Protein AF-A0A146KHR5-F1 (afdb_monomer)

Structure (mmCIF, N/CA/C/O backbone):
data_AF-A0A146KHR5-F1
#
_entry.id   AF-A0A146KHR5-F1
#
loop_
_atom_site.group_PDB
_atom_site.id
_atom_site.type_symbol
_atom_site.label_atom_id
_atom_site.label_alt_id
_atom_site.label_comp_id
_atom_site.label_asym_id
_atom_site.label_entity_id
_atom_site.label_seq_id
_atom_site.pdbx_PDB_ins_code
_atom_site.Cartn_x
_atom_site.Cartn_y
_atom_site.Cartn_z
_atom_site.occupancy
_atom_site.B_iso_or_equiv
_atom_site.auth_seq_id
_atom_site.auth_comp_id
_atom_site.auth_asym_id
_atom_site.auth_atom_id
_atom_site.pdbx_PDB_model_num
ATOM 1 N N . LEU A 1 1 ? -23.731 21.244 -20.901 1.00 29.34 1 LEU A N 1
ATOM 2 C CA . LEU A 1 1 ? -23.262 20.399 -19.779 1.00 29.34 1 LEU A CA 1
ATOM 3 C C . LEU A 1 1 ? -21.915 20.937 -19.313 1.00 29.34 1 LEU A C 1
ATOM 5 O O . LEU A 1 1 ? -20.882 20.541 -19.837 1.00 29.34 1 LEU A O 1
ATOM 9 N N . PHE A 1 2 ? -21.930 21.921 -18.414 1.00 23.41 2 PHE A N 1
ATOM 10 C CA . PHE A 1 2 ? -20.707 22.399 -17.775 1.00 23.41 2 PHE A CA 1
ATOM 11 C C . PHE A 1 2 ? -20.274 21.340 -16.758 1.00 23.41 2 PHE A C 1
ATOM 13 O O . PHE A 1 2 ? -21.015 21.037 -15.828 1.00 23.41 2 PHE A O 1
ATOM 20 N N . SER A 1 3 ? -19.098 20.747 -16.960 1.00 29.92 3 SER A N 1
ATOM 21 C CA . SER A 1 3 ? -18.419 19.962 -15.929 1.00 29.92 3 SER A CA 1
ATOM 22 C C . SER A 1 3 ? -18.114 20.906 -14.768 1.00 29.92 3 SER A C 1
ATOM 24 O O . SER A 1 3 ? -17.185 21.709 -14.860 1.00 29.92 3 SER A O 1
ATOM 26 N N . ILE A 1 4 ? -18.911 20.850 -13.702 1.00 35.72 4 ILE A N 1
ATOM 27 C CA . ILE A 1 4 ? -18.642 21.592 -12.470 1.00 35.72 4 ILE A CA 1
ATOM 28 C C . ILE A 1 4 ? -17.300 21.085 -11.932 1.00 35.72 4 ILE A C 1
ATOM 30 O O . ILE A 1 4 ? -17.188 19.929 -11.525 1.00 35.72 4 ILE A O 1
ATOM 34 N N . GLN A 1 5 ? -16.276 21.941 -11.983 1.00 41.59 5 GLN A N 1
ATOM 35 C CA . GLN A 1 5 ? -14.969 21.681 -11.382 1.00 41.59 5 GLN A CA 1
ATOM 36 C C . GLN A 1 5 ? -15.168 21.429 -9.884 1.00 41.59 5 GLN A C 1
ATOM 38 O O . GLN A 1 5 ? -15.603 22.327 -9.163 1.00 41.59 5 GLN A O 1
ATOM 43 N N . GLN A 1 6 ? -14.883 20.212 -9.421 1.00 53.44 6 GLN A N 1
ATOM 44 C CA . GLN A 1 6 ? -14.969 19.868 -8.003 1.00 53.44 6 GLN A CA 1
ATOM 45 C C . GLN A 1 6 ? -13.657 20.276 -7.321 1.00 53.44 6 GLN A C 1
ATOM 47 O O . GLN A 1 6 ? -12.594 19.826 -7.755 1.00 53.44 6 GLN A O 1
ATOM 52 N N . PRO A 1 7 ? -13.682 21.134 -6.289 1.00 49.56 7 PRO A N 1
ATOM 53 C CA . PRO A 1 7 ? -12.471 21.468 -5.561 1.00 49.56 7 PRO A CA 1
ATOM 54 C C . PRO A 1 7 ? -11.986 20.239 -4.787 1.00 49.56 7 PRO A C 1
ATOM 56 O O . PRO A 1 7 ? -12.736 19.640 -4.019 1.00 49.56 7 PRO A O 1
ATOM 59 N N . GLN A 1 8 ? -10.717 19.880 -4.967 1.00 56.41 8 GLN A N 1
ATOM 60 C CA . GLN A 1 8 ? -10.026 19.012 -4.026 1.00 56.41 8 GLN A CA 1
ATOM 61 C C . GLN A 1 8 ? -9.340 19.887 -2.976 1.00 56.41 8 GLN A C 1
ATOM 63 O O . GLN A 1 8 ? -8.722 20.908 -3.286 1.00 56.41 8 GLN A O 1
ATOM 68 N N . TYR A 1 9 ? -9.479 19.514 -1.712 1.00 56.53 9 TYR A N 1
ATOM 69 C CA . TYR A 1 9 ? -8.815 20.212 -0.613 1.00 56.53 9 TYR A CA 1
ATOM 70 C C . TYR A 1 9 ? -7.590 19.422 -0.217 1.00 56.53 9 TYR A C 1
ATOM 72 O O . TYR A 1 9 ? -7.662 18.199 -0.125 1.00 56.53 9 TYR A O 1
ATOM 80 N N . ILE A 1 10 ? -6.480 20.125 -0.025 1.00 59.47 10 ILE A N 1
ATOM 81 C CA . ILE A 1 10 ? -5.177 19.525 0.192 1.00 59.47 10 ILE A CA 1
ATOM 82 C C . ILE A 1 10 ? -4.548 20.185 1.431 1.00 59.47 10 ILE A C 1
ATOM 84 O O . ILE A 1 10 ? -4.532 21.407 1.566 1.00 59.47 10 ILE A O 1
ATOM 88 N N . ILE A 1 11 ? -4.033 19.387 2.364 1.00 56.03 11 ILE A N 1
ATOM 89 C CA . ILE A 1 11 ? -3.251 19.869 3.517 1.00 56.03 11 ILE A CA 1
ATOM 90 C C . ILE A 1 11 ? -1.971 19.056 3.635 1.00 56.03 11 ILE A C 1
ATOM 92 O O . ILE A 1 11 ? -2.030 17.848 3.456 1.00 56.03 11 I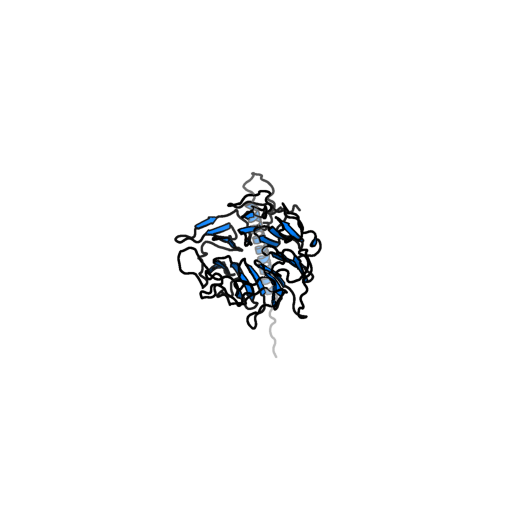LE A O 1
ATOM 96 N N . GLY A 1 12 ? -0.839 19.689 3.934 1.00 58.50 12 GLY A N 1
ATOM 97 C CA . GLY A 1 12 ? 0.419 18.979 4.158 1.00 58.50 12 GLY A CA 1
ATOM 98 C C . GLY A 1 12 ? 1.656 19.810 3.821 1.00 58.50 12 GLY A C 1
ATOM 99 O O . GLY A 1 12 ? 1.585 21.014 3.553 1.00 58.50 12 GLY A O 1
ATOM 100 N N . ASP A 1 13 ? 2.814 19.152 3.820 1.00 54.91 13 ASP A N 1
ATOM 101 C CA . ASP A 1 13 ? 4.084 19.769 3.442 1.00 54.91 13 ASP A CA 1
ATOM 102 C C . ASP A 1 13 ? 4.158 19.993 1.918 1.00 54.91 13 ASP A C 1
ATOM 104 O O . ASP A 1 13 ? 4.227 19.037 1.143 1.00 54.91 13 ASP A O 1
ATOM 108 N N . ASN A 1 14 ? 4.166 21.264 1.489 1.00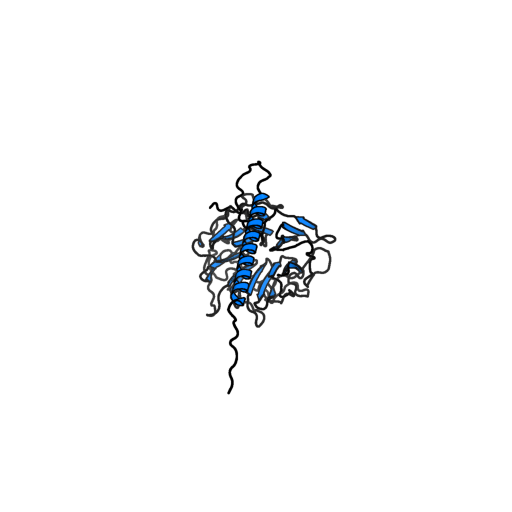 61.44 14 ASN A N 1
ATOM 109 C CA . ASN A 1 14 ? 4.350 21.669 0.091 1.00 61.44 14 ASN A CA 1
ATOM 110 C C . ASN A 1 14 ? 5.722 22.308 -0.189 1.00 61.44 14 ASN A C 1
ATOM 112 O O . ASN A 1 14 ? 5.887 23.016 -1.186 1.00 61.44 14 ASN A O 1
ATOM 116 N N . THR A 1 15 ? 6.729 22.073 0.659 1.00 54.50 15 THR A N 1
ATOM 117 C CA . THR A 1 15 ? 8.079 22.655 0.509 1.00 54.50 15 THR A CA 1
ATOM 118 C C . THR A 1 15 ? 8.683 22.377 -0.875 1.00 54.50 15 THR A C 1
ATOM 120 O O . THR A 1 15 ? 9.377 23.227 -1.429 1.00 54.50 15 THR A O 1
ATOM 123 N N . TYR A 1 16 ? 8.362 21.227 -1.479 1.00 56.22 16 TYR A N 1
ATOM 124 C CA . TYR A 1 16 ? 8.830 20.820 -2.814 1.00 56.22 16 TYR A CA 1
ATOM 125 C C . TYR A 1 16 ? 7.783 20.979 -3.925 1.00 56.22 16 TYR A C 1
ATOM 127 O O . TYR A 1 16 ? 7.922 20.389 -4.998 1.00 56.22 16 TYR A O 1
ATOM 135 N N . ASN A 1 17 ? 6.725 21.752 -3.671 1.00 61.06 17 ASN A N 1
ATOM 136 C CA . ASN A 1 17 ? 5.554 21.873 -4.537 1.00 61.06 17 ASN A CA 1
ATOM 137 C C . ASN A 1 17 ? 4.892 20.513 -4.877 1.00 61.06 17 ASN A C 1
ATOM 139 O O . ASN A 1 17 ? 4.277 20.353 -5.931 1.00 61.06 17 ASN A O 1
ATOM 143 N N . SER A 1 18 ? 5.024 19.525 -3.985 1.00 56.06 18 SER A N 1
ATOM 144 C CA . SER A 1 18 ? 4.424 18.186 -4.084 1.00 56.06 18 SER A CA 1
ATOM 145 C C . SER A 1 18 ? 2.894 18.222 -4.114 1.00 56.06 18 SER A C 1
ATOM 147 O O . SER A 1 18 ? 2.277 17.253 -4.539 1.00 56.06 18 SER A O 1
ATOM 149 N N . LEU A 1 19 ? 2.273 19.327 -3.706 1.00 60.00 19 LEU A N 1
ATOM 150 C CA . LEU A 1 19 ? 0.824 19.523 -3.628 1.00 60.00 19 LEU A CA 1
ATOM 151 C C . LEU A 1 19 ? 0.262 20.334 -4.807 1.00 60.00 19 LEU A C 1
ATOM 153 O O . LEU A 1 19 ? -0.946 20.352 -5.016 1.00 60.00 19 LEU A O 1
ATOM 157 N N . GLY A 1 20 ? 1.126 20.959 -5.621 1.00 57.16 20 GLY A N 1
ATOM 158 C CA . GLY A 1 20 ? 0.737 21.512 -6.928 1.00 57.16 20 GLY A CA 1
ATOM 159 C C . GLY A 1 20 ? -0.006 22.840 -6.853 1.00 57.16 20 GLY A C 1
ATOM 160 O O . GLY A 1 20 ? -0.609 23.273 -7.830 1.00 57.16 20 GLY A O 1
ATOM 161 N N . CYS A 1 21 ? 0.066 23.503 -5.701 1.00 56.97 21 CYS A N 1
ATOM 162 C CA . CYS A 1 21 ? -0.619 24.762 -5.426 1.00 56.97 21 CYS A CA 1
ATOM 163 C C . CYS A 1 21 ? 0.241 25.998 -5.772 1.00 56.97 21 CYS A C 1
ATOM 165 O O . CYS A 1 21 ? -0.087 27.107 -5.358 1.00 56.97 21 CYS A O 1
ATOM 167 N N . ASN A 1 22 ? 1.346 25.820 -6.520 1.00 58.38 22 ASN A N 1
ATOM 168 C CA . ASN A 1 22 ? 2.272 26.875 -6.971 1.00 58.38 22 ASN A CA 1
ATOM 169 C C . ASN A 1 22 ? 2.749 27.821 -5.851 1.00 58.38 22 ASN A C 1
ATOM 171 O O . ASN A 1 22 ? 2.942 29.018 -6.053 1.00 58.38 22 ASN A O 1
ATOM 175 N N . LYS A 1 23 ? 2.952 27.267 -4.655 1.00 57.69 23 LYS A N 1
ATOM 176 C CA . LYS A 1 23 ? 3.400 27.981 -3.455 1.00 57.69 23 LYS A CA 1
ATOM 177 C C . LYS A 1 23 ? 4.371 27.090 -2.684 1.00 57.69 23 LYS A C 1
ATOM 179 O O . LYS A 1 23 ? 3.960 26.077 -2.133 1.00 57.69 23 LYS A O 1
ATOM 184 N N . SER A 1 24 ? 5.649 27.447 -2.623 1.00 52.41 24 SER A N 1
ATOM 185 C CA . SER A 1 24 ? 6.676 26.686 -1.894 1.00 52.41 24 SER A CA 1
ATOM 186 C C . SER A 1 24 ? 6.680 27.032 -0.397 1.00 52.41 24 SER A C 1
ATOM 188 O O . SER A 1 24 ? 7.601 27.688 0.089 1.00 52.41 24 SER A O 1
ATOM 190 N N . GLN A 1 25 ? 5.617 26.669 0.324 1.00 54.75 25 GLN A N 1
ATOM 191 C CA . GLN A 1 25 ? 5.476 26.889 1.771 1.00 54.75 25 GLN A CA 1
ATOM 192 C C . GLN A 1 25 ? 4.819 25.669 2.432 1.00 54.75 25 GLN A C 1
ATOM 194 O O . GLN A 1 25 ? 4.046 24.965 1.790 1.00 54.75 25 GLN A O 1
ATOM 199 N N . GLN A 1 26 ? 5.115 25.406 3.708 1.00 49.81 26 GLN A N 1
ATOM 200 C CA . GLN A 1 26 ? 4.365 24.415 4.487 1.00 49.81 26 GLN A CA 1
ATOM 201 C C . GLN A 1 26 ? 2.963 24.947 4.796 1.00 49.81 26 GLN A C 1
ATOM 203 O O . GLN A 1 26 ? 2.816 26.086 5.246 1.00 49.81 26 GLN A O 1
ATOM 208 N N . PHE A 1 27 ? 1.939 24.119 4.586 1.00 48.41 27 PHE A N 1
ATOM 209 C CA . PHE A 1 27 ? 0.564 24.473 4.917 1.00 48.41 27 PHE A CA 1
ATOM 210 C C . PHE A 1 27 ? 0.145 23.799 6.218 1.00 48.41 27 PHE A C 1
ATOM 212 O O . PHE A 1 27 ? -0.168 22.613 6.252 1.00 48.41 27 PHE A O 1
ATOM 219 N N . TYR A 1 28 ? 0.094 24.584 7.294 1.00 45.00 28 TYR A N 1
ATOM 220 C CA . TYR A 1 28 ? -0.461 24.160 8.588 1.00 45.00 28 TYR A CA 1
ATOM 221 C C . TYR A 1 28 ? -1.992 24.340 8.671 1.00 45.00 28 TYR A C 1
ATOM 223 O O . TYR A 1 28 ? -2.588 24.151 9.728 1.00 45.00 28 TYR A O 1
ATOM 231 N N . LYS A 1 29 ? -2.635 24.760 7.572 1.00 45.44 29 LYS A N 1
ATOM 232 C CA . LYS A 1 29 ? -4.089 24.937 7.411 1.00 45.44 29 LYS A CA 1
ATOM 233 C C . LYS A 1 29 ? -4.501 24.386 6.044 1.00 45.44 29 LYS A C 1
ATOM 235 O O . LYS A 1 29 ? -3.698 24.447 5.118 1.00 45.44 29 LYS A O 1
ATOM 240 N N . PHE A 1 30 ? -5.728 23.876 5.912 1.00 49.78 30 PHE A N 1
ATOM 241 C CA . PHE A 1 30 ? -6.251 23.376 4.633 1.00 49.78 30 PHE A CA 1
ATOM 242 C C . PHE A 1 30 ? -6.161 24.453 3.554 1.00 49.78 30 PHE A C 1
ATOM 244 O O . PHE A 1 30 ? -6.772 25.514 3.694 1.00 49.78 30 PHE A O 1
ATOM 251 N N . GLU A 1 31 ? -5.444 24.166 2.467 1.00 50.88 31 GLU A N 1
ATOM 252 C CA . GLU A 1 31 ? -5.509 24.978 1.259 1.00 50.88 31 GLU A CA 1
ATOM 253 C C . GLU A 1 31 ? -6.343 24.242 0.206 1.00 50.88 31 GLU A C 1
ATOM 255 O O . GLU A 1 31 ? -6.091 23.097 -0.170 1.00 50.88 31 GLU A O 1
ATOM 260 N N . ALA A 1 32 ? -7.394 24.906 -0.269 1.00 49.50 32 ALA A N 1
ATOM 261 C CA . ALA A 1 32 ? -8.160 24.413 -1.400 1.00 49.50 32 ALA A CA 1
ATOM 262 C C . ALA A 1 32 ? -7.288 24.510 -2.656 1.00 49.50 32 ALA A C 1
ATOM 264 O O . ALA A 1 32 ? -6.960 25.618 -3.090 1.00 49.50 32 ALA A O 1
ATOM 265 N N . CYS A 1 33 ? -6.948 23.377 -3.267 1.00 50.69 33 CYS A N 1
ATOM 266 C CA . CYS A 1 33 ? -6.256 23.366 -4.550 1.00 50.69 33 CYS A CA 1
ATOM 267 C C . CYS A 1 33 ? -7.232 22.850 -5.597 1.00 50.69 33 CYS A C 1
ATOM 269 O O . CYS A 1 33 ? -7.518 21.662 -5.699 1.00 50.69 33 CYS A O 1
ATOM 271 N N . LYS A 1 34 ? -7.798 23.787 -6.365 1.00 50.41 34 LYS A N 1
ATOM 272 C CA . LYS A 1 34 ? -8.733 23.467 -7.446 1.00 50.41 34 LYS A CA 1
ATOM 273 C C . LYS A 1 34 ? -8.012 22.620 -8.490 1.00 50.41 34 LYS A C 1
ATOM 275 O O . LYS A 1 34 ? -7.229 23.140 -9.282 1.00 50.41 34 LYS A O 1
ATOM 280 N N . THR A 1 35 ? -8.278 21.324 -8.488 1.00 51.81 35 THR A N 1
ATOM 281 C CA . THR A 1 35 ? -7.867 20.421 -9.557 1.00 51.81 35 THR A CA 1
ATOM 282 C C . THR A 1 35 ? -8.972 20.379 -10.610 1.00 51.81 35 THR A C 1
ATOM 284 O O . THR A 1 35 ? -10.143 20.642 -10.335 1.00 51.81 35 THR A O 1
ATOM 287 N N . SER A 1 36 ? -8.604 20.129 -11.865 1.00 51.34 36 SER A N 1
ATOM 288 C CA . SER A 1 36 ? -9.551 20.181 -12.983 1.00 51.34 36 SER A CA 1
ATOM 289 C C . SER A 1 36 ? -10.507 18.982 -13.032 1.00 51.34 36 SER A C 1
ATOM 291 O O . SER A 1 36 ? -11.462 19.013 -13.809 1.00 51.34 36 SER A O 1
ATOM 293 N N . SER A 1 37 ? -10.255 17.913 -12.263 1.00 55.50 37 SER A N 1
ATOM 294 C CA . SER A 1 37 ? -11.028 16.659 -12.279 1.00 55.50 37 SER A CA 1
ATOM 295 C C . SER A 1 37 ? -10.787 15.833 -11.000 1.00 55.50 37 SER A C 1
ATOM 297 O O . SER A 1 37 ? -9.690 15.911 -10.445 1.00 55.50 37 SER A O 1
ATOM 299 N N . PRO A 1 38 ? -11.762 15.029 -10.530 1.00 65.25 38 PRO A N 1
ATOM 300 C CA . PRO A 1 38 ? -11.562 14.145 -9.381 1.00 65.25 38 PRO A CA 1
ATOM 301 C C . PRO A 1 38 ? -10.620 12.987 -9.745 1.00 65.25 38 PRO A C 1
ATOM 303 O O . PRO A 1 38 ? -10.897 12.247 -10.683 1.00 65.25 38 PRO A O 1
ATOM 306 N N . PHE A 1 39 ? -9.517 12.811 -9.018 1.00 71.62 39 PHE A N 1
ATOM 307 C CA . PHE A 1 39 ? -8.607 11.671 -9.219 1.00 71.62 39 PHE A CA 1
ATOM 308 C C . PHE A 1 39 ? -9.110 10.407 -8.502 1.00 71.62 39 PHE A C 1
ATOM 310 O O . PHE A 1 39 ? -9.588 10.483 -7.372 1.00 71.62 39 PHE A O 1
ATOM 317 N N . ASP A 1 40 ? -8.941 9.252 -9.147 1.00 80.25 40 ASP A N 1
ATOM 318 C CA . ASP A 1 40 ? -9.346 7.920 -8.678 1.00 80.25 40 ASP A CA 1
ATOM 319 C C . ASP A 1 40 ? -8.428 7.391 -7.564 1.00 80.25 40 ASP A C 1
ATOM 321 O O . ASP A 1 40 ? -8.861 6.684 -6.653 1.00 80.25 40 ASP A O 1
ATOM 325 N N . LYS A 1 41 ? -7.133 7.720 -7.641 1.00 82.31 41 LYS A N 1
ATOM 326 C CA . LYS A 1 41 ? -6.125 7.351 -6.641 1.00 82.31 41 LYS A CA 1
ATOM 327 C C . LYS A 1 41 ? -5.030 8.400 -6.579 1.00 82.31 41 LYS A C 1
ATOM 329 O O . LYS A 1 41 ? -4.569 8.889 -7.609 1.00 82.31 41 LYS A O 1
ATOM 334 N N . ILE A 1 42 ? -4.587 8.705 -5.364 1.00 79.75 42 ILE A N 1
ATOM 335 C CA . ILE A 1 42 ? -3.556 9.704 -5.101 1.00 79.75 42 ILE A CA 1
ATOM 336 C C . ILE A 1 42 ? -2.571 9.139 -4.080 1.00 79.75 42 ILE A C 1
ATOM 338 O O . ILE A 1 42 ? -2.983 8.633 -3.039 1.00 79.75 42 ILE A O 1
ATOM 342 N N . ILE A 1 43 ? -1.274 9.211 -4.380 1.00 80.56 43 ILE A N 1
ATOM 343 C CA . ILE A 1 43 ? -0.211 8.903 -3.418 1.00 80.56 43 ILE A CA 1
ATOM 344 C C . ILE A 1 43 ? 0.790 10.048 -3.430 1.00 80.56 43 ILE A C 1
ATOM 346 O O . ILE A 1 43 ? 1.328 10.400 -4.482 1.00 80.56 43 ILE A O 1
ATOM 350 N N . THR A 1 44 ? 1.081 10.570 -2.244 1.00 76.31 44 THR A N 1
ATOM 351 C CA . THR A 1 44 ? 2.053 11.644 -2.045 1.00 76.31 44 THR A CA 1
ATOM 352 C C . THR A 1 44 ? 3.154 11.191 -1.110 1.00 76.31 44 THR A C 1
ATOM 354 O O . THR A 1 44 ? 2.893 10.621 -0.051 1.00 76.31 44 THR A O 1
ATOM 357 N N . THR A 1 45 ? 4.386 11.463 -1.514 1.00 75.00 45 THR A N 1
ATOM 358 C CA . THR A 1 45 ? 5.583 11.333 -0.692 1.00 75.00 45 THR A CA 1
ATOM 359 C C . THR A 1 45 ? 6.181 12.715 -0.454 1.00 75.00 45 THR A C 1
ATOM 361 O O . THR A 1 45 ? 5.733 13.716 -1.014 1.00 75.00 45 THR A O 1
ATOM 364 N N . LYS A 1 46 ? 7.258 12.775 0.335 1.00 70.94 46 LYS A N 1
ATOM 365 C CA . LYS A 1 46 ? 7.963 14.025 0.642 1.00 70.94 46 LYS A CA 1
ATOM 366 C C . LYS A 1 46 ? 8.343 14.844 -0.600 1.00 70.94 46 LYS A C 1
ATOM 368 O O . LYS A 1 46 ? 8.373 16.067 -0.531 1.00 70.94 46 LYS A O 1
ATOM 373 N N . TYR A 1 47 ? 8.652 14.188 -1.720 1.00 72.75 47 TYR A N 1
ATOM 374 C CA . TYR A 1 47 ? 9.220 14.849 -2.901 1.00 72.75 47 TYR A CA 1
ATOM 375 C C . TYR A 1 47 ? 8.279 14.899 -4.107 1.00 72.75 47 TYR A C 1
ATOM 377 O O . TYR A 1 47 ? 8.522 15.679 -5.031 1.00 72.75 47 TYR A O 1
ATOM 385 N N . GLN A 1 48 ? 7.236 14.066 -4.131 1.00 77.44 48 GLN A N 1
ATOM 386 C CA . GLN A 1 48 ? 6.409 13.872 -5.318 1.00 77.44 48 GLN A CA 1
ATOM 387 C C . GLN A 1 48 ? 4.989 13.418 -4.983 1.00 77.44 48 GLN A C 1
ATOM 389 O O . GLN A 1 48 ? 4.760 12.737 -3.986 1.00 77.44 48 GLN A O 1
ATOM 394 N N . THR A 1 49 ? 4.065 13.717 -5.887 1.00 79.81 49 THR A N 1
ATOM 395 C CA . THR A 1 49 ? 2.700 13.192 -5.892 1.00 79.81 49 THR A CA 1
ATOM 396 C C . THR A 1 49 ? 2.420 12.516 -7.219 1.00 79.81 49 THR A C 1
ATOM 398 O O . THR A 1 49 ? 2.785 13.024 -8.281 1.00 79.81 49 THR A O 1
ATOM 401 N N . MET A 1 50 ? 1.753 11.370 -7.155 1.00 84.44 50 MET A N 1
ATOM 402 C CA . MET A 1 50 ? 1.225 10.672 -8.316 1.00 84.44 50 MET A CA 1
ATOM 403 C C . MET A 1 50 ? -0.282 10.530 -8.198 1.00 84.44 50 MET A C 1
ATOM 405 O O . MET A 1 50 ? -0.813 10.281 -7.114 1.00 84.44 50 MET A O 1
ATOM 409 N N . LEU A 1 51 ? -0.952 10.719 -9.329 1.00 86.12 51 LEU A N 1
ATOM 410 C CA . LEU A 1 51 ? -2.402 10.800 -9.418 1.00 86.12 51 LEU A CA 1
ATOM 411 C C . LEU A 1 51 ? -2.869 9.929 -10.580 1.00 86.12 51 LEU A C 1
ATOM 413 O O . LEU A 1 51 ? -2.290 9.987 -11.665 1.00 86.12 51 LEU A O 1
ATOM 417 N N . LEU A 1 52 ? -3.926 9.157 -10.372 1.00 86.88 52 LEU A N 1
ATOM 418 C CA . LEU A 1 52 ? -4.605 8.398 -11.417 1.00 86.88 52 LEU A CA 1
ATOM 419 C C . LEU A 1 52 ? -5.971 9.026 -11.669 1.00 86.88 52 LEU A C 1
ATOM 421 O O . LEU A 1 52 ? -6.713 9.252 -10.719 1.00 86.88 52 LEU A O 1
ATOM 425 N N . HIS A 1 53 ? -6.294 9.322 -12.924 1.00 85.62 53 HIS A N 1
ATOM 426 C CA . HIS A 1 53 ? -7.630 9.760 -13.326 1.00 85.62 53 HIS A CA 1
ATOM 427 C C . HIS A 1 53 ? -7.971 9.192 -14.697 1.00 85.62 53 HIS A C 1
ATOM 429 O O . HIS A 1 53 ? -7.241 9.442 -15.657 1.00 85.62 53 HIS A O 1
ATOM 435 N N . GLY A 1 54 ? -9.071 8.445 -14.800 1.00 85.69 54 GLY A N 1
ATOM 436 C CA . GLY A 1 54 ? -9.574 7.958 -16.087 1.00 85.69 54 GLY A CA 1
ATOM 437 C C . GLY A 1 54 ? -8.544 7.111 -16.841 1.00 85.69 54 GLY A C 1
ATOM 438 O O . GLY A 1 54 ? -8.353 7.286 -18.041 1.00 85.69 54 GLY A O 1
ATOM 439 N N . ASN A 1 55 ? -7.849 6.233 -16.113 1.00 92.25 55 ASN A N 1
ATOM 440 C CA . ASN A 1 55 ? -6.741 5.390 -16.577 1.00 92.25 55 ASN A CA 1
ATOM 441 C C . ASN A 1 55 ? -5.476 6.123 -17.067 1.00 92.25 55 ASN A C 1
ATOM 443 O O . ASN A 1 55 ? -4.576 5.506 -17.644 1.00 92.25 55 ASN A O 1
ATOM 447 N N . GLU A 1 56 ? -5.373 7.426 -16.819 1.00 91.88 56 GLU A N 1
ATOM 448 C CA . GLU A 1 56 ? -4.201 8.231 -17.146 1.00 91.88 56 GLU A CA 1
ATOM 449 C C . GLU A 1 56 ? -3.429 8.584 -15.871 1.00 91.88 56 GLU A C 1
ATOM 451 O O . GLU A 1 56 ? -4.005 8.965 -14.849 1.00 91.88 56 GLU A O 1
ATOM 456 N N . LEU A 1 57 ? -2.103 8.456 -15.939 1.00 91.31 57 LEU A N 1
ATOM 457 C CA . LEU A 1 57 ? -1.215 8.667 -14.801 1.00 91.31 57 LEU A CA 1
ATOM 458 C C . LEU A 1 57 ? -0.551 10.039 -14.881 1.00 91.31 57 LEU A C 1
ATOM 460 O O . LEU A 1 57 ? 0.097 10.377 -15.875 1.00 91.31 57 LEU A O 1
ATOM 464 N N . TYR A 1 58 ? -0.681 10.807 -13.807 1.00 87.69 58 TYR A N 1
ATOM 465 C CA . TYR A 1 58 ? -0.137 12.147 -13.662 1.00 87.69 58 TYR A CA 1
ATOM 466 C C . TYR A 1 58 ? 0.927 12.174 -12.563 1.00 87.69 58 TYR A C 1
ATOM 468 O O . TYR A 1 58 ? 0.860 11.423 -11.587 1.00 87.69 58 TYR A O 1
ATOM 476 N N . GLY A 1 59 ? 1.908 13.055 -12.731 1.00 85.12 59 GLY A N 1
ATOM 477 C CA . GLY A 1 59 ? 2.972 13.324 -11.773 1.00 85.12 59 GLY A CA 1
ATOM 478 C C . GLY A 1 59 ? 3.039 14.806 -11.416 1.00 85.12 59 GLY A C 1
ATOM 479 O O . GLY A 1 59 ? 2.651 15.675 -12.200 1.00 85.12 59 GLY A O 1
ATOM 480 N N . LEU A 1 60 ? 3.533 15.069 -10.212 1.00 80.38 60 LEU A N 1
ATOM 481 C CA . LEU A 1 60 ? 3.709 16.393 -9.634 1.00 80.38 60 LEU A CA 1
ATOM 482 C C . LEU A 1 60 ? 4.898 16.368 -8.657 1.00 80.38 60 LEU A C 1
ATOM 484 O O . LEU A 1 60 ? 5.104 15.377 -7.957 1.00 80.38 60 LEU A O 1
ATOM 488 N N . GLY A 1 61 ? 5.669 17.452 -8.585 1.00 77.56 61 GLY A N 1
ATOM 489 C CA . GLY A 1 61 ? 6.844 17.569 -7.720 1.00 77.56 61 GLY A CA 1
ATOM 490 C C . GLY A 1 61 ? 8.155 17.197 -8.417 1.00 77.56 61 GLY A C 1
ATOM 491 O O . GLY A 1 61 ? 8.259 17.210 -9.648 1.00 77.56 61 GLY A O 1
ATOM 492 N N . THR A 1 62 ? 9.187 16.914 -7.621 1.00 75.81 62 THR A N 1
ATOM 493 C CA . THR A 1 62 ? 10.561 16.712 -8.108 1.00 75.81 62 THR A CA 1
ATOM 494 C C . THR A 1 62 ? 10.871 15.219 -8.251 1.00 75.81 62 THR A C 1
ATOM 496 O O . THR A 1 62 ? 10.944 14.514 -7.239 1.00 75.81 62 THR A O 1
ATOM 499 N N . PRO A 1 63 ? 11.099 14.708 -9.476 1.00 72.12 63 PRO A N 1
ATOM 500 C CA . PRO A 1 63 ? 11.355 13.290 -9.694 1.00 72.12 63 PRO A CA 1
ATOM 501 C C . PRO A 1 63 ? 12.805 12.928 -9.373 1.00 72.12 63 PRO A C 1
ATOM 503 O O . PRO A 1 63 ? 13.683 12.873 -10.237 1.00 72.12 63 PRO A O 1
ATOM 506 N N . THR A 1 64 ? 13.073 12.639 -8.108 1.00 73.19 64 THR A N 1
ATOM 507 C CA . THR A 1 64 ? 14.370 12.089 -7.705 1.00 73.19 64 THR A CA 1
ATOM 508 C C . THR A 1 64 ? 14.576 10.715 -8.357 1.00 73.19 64 THR A C 1
ATOM 510 O O . THR A 1 64 ? 13.727 9.829 -8.288 1.00 73.19 64 THR A O 1
ATOM 513 N N . ASN A 1 65 ? 15.710 10.528 -9.038 1.00 75.19 65 ASN A N 1
ATOM 514 C CA . ASN A 1 65 ? 16.065 9.282 -9.731 1.00 75.19 65 ASN A CA 1
ATOM 515 C C . ASN A 1 65 ? 15.044 8.781 -10.777 1.00 75.19 65 ASN A C 1
ATOM 517 O O . ASN A 1 65 ? 14.975 7.577 -10.991 1.00 75.19 65 ASN A O 1
ATOM 521 N N . TYR A 1 66 ? 14.281 9.653 -11.451 1.00 77.75 66 TYR A N 1
ATOM 522 C CA . TYR A 1 66 ? 13.225 9.271 -12.416 1.00 77.75 66 TYR A CA 1
ATOM 523 C C . TYR A 1 66 ? 12.008 8.556 -11.803 1.00 77.75 66 TYR A C 1
ATOM 525 O O . TYR A 1 66 ? 11.297 7.824 -12.492 1.00 77.75 66 TYR A O 1
ATOM 533 N N . SER A 1 67 ? 11.709 8.775 -10.523 1.00 77.81 67 SER A N 1
ATOM 534 C CA . SER A 1 67 ? 10.542 8.180 -9.855 1.00 77.81 67 SER A CA 1
ATOM 535 C C . SER A 1 67 ? 9.189 8.534 -10.510 1.00 77.81 67 SER A C 1
ATOM 537 O O . SER A 1 67 ? 8.277 7.708 -10.501 1.00 77.81 67 SER A O 1
ATOM 539 N N . LEU A 1 68 ? 9.067 9.692 -11.175 1.00 76.56 68 LEU A N 1
ATOM 540 C CA . LEU A 1 68 ? 7.898 10.054 -12.005 1.00 76.56 68 LEU A CA 1
ATOM 541 C C . LEU A 1 68 ? 8.061 9.701 -13.494 1.00 76.56 68 LEU A C 1
ATOM 543 O O . LEU A 1 68 ? 7.302 10.186 -14.327 1.00 76.56 68 LEU A O 1
ATOM 547 N N . GLY A 1 69 ? 9.066 8.908 -13.871 1.00 71.62 69 GLY A N 1
ATOM 548 C CA . GLY A 1 69 ? 9.327 8.546 -15.271 1.00 71.62 69 GLY A CA 1
ATOM 549 C C . GLY A 1 69 ? 9.898 9.679 -16.122 1.00 71.62 69 GLY A C 1
ATOM 550 O O . GLY A 1 69 ? 9.882 9.602 -17.347 1.00 71.62 69 GLY A O 1
ATOM 551 N N . SER A 1 70 ? 10.393 10.734 -15.475 1.00 68.56 70 SER A N 1
ATOM 552 C CA . SER A 1 70 ? 10.955 11.943 -16.078 1.00 68.56 70 SER A CA 1
ATOM 553 C C . SER A 1 70 ? 12.079 12.484 -15.192 1.00 68.56 70 SER A C 1
ATOM 555 O O . SER A 1 70 ? 12.076 12.228 -13.990 1.00 68.56 70 SER A O 1
ATOM 557 N N . SER A 1 71 ? 13.026 13.229 -15.763 1.00 73.56 71 SER A N 1
ATOM 558 C CA . SER A 1 71 ? 14.017 14.019 -15.015 1.00 73.56 71 SER A CA 1
ATOM 559 C C . SER A 1 71 ? 13.533 15.438 -14.691 1.00 73.56 71 SER A C 1
ATOM 561 O O . SER A 1 71 ? 14.200 16.154 -13.948 1.00 73.56 71 SER A O 1
ATOM 563 N N . PHE A 1 72 ? 12.390 15.858 -15.242 1.00 72.25 72 PHE A N 1
ATOM 564 C CA . PHE A 1 72 ? 11.856 17.210 -15.087 1.00 72.25 72 PHE A CA 1
ATOM 565 C C . PHE A 1 72 ? 10.918 17.330 -13.887 1.00 72.25 72 PHE A C 1
ATOM 567 O O . PHE A 1 72 ? 10.008 16.519 -13.723 1.00 72.25 72 PHE A O 1
ATOM 574 N N . THR A 1 73 ? 11.094 18.387 -13.094 1.00 77.75 73 THR A N 1
ATOM 575 C CA . THR A 1 73 ? 10.140 18.780 -12.051 1.00 77.75 73 THR A CA 1
ATOM 576 C C . THR A 1 73 ? 8.820 19.220 -12.675 1.00 77.75 73 THR A C 1
ATOM 578 O O . THR A 1 73 ? 8.798 20.068 -13.567 1.00 77.75 73 THR A O 1
ATOM 581 N N . PHE A 1 74 ? 7.717 18.680 -12.166 1.00 74.81 74 PHE A N 1
ATOM 582 C CA . PHE A 1 74 ? 6.368 19.079 -12.549 1.00 74.81 74 PHE A CA 1
ATOM 583 C C . PHE A 1 74 ? 5.832 20.058 -11.504 1.00 74.81 74 PHE A C 1
ATOM 585 O O . PHE A 1 74 ? 5.707 19.707 -10.333 1.00 74.81 74 PHE A O 1
ATOM 592 N N . THR A 1 75 ? 5.540 21.297 -11.897 1.00 73.44 75 THR A N 1
ATOM 593 C CA . THR A 1 75 ? 5.014 22.329 -10.982 1.00 73.44 75 THR A CA 1
ATOM 594 C C . THR A 1 75 ? 3.488 22.314 -10.867 1.00 73.44 75 THR A C 1
ATOM 596 O O . THR A 1 75 ? 2.932 22.898 -9.941 1.00 73.44 75 THR A O 1
ATOM 599 N N . SER A 1 76 ? 2.818 21.600 -11.767 1.00 72.44 76 SER A N 1
ATOM 600 C CA . SER A 1 76 ? 1.387 21.311 -11.750 1.00 72.44 76 SER A CA 1
ATOM 601 C C . SER A 1 76 ? 1.152 19.858 -12.189 1.00 72.44 76 SER A C 1
ATOM 603 O O . SER A 1 76 ? 2.044 19.268 -12.810 1.00 72.44 76 SER A O 1
ATOM 605 N N . PRO A 1 77 ? -0.011 19.254 -11.870 1.00 79.06 77 PRO A N 1
ATOM 606 C CA . PRO A 1 77 ? -0.341 17.906 -12.324 1.00 79.06 77 PRO A CA 1
ATOM 607 C C . PRO A 1 77 ? -0.207 17.769 -13.844 1.00 79.06 77 PRO A C 1
ATOM 609 O O . PRO A 1 77 ? -0.913 18.434 -14.603 1.00 79.06 77 PRO A O 1
ATOM 612 N N . ALA A 1 78 ? 0.683 16.886 -14.291 1.00 83.44 78 ALA A N 1
ATOM 613 C CA . ALA A 1 78 ? 0.938 16.652 -15.708 1.00 83.44 78 ALA A CA 1
ATOM 614 C C . ALA A 1 78 ? 1.010 15.156 -16.011 1.00 83.44 78 ALA A C 1
ATOM 616 O O . ALA A 1 78 ? 1.510 14.374 -15.205 1.00 83.44 78 ALA A O 1
ATOM 617 N N . LYS A 1 79 ? 0.523 14.754 -17.189 1.00 88.56 79 LYS A N 1
ATOM 618 C CA . LYS A 1 79 ? 0.561 13.355 -17.630 1.00 88.56 79 LYS A CA 1
ATOM 619 C C . LYS A 1 79 ? 2.000 12.856 -17.723 1.00 88.56 79 LYS A C 1
ATOM 621 O O . LYS A 1 79 ? 2.831 13.505 -18.358 1.00 88.56 79 LYS A O 1
ATOM 626 N N . ILE A 1 80 ? 2.270 11.670 -17.186 1.00 89.56 80 ILE A N 1
ATOM 627 C CA . ILE A 1 80 ? 3.580 11.025 -17.297 1.00 89.56 80 ILE A CA 1
ATOM 628 C C . ILE A 1 80 ? 3.756 10.516 -18.736 1.00 89.56 80 ILE A C 1
ATOM 630 O O . ILE A 1 80 ? 3.050 9.583 -19.128 1.00 89.56 80 ILE A O 1
ATOM 634 N N . PRO A 1 81 ? 4.694 11.072 -19.535 1.00 89.88 81 PRO A N 1
ATOM 635 C CA . PRO A 1 81 ? 4.755 10.824 -20.978 1.00 89.88 81 PRO A CA 1
ATOM 636 C C . PRO A 1 81 ? 4.830 9.346 -21.369 1.00 89.88 81 PRO A C 1
ATOM 638 O O . PRO A 1 81 ? 4.169 8.923 -22.311 1.00 89.88 81 PRO A O 1
ATOM 641 N N . PHE A 1 82 ? 5.583 8.538 -20.618 1.00 91.56 82 PHE A N 1
ATOM 642 C CA . PHE A 1 82 ? 5.754 7.116 -20.921 1.00 91.56 82 PHE A CA 1
ATOM 643 C C . PHE A 1 82 ? 4.453 6.298 -20.843 1.00 91.56 82 PHE A C 1
ATOM 645 O O . PHE A 1 82 ? 4.332 5.285 -21.540 1.00 91.56 82 PHE A O 1
ATOM 652 N N . PHE A 1 83 ? 3.515 6.697 -19.979 1.00 94.25 83 PHE A N 1
ATOM 653 C CA . PHE A 1 83 ? 2.274 5.966 -19.703 1.00 94.25 83 PHE A CA 1
ATOM 654 C C . PHE A 1 83 ? 1.054 6.527 -20.437 1.00 94.25 83 PHE A C 1
ATOM 656 O O . PHE A 1 83 ? -0.035 5.972 -20.302 1.00 94.25 83 PHE A O 1
ATOM 663 N N . GLN A 1 84 ? 1.224 7.581 -21.236 1.00 92.62 84 GLN A N 1
ATOM 664 C CA . GLN A 1 84 ? 0.142 8.095 -22.071 1.00 92.62 84 GLN A CA 1
ATOM 665 C C . GLN A 1 84 ? -0.355 6.996 -23.017 1.00 92.62 84 GLN A C 1
ATOM 667 O O . GLN A 1 84 ? 0.449 6.339 -23.685 1.00 92.62 84 GLN A O 1
ATOM 672 N N . ASN A 1 85 ? -1.677 6.805 -23.074 1.00 91.31 85 ASN A N 1
ATOM 673 C CA . ASN A 1 85 ? -2.339 5.772 -23.880 1.00 91.31 85 ASN A CA 1
ATOM 674 C C . ASN A 1 85 ? -2.013 4.318 -23.471 1.00 91.31 85 ASN A C 1
ATOM 676 O O . ASN A 1 85 ? -2.171 3.408 -24.285 1.00 91.31 85 ASN A O 1
ATOM 680 N N . LYS A 1 86 ? -1.541 4.075 -22.238 1.00 95.38 86 LYS A N 1
ATOM 681 C CA . LYS A 1 86 ? -1.220 2.720 -21.738 1.00 95.38 86 LYS A CA 1
ATOM 682 C C . LYS A 1 86 ? -2.231 2.143 -20.744 1.00 95.38 86 LYS A C 1
ATOM 684 O O . LYS A 1 86 ? -1.971 1.075 -20.204 1.00 95.38 86 LYS A O 1
ATOM 689 N N . ASN A 1 87 ? -3.367 2.810 -20.527 1.00 96.31 87 ASN A N 1
ATOM 690 C CA . ASN A 1 87 ? -4.434 2.410 -19.602 1.00 96.31 87 ASN A CA 1
ATOM 691 C C . ASN A 1 87 ? -3.902 1.926 -18.243 1.00 96.31 87 ASN A C 1
ATOM 693 O O . ASN A 1 87 ? -3.853 0.728 -17.959 1.00 96.31 87 ASN A O 1
ATOM 697 N N . VAL A 1 88 ? -3.484 2.866 -17.403 1.00 97.38 88 VAL A N 1
ATOM 698 C CA . VAL A 1 88 ? -3.023 2.579 -16.041 1.00 97.38 88 VAL A CA 1
ATOM 699 C C . VAL A 1 88 ? -4.226 2.266 -15.154 1.00 97.38 88 VAL A C 1
ATOM 701 O O . VAL A 1 88 ? -5.199 3.005 -15.183 1.00 97.38 88 VAL A O 1
ATOM 704 N N . ILE A 1 89 ? -4.167 1.202 -14.353 1.00 96.69 89 ILE A N 1
ATOM 705 C CA . ILE A 1 89 ? -5.264 0.826 -13.439 1.00 96.69 89 ILE A CA 1
ATOM 706 C C . ILE A 1 89 ? -4.862 0.858 -11.965 1.00 96.69 89 ILE A C 1
ATOM 708 O O . ILE A 1 89 ? -5.727 0.957 -11.101 1.00 96.69 89 ILE A O 1
ATOM 712 N N . ASP A 1 90 ? -3.564 0.780 -11.661 1.00 97.31 90 ASP A N 1
ATOM 713 C CA . ASP A 1 90 ? -3.063 0.905 -10.295 1.00 97.31 90 ASP A CA 1
ATOM 714 C C . ASP A 1 90 ? -1.594 1.356 -10.280 1.00 97.31 90 ASP A C 1
ATOM 716 O O . ASP A 1 90 ? -0.863 1.197 -11.260 1.00 97.31 90 ASP A O 1
ATOM 720 N N . PHE A 1 91 ? -1.146 1.928 -9.165 1.00 96.75 91 PHE A N 1
ATOM 721 C CA . PHE A 1 91 ? 0.249 2.321 -8.970 1.00 96.75 91 PHE A CA 1
ATOM 722 C C . PHE A 1 91 ? 0.642 2.348 -7.486 1.00 96.75 91 PHE A C 1
ATOM 724 O O . PHE A 1 91 ? -0.191 2.524 -6.597 1.00 96.75 91 PHE A O 1
ATOM 731 N N . GLY A 1 92 ? 1.935 2.208 -7.214 1.00 94.94 92 GLY A N 1
ATOM 732 C CA . GLY A 1 92 ? 2.540 2.346 -5.893 1.00 94.94 92 GLY A CA 1
ATOM 733 C C . GLY A 1 92 ? 3.749 3.271 -5.952 1.00 94.94 92 GLY A C 1
ATOM 734 O O . GLY A 1 92 ? 4.488 3.257 -6.936 1.00 94.94 92 GLY A O 1
ATOM 735 N N . VAL A 1 93 ? 3.957 4.061 -4.899 1.00 91.69 93 VAL A N 1
ATOM 736 C CA . VAL A 1 93 ? 5.073 5.011 -4.804 1.00 91.69 93 VAL A CA 1
ATOM 737 C C . VAL A 1 93 ? 5.842 4.758 -3.512 1.00 91.69 93 VAL A C 1
ATOM 739 O O . VAL A 1 93 ? 5.287 4.887 -2.425 1.00 91.69 93 VAL A O 1
ATOM 742 N N . GLY A 1 94 ? 7.110 4.369 -3.636 1.00 91.38 94 GLY A N 1
ATOM 743 C CA . GLY A 1 94 ? 8.035 4.247 -2.510 1.00 91.38 94 GLY A CA 1
ATOM 744 C C . GLY A 1 94 ? 8.839 5.531 -2.305 1.00 91.38 94 GLY A C 1
ATOM 745 O O . GLY A 1 94 ? 8.503 6.582 -2.846 1.00 91.38 94 GLY A O 1
ATOM 746 N N . THR A 1 95 ? 9.953 5.452 -1.573 1.00 88.12 95 THR A N 1
ATOM 747 C CA . THR A 1 95 ? 10.782 6.633 -1.258 1.00 88.12 95 THR A CA 1
ATOM 748 C C . THR A 1 95 ? 11.244 7.360 -2.524 1.00 88.12 95 THR A C 1
ATOM 750 O O . THR A 1 95 ? 11.076 8.570 -2.648 1.00 88.12 95 THR A O 1
ATOM 753 N N . TYR A 1 96 ? 11.802 6.603 -3.474 1.00 89.62 96 TYR A N 1
ATOM 754 C CA . TYR A 1 96 ? 12.430 7.117 -4.699 1.00 89.62 96 TYR A CA 1
ATOM 755 C C . TYR A 1 96 ? 12.134 6.248 -5.926 1.00 89.62 96 TYR A C 1
ATOM 757 O O . TYR A 1 96 ? 12.916 6.218 -6.875 1.00 89.62 96 TYR A O 1
ATOM 765 N N . HIS A 1 97 ? 11.055 5.470 -5.889 1.00 93.62 97 HIS A N 1
ATOM 766 C CA . HIS A 1 97 ? 10.685 4.565 -6.971 1.00 93.62 97 HIS A CA 1
ATOM 767 C C . HIS A 1 97 ? 9.173 4.425 -7.079 1.00 93.62 97 HIS A C 1
ATOM 769 O O . HIS A 1 97 ? 8.444 4.732 -6.136 1.00 93.62 97 HIS A O 1
ATOM 775 N N . THR A 1 98 ? 8.736 3.940 -8.232 1.00 95.00 98 THR A N 1
ATOM 776 C CA . THR A 1 98 ? 7.328 3.778 -8.568 1.00 95.00 98 THR A CA 1
ATOM 777 C C . THR A 1 98 ? 7.123 2.447 -9.270 1.00 95.00 98 THR A C 1
ATOM 779 O O . THR A 1 98 ? 7.937 2.043 -10.107 1.00 95.00 98 THR A O 1
ATOM 782 N N . ILE A 1 99 ? 6.008 1.801 -8.952 1.00 98.00 99 ILE A N 1
ATOM 783 C CA . ILE A 1 99 ? 5.481 0.627 -9.638 1.00 98.00 99 ILE A CA 1
ATOM 784 C C . ILE A 1 99 ? 4.116 0.972 -10.239 1.00 98.00 99 ILE A C 1
ATOM 786 O O . ILE A 1 99 ? 3.311 1.646 -9.604 1.00 98.00 99 ILE A O 1
ATOM 790 N N . VAL A 1 100 ? 3.862 0.547 -11.472 1.00 98.31 100 VAL A N 1
ATOM 791 C CA . VAL A 1 100 ? 2.643 0.858 -12.228 1.00 98.31 100 VAL A CA 1
ATOM 792 C C . VAL A 1 100 ? 2.078 -0.429 -12.811 1.00 98.31 100 VAL A C 1
ATOM 794 O O . VAL A 1 100 ? 2.821 -1.208 -13.407 1.00 98.31 100 VAL A O 1
ATOM 797 N N . LEU A 1 101 ? 0.773 -0.630 -12.654 1.00 98.38 101 LEU A N 1
ATOM 798 C CA . LEU A 1 101 ? 0.002 -1.725 -13.230 1.00 98.38 101 LEU A CA 1
ATOM 799 C C . LEU A 1 101 ? -0.898 -1.188 -14.342 1.00 98.38 101 LEU A C 1
ATOM 801 O O . LEU A 1 101 ? -1.673 -0.250 -14.138 1.00 98.38 101 LEU A O 1
ATOM 805 N N . LEU A 1 102 ? -0.802 -1.805 -15.513 1.00 98.00 102 LEU A N 1
ATOM 806 C CA . LEU A 1 102 ? -1.645 -1.508 -16.665 1.00 98.00 102 LEU A CA 1
ATOM 807 C C . LEU A 1 102 ? -2.835 -2.473 -16.748 1.00 98.00 102 LEU A C 1
ATOM 809 O O . LEU A 1 102 ? -2.809 -3.565 -16.179 1.00 98.00 102 LEU A O 1
ATOM 813 N N . GLN A 1 103 ? -3.867 -2.080 -17.495 1.00 96.75 103 GLN A N 1
ATOM 814 C CA . GLN A 1 103 ? -5.088 -2.869 -17.689 1.00 96.75 103 GLN A CA 1
ATOM 815 C C . GLN A 1 103 ? -4.837 -4.235 -18.349 1.00 96.75 103 GLN A C 1
ATOM 817 O O . GLN A 1 103 ? -5.592 -5.175 -18.120 1.00 96.75 103 GLN A O 1
ATOM 822 N N . ASP A 1 104 ? -3.774 -4.363 -19.145 1.00 95.12 104 ASP A N 1
ATOM 823 C CA . ASP A 1 104 ? -3.358 -5.621 -19.781 1.00 95.12 104 ASP A CA 1
ATOM 824 C C . ASP A 1 104 ? -2.616 -6.577 -18.818 1.00 95.12 104 ASP A C 1
ATOM 826 O O . ASP A 1 104 ? -2.166 -7.645 -19.233 1.00 95.12 104 ASP A O 1
ATOM 830 N N . GLY A 1 105 ? -2.454 -6.194 -17.546 1.00 95.00 105 GLY A N 1
ATOM 831 C CA . GLY A 1 105 ? -1.706 -6.941 -16.534 1.00 95.00 105 GLY A CA 1
ATOM 832 C C . GLY A 1 105 ? -0.191 -6.709 -16.567 1.00 95.00 105 GLY A C 1
ATOM 833 O O . GLY A 1 105 ? 0.530 -7.270 -15.742 1.00 95.00 105 GLY A O 1
ATOM 834 N N . SER A 1 106 ? 0.322 -5.883 -17.485 1.00 97.25 106 SER A N 1
ATOM 835 C CA . SER A 1 106 ? 1.738 -5.521 -17.522 1.00 97.25 106 SER A CA 1
ATOM 836 C C . SER A 1 106 ? 2.108 -4.633 -16.334 1.00 97.25 106 SER A C 1
ATOM 838 O O . SER A 1 106 ? 1.410 -3.675 -16.003 1.00 97.25 106 SER A O 1
ATOM 840 N N . ILE A 1 107 ? 3.269 -4.911 -15.740 1.00 98.31 107 ILE A N 1
ATOM 841 C CA . ILE A 1 107 ? 3.832 -4.127 -14.640 1.00 98.31 107 ILE A CA 1
ATOM 842 C C . ILE A 1 107 ? 5.075 -3.396 -15.121 1.00 98.31 107 ILE A C 1
ATOM 844 O O . ILE A 1 107 ? 5.942 -3.988 -15.765 1.00 98.31 107 ILE A O 1
ATOM 848 N N . TYR A 1 108 ? 5.185 -2.122 -14.765 1.00 98.06 108 TYR A N 1
ATOM 849 C CA . TYR A 1 108 ? 6.364 -1.301 -15.003 1.00 98.06 108 TYR A CA 1
ATOM 850 C C . TYR A 1 108 ? 6.913 -0.775 -13.685 1.00 98.06 108 TYR A C 1
ATOM 852 O O . TYR A 1 108 ? 6.159 -0.332 -12.824 1.00 98.06 108 TYR A O 1
ATOM 860 N N . THR A 1 109 ? 8.234 -0.775 -13.551 1.00 97.75 109 THR A N 1
ATOM 861 C CA . THR A 1 109 ? 8.930 -0.135 -12.430 1.00 97.75 109 THR A CA 1
ATOM 862 C C . THR A 1 109 ? 9.883 0.932 -12.950 1.00 97.75 109 THR A C 1
ATOM 864 O O . THR A 1 109 ? 10.456 0.783 -14.034 1.00 97.75 109 THR A O 1
ATOM 867 N N . GLN A 1 110 ? 10.044 2.020 -12.201 1.00 95.50 110 GLN A N 1
ATOM 868 C CA . GLN A 1 110 ? 10.941 3.140 -12.511 1.00 95.50 110 GLN A CA 1
ATOM 869 C C . GLN A 1 110 ? 11.463 3.791 -11.230 1.00 95.50 110 GLN A C 1
ATOM 871 O O . GLN A 1 110 ? 10.839 3.668 -10.175 1.00 95.50 110 GLN A O 1
ATOM 876 N N . GLY A 1 111 ? 12.573 4.517 -11.321 1.00 94.25 111 GLY A N 1
ATOM 877 C CA . GLY A 1 111 ? 13.154 5.224 -10.185 1.00 94.25 111 GLY A CA 1
ATOM 878 C C . GLY A 1 111 ? 14.518 4.693 -9.744 1.00 94.25 111 GLY A C 1
ATOM 879 O O . GLY A 1 111 ? 15.241 4.037 -10.495 1.00 94.25 111 GLY A O 1
ATOM 880 N N . SER A 1 112 ? 14.854 4.956 -8.482 1.00 94.25 112 SER A N 1
ATOM 881 C CA . SER A 1 112 ? 16.025 4.387 -7.816 1.00 94.25 112 SER A CA 1
ATOM 882 C C . SER A 1 112 ? 15.943 2.862 -7.790 1.00 94.25 112 SER A C 1
ATOM 884 O O . SER A 1 112 ? 14.862 2.308 -7.590 1.00 94.25 112 SER A O 1
ATOM 886 N N . ASN A 1 113 ? 17.096 2.198 -7.881 1.00 95.94 113 ASN A N 1
ATOM 887 C CA . ASN A 1 113 ? 17.219 0.747 -7.731 1.00 95.94 113 ASN A CA 1
ATOM 888 C C . ASN A 1 113 ? 18.353 0.328 -6.778 1.00 95.94 113 ASN A C 1
ATOM 890 O O . ASN A 1 113 ? 18.834 -0.798 -6.852 1.00 95.94 113 ASN A O 1
ATOM 894 N N . ASN A 1 114 ? 18.803 1.227 -5.895 1.00 95.44 114 ASN A N 1
ATOM 895 C CA . ASN A 1 114 ? 19.979 0.998 -5.041 1.00 95.44 114 ASN A CA 1
ATOM 896 C C . ASN A 1 114 ? 19.831 -0.206 -4.098 1.00 95.44 114 ASN A C 1
ATOM 898 O O . ASN A 1 114 ? 20.833 -0.775 -3.678 1.00 95.44 114 ASN A O 1
ATOM 902 N N . TYR A 1 115 ? 18.595 -0.600 -3.789 1.00 96.81 115 TYR A N 1
ATOM 903 C CA . TYR A 1 115 ? 18.289 -1.782 -2.992 1.00 96.81 115 TYR A CA 1
ATOM 904 C C . TYR A 1 115 ? 17.503 -2.839 -3.766 1.00 96.81 115 TYR A C 1
ATOM 906 O O . TYR A 1 115 ? 16.862 -3.686 -3.157 1.00 96.81 115 TYR A O 1
ATOM 914 N N . ASN A 1 116 ? 17.537 -2.805 -5.100 1.00 97.62 116 ASN A N 1
ATOM 915 C CA . ASN A 1 116 ? 16.761 -3.690 -5.972 1.00 97.62 116 ASN A CA 1
ATOM 916 C C . ASN A 1 116 ? 15.234 -3.519 -5.872 1.00 97.62 116 ASN A C 1
ATOM 918 O O . ASN A 1 116 ? 14.476 -4.417 -6.242 1.00 97.62 116 ASN A O 1
ATOM 922 N N . GLN A 1 117 ? 14.751 -2.366 -5.399 1.00 97.00 117 GLN A N 1
ATOM 923 C CA . GLN A 1 117 ? 13.315 -2.102 -5.279 1.00 97.00 117 GLN A CA 1
ATOM 924 C C . GLN A 1 117 ? 12.547 -2.182 -6.606 1.00 97.00 117 GLN A C 1
ATOM 926 O O . GLN A 1 117 ? 11.345 -2.404 -6.577 1.00 97.00 117 GLN A O 1
ATOM 931 N N . LEU A 1 118 ? 13.208 -2.065 -7.765 1.00 98.00 118 LEU A N 1
ATOM 932 C CA . LEU A 1 118 ? 12.546 -2.227 -9.065 1.00 98.00 118 LEU A CA 1
ATOM 933 C C . LEU A 1 118 ? 12.292 -3.698 -9.434 1.00 98.00 118 LEU A C 1
ATOM 935 O O . LEU A 1 118 ? 11.574 -3.945 -10.406 1.00 98.00 118 LEU A O 1
ATOM 939 N N . GLY A 1 119 ? 12.905 -4.650 -8.717 1.00 97.56 119 GLY A N 1
ATOM 940 C CA . GLY A 1 119 ? 12.771 -6.093 -8.949 1.00 97.56 119 GLY A CA 1
ATOM 941 C C . GLY A 1 119 ? 13.297 -6.561 -10.307 1.00 97.56 119 GLY A C 1
ATOM 942 O O . GLY A 1 119 ? 12.852 -7.582 -10.826 1.00 97.56 119 GLY A O 1
ATOM 943 N N . ARG A 1 120 ? 14.198 -5.774 -10.902 1.00 96.19 120 ARG A N 1
ATOM 944 C CA . ARG A 1 120 ? 14.863 -6.018 -12.184 1.00 96.19 120 ARG A CA 1
ATOM 945 C C . ARG A 1 120 ? 16.199 -5.284 -12.219 1.00 96.19 120 ARG A C 1
ATOM 947 O O . ARG A 1 120 ? 16.392 -4.294 -11.510 1.00 96.19 120 ARG A O 1
ATOM 954 N N . SER A 1 121 ? 17.091 -5.717 -13.097 1.00 93.12 121 SER A N 1
ATOM 955 C CA . SER A 1 121 ? 18.304 -4.974 -13.435 1.00 93.12 121 SER A CA 1
ATOM 956 C C . SER A 1 121 ? 18.026 -3.889 -14.490 1.00 93.12 121 SER A C 1
ATOM 958 O O . SER A 1 121 ? 16.914 -3.745 -15.013 1.00 93.12 121 SER A O 1
ATOM 960 N N . GLY A 1 122 ? 19.052 -3.096 -14.799 1.00 90.06 122 GLY A N 1
ATOM 961 C CA . GLY A 1 122 ? 19.005 -2.080 -15.847 1.00 90.06 122 GLY A CA 1
ATOM 962 C C . GLY A 1 122 ? 18.718 -0.673 -15.330 1.00 90.06 122 GLY A C 1
ATOM 963 O O . GLY A 1 122 ? 18.962 -0.347 -14.170 1.00 90.06 122 GLY A O 1
ATOM 964 N N . SER A 1 123 ? 18.252 0.182 -16.239 1.00 91.12 123 SER A N 1
ATOM 965 C CA . SER A 1 123 ? 18.124 1.621 -15.998 1.00 91.12 123 SER A CA 1
ATOM 966 C C . SER A 1 123 ? 16.950 2.000 -15.084 1.00 91.12 123 SER A C 1
ATOM 968 O O . SER A 1 123 ? 16.004 1.224 -14.899 1.00 91.12 123 SER A O 1
ATOM 970 N N . SER A 1 124 ? 16.992 3.236 -14.578 1.00 91.50 124 SER A N 1
ATOM 971 C CA . SER A 1 124 ? 15.931 3.877 -13.789 1.00 91.50 124 SER A CA 1
ATOM 972 C C . SER A 1 124 ? 14.692 4.268 -14.605 1.00 91.50 124 SER A C 1
ATOM 974 O O . SER A 1 124 ? 13.676 4.637 -14.019 1.00 91.50 124 SER A O 1
ATOM 976 N N . TYR A 1 125 ? 14.747 4.193 -15.940 1.00 91.56 125 TYR A N 1
ATOM 977 C CA . TYR A 1 125 ? 13.599 4.471 -16.805 1.00 91.56 125 TYR A CA 1
ATOM 978 C C . TYR A 1 125 ? 12.506 3.407 -16.644 1.00 91.56 125 TYR A C 1
ATOM 980 O O . TYR A 1 125 ? 12.832 2.242 -16.383 1.00 91.56 125 TYR A O 1
ATOM 988 N N . PRO A 1 126 ? 11.223 3.764 -16.845 1.00 93.75 126 PRO A N 1
ATOM 989 C CA . PRO A 1 126 ? 10.134 2.798 -16.818 1.00 93.75 126 PRO A CA 1
ATOM 990 C C . PRO A 1 126 ? 10.386 1.638 -17.772 1.00 93.75 126 PRO A C 1
ATOM 992 O O . PRO A 1 126 ? 10.477 1.798 -18.986 1.00 93.75 126 PRO A O 1
ATOM 995 N N . SER A 1 127 ? 10.504 0.448 -17.191 1.00 96.00 127 SER A N 1
ATOM 996 C CA . SER A 1 127 ? 10.711 -0.795 -17.928 1.00 96.00 127 SER A CA 1
ATOM 997 C C . SER A 1 127 ? 9.836 -1.889 -17.338 1.00 96.00 127 SER A C 1
ATOM 999 O O . SER A 1 127 ? 9.520 -1.870 -16.144 1.00 96.00 127 SER A O 1
ATOM 1001 N N . LYS A 1 128 ? 9.430 -2.822 -18.200 1.00 96.75 128 LYS A N 1
ATOM 1002 C CA . LYS A 1 128 ? 8.524 -3.908 -17.838 1.00 96.75 128 LYS A CA 1
ATOM 1003 C C . LYS A 1 128 ? 9.209 -4.875 -16.871 1.00 96.75 128 LYS A C 1
ATOM 1005 O O . LYS A 1 128 ? 10.380 -5.209 -17.046 1.00 96.75 128 LYS A O 1
ATOM 1010 N N . VAL A 1 129 ? 8.459 -5.331 -15.878 1.00 96.94 129 VAL A N 1
ATOM 1011 C CA . VAL A 1 129 ? 8.829 -6.430 -14.983 1.00 96.94 129 VAL A CA 1
ATOM 1012 C C . VAL A 1 129 ? 8.140 -7.698 -15.480 1.00 96.94 129 VAL A C 1
ATOM 1014 O O . VAL A 1 129 ? 6.982 -7.659 -15.898 1.00 96.94 129 VAL A O 1
ATOM 1017 N N . VAL A 1 130 ? 8.855 -8.821 -15.448 1.00 92.88 130 VAL A N 1
ATOM 1018 C CA . VAL A 1 130 ? 8.322 -10.131 -15.836 1.00 92.88 130 VAL A CA 1
ATOM 1019 C C . VAL A 1 130 ? 8.162 -10.989 -14.587 1.00 92.88 130 VAL A C 1
ATOM 1021 O O . VAL A 1 130 ? 9.127 -11.192 -13.853 1.00 92.88 130 VAL A O 1
ATOM 1024 N N . LEU A 1 131 ? 6.946 -11.488 -14.357 1.00 94.06 131 LEU A N 1
ATOM 1025 C CA . LEU A 1 131 ? 6.654 -12.507 -13.351 1.00 94.06 131 LEU A CA 1
ATOM 1026 C C . LEU A 1 131 ? 6.188 -13.778 -14.052 1.00 94.06 131 LEU A C 1
ATOM 1028 O O . LEU A 1 131 ? 5.388 -13.725 -14.984 1.00 94.06 131 LEU A O 1
ATOM 1032 N N . ASN A 1 132 ? 6.652 -14.915 -13.547 1.00 92.44 132 ASN A N 1
ATOM 1033 C CA . ASN A 1 132 ? 6.132 -16.219 -13.929 1.00 92.44 132 ASN A CA 1
ATOM 1034 C C . ASN A 1 132 ? 4.944 -16.530 -13.016 1.00 92.44 132 ASN A C 1
ATOM 1036 O O . ASN A 1 132 ? 5.131 -16.951 -11.874 1.00 92.44 132 ASN A O 1
ATOM 1040 N N . LEU A 1 133 ? 3.743 -16.239 -13.508 1.00 94.06 133 LEU A N 1
ATOM 1041 C CA . LEU A 1 133 ? 2.489 -16.521 -12.816 1.00 94.06 133 LEU A CA 1
ATOM 1042 C C . LEU A 1 133 ? 1.946 -17.882 -13.247 1.00 94.06 133 LEU A C 1
ATOM 1044 O O . LEU A 1 133 ? 2.159 -18.314 -14.384 1.00 94.06 133 LEU A O 1
ATOM 1048 N N . ASP A 1 134 ? 1.223 -18.539 -12.345 1.00 92.81 134 ASP A N 1
ATOM 1049 C CA . ASP A 1 134 ? 0.447 -19.722 -12.710 1.00 92.81 134 ASP A CA 1
ATOM 1050 C C . ASP A 1 134 ? -0.681 -19.320 -13.679 1.00 92.81 134 ASP A C 1
ATOM 1052 O O . ASP A 1 134 ? -1.121 -18.170 -13.705 1.00 92.81 134 ASP A O 1
ATOM 1056 N N . SER A 1 135 ? -1.209 -20.271 -14.456 1.00 91.06 135 SER A N 1
ATOM 1057 C CA . SER A 1 135 ? -2.253 -19.994 -15.457 1.00 91.06 135 SER A CA 1
ATOM 1058 C C . SER A 1 135 ? -3.551 -19.413 -14.881 1.00 91.06 135 SER A C 1
ATOM 1060 O O . SER A 1 135 ? -4.320 -18.793 -15.609 1.00 91.06 135 SER A O 1
ATOM 1062 N N . ASP A 1 136 ? -3.821 -19.645 -13.597 1.00 91.62 136 ASP A N 1
ATOM 1063 C CA . ASP A 1 136 ? -4.999 -19.160 -12.871 1.00 91.62 136 ASP A CA 1
ATOM 1064 C C . ASP A 1 136 ? -4.664 -18.035 -11.870 1.00 91.62 136 ASP A C 1
ATOM 1066 O O . ASP A 1 136 ? -5.465 -17.698 -10.988 1.00 91.62 136 ASP A O 1
ATOM 1070 N N . GLU A 1 137 ? -3.469 -17.453 -11.988 1.00 92.62 137 GLU A N 1
ATOM 1071 C CA . GLU A 1 137 ? -3.017 -16.339 -11.171 1.00 92.62 137 GLU A CA 1
ATOM 1072 C C . GLU A 1 137 ? -3.074 -15.022 -11.955 1.00 92.62 137 GLU A C 1
ATOM 1074 O O . GLU A 1 137 ? -2.538 -14.888 -13.052 1.00 92.62 137 GLU A O 1
ATOM 1079 N N . SER A 1 138 ? -3.729 -14.022 -11.367 1.00 91.94 138 SER A N 1
ATOM 1080 C CA . SER A 1 138 ? -3.920 -12.701 -11.966 1.00 91.94 138 SER A CA 1
ATOM 1081 C C . SER A 1 138 ? -3.480 -11.611 -10.999 1.00 91.94 138 SER A C 1
ATOM 1083 O O . SER A 1 138 ? -3.875 -11.625 -9.827 1.00 91.94 138 SER A O 1
ATOM 1085 N N . ILE A 1 139 ? -2.723 -10.634 -11.495 1.00 96.94 139 ILE A N 1
ATOM 1086 C CA . ILE A 1 139 ? -2.344 -9.448 -10.723 1.00 96.94 139 ILE A CA 1
ATOM 1087 C C . ILE A 1 139 ? -3.591 -8.603 -10.453 1.00 96.94 139 ILE A C 1
ATOM 1089 O O . ILE A 1 139 ? -4.379 -8.334 -11.356 1.00 96.94 139 ILE A O 1
ATOM 1093 N N . LYS A 1 140 ? -3.762 -8.191 -9.197 1.00 95.44 140 LYS A N 1
ATOM 1094 C CA . LYS A 1 140 ? -4.878 -7.360 -8.734 1.00 95.44 140 LYS A CA 1
ATOM 1095 C C . LYS A 1 140 ? -4.446 -5.951 -8.361 1.00 95.44 140 LYS A C 1
ATOM 1097 O O . LYS A 1 140 ? -5.204 -5.017 -8.590 1.00 95.44 140 LYS A O 1
ATOM 1102 N N . GLN A 1 141 ? -3.296 -5.820 -7.699 1.00 97.81 141 GLN A N 1
ATOM 1103 C CA . GLN A 1 141 ? -2.848 -4.562 -7.101 1.00 97.81 141 GLN A CA 1
ATOM 1104 C C . GLN A 1 141 ? -1.327 -4.470 -7.114 1.00 97.81 141 GLN A C 1
ATOM 1106 O O . GLN A 1 141 ? -0.625 -5.486 -7.070 1.00 97.81 141 GLN A O 1
ATOM 1111 N N . VAL A 1 142 ? -0.824 -3.242 -7.112 1.00 98.56 142 VAL A N 1
ATOM 1112 C CA . VAL A 1 142 ? 0.588 -2.942 -6.874 1.00 98.56 142 VAL A CA 1
ATOM 1113 C C . VAL A 1 142 ? 0.720 -1.891 -5.781 1.00 98.56 142 VAL A C 1
ATOM 1115 O O . VAL A 1 142 ? -0.148 -1.041 -5.582 1.00 98.56 142 VAL A O 1
ATOM 1118 N N . GLY A 1 143 ? 1.829 -1.944 -5.059 1.00 97.31 143 GLY A N 1
ATOM 1119 C CA . GLY A 1 143 ? 2.102 -1.018 -3.972 1.00 97.31 143 GLY A CA 1
ATOM 1120 C C . GLY A 1 143 ? 3.586 -0.870 -3.733 1.00 97.31 143 GLY A C 1
ATOM 1121 O O . GLY A 1 143 ? 4.391 -1.653 -4.227 1.00 97.31 143 GLY A O 1
ATOM 1122 N N . ALA A 1 144 ? 3.958 0.138 -2.962 1.00 96.38 144 ALA A N 1
ATOM 1123 C CA . ALA A 1 144 ? 5.329 0.315 -2.526 1.00 96.38 144 ALA A CA 1
ATOM 1124 C C . ALA A 1 144 ? 5.336 0.915 -1.123 1.00 96.38 144 ALA A C 1
ATOM 1126 O O . ALA A 1 144 ? 4.478 1.729 -0.787 1.00 96.38 144 ALA A O 1
ATOM 1127 N N . ILE A 1 145 ? 6.292 0.479 -0.309 1.00 94.69 145 ILE A N 1
ATOM 1128 C CA . ILE A 1 145 ? 6.506 0.962 1.055 1.00 94.69 145 ILE A CA 1
ATOM 1129 C C . ILE A 1 145 ? 8.003 1.186 1.204 1.00 94.69 145 ILE A C 1
ATOM 1131 O O . ILE A 1 145 ? 8.785 0.250 1.039 1.00 94.69 145 ILE A O 1
ATOM 1135 N N . GLN A 1 146 ? 8.411 2.420 1.503 1.00 93.19 146 GLN A N 1
ATOM 1136 C CA . GLN A 1 146 ? 9.823 2.805 1.607 1.00 93.19 146 GLN A CA 1
ATOM 1137 C C . GLN A 1 146 ? 10.640 2.309 0.391 1.00 93.19 146 GLN A C 1
ATOM 1139 O O . GLN A 1 146 ? 10.401 2.733 -0.743 1.00 93.19 146 GLN A O 1
ATOM 1144 N N . ASN A 1 147 ? 11.586 1.391 0.610 1.00 96.06 147 ASN A N 1
ATOM 1145 C CA . ASN A 1 147 ? 12.470 0.814 -0.403 1.00 96.06 147 ASN A CA 1
ATOM 1146 C C . ASN A 1 147 ? 12.014 -0.587 -0.857 1.00 96.06 147 ASN A C 1
ATOM 1148 O O . ASN A 1 147 ? 12.849 -1.379 -1.289 1.00 96.06 147 ASN A O 1
ATOM 1152 N N . VAL A 1 148 ? 10.723 -0.910 -0.737 1.00 98.12 148 VAL A N 1
ATOM 1153 C CA . VAL A 1 148 ? 10.137 -2.193 -1.155 1.00 98.12 148 VAL A CA 1
ATOM 1154 C C . VAL A 1 148 ? 8.995 -1.953 -2.139 1.00 98.12 148 VAL A C 1
ATOM 1156 O O . VAL A 1 148 ? 8.110 -1.141 -1.871 1.00 98.12 148 VAL A O 1
ATOM 1159 N N . SER A 1 149 ? 8.998 -2.681 -3.255 1.00 98.50 149 SER A N 1
ATOM 1160 C CA . SER A 1 149 ? 7.863 -2.792 -4.179 1.00 98.50 149 SER A CA 1
ATOM 1161 C C . SER A 1 149 ? 7.100 -4.082 -3.931 1.00 98.50 149 SER A C 1
ATOM 1163 O O . SER A 1 149 ? 7.709 -5.111 -3.643 1.00 98.50 149 SER A O 1
ATOM 1165 N N . TYR A 1 150 ? 5.784 -4.038 -4.125 1.00 98.75 150 TYR A N 1
ATOM 1166 C CA . TYR A 1 150 ? 4.881 -5.166 -3.953 1.00 98.75 150 TYR A CA 1
ATOM 1167 C C . TYR A 1 150 ? 4.002 -5.384 -5.178 1.00 98.75 150 TYR A C 1
ATOM 1169 O O . TYR A 1 150 ? 3.459 -4.437 -5.752 1.00 98.75 150 TYR A O 1
ATOM 1177 N N . ILE A 1 151 ? 3.805 -6.655 -5.520 1.00 98.69 151 ILE A N 1
ATOM 1178 C CA . ILE A 1 151 ? 2.850 -7.103 -6.537 1.00 98.69 151 ILE A CA 1
ATOM 1179 C C . ILE A 1 151 ? 1.902 -8.086 -5.870 1.00 98.69 151 ILE A C 1
ATOM 1181 O O . ILE A 1 151 ? 2.338 -9.076 -5.288 1.00 98.69 151 ILE A O 1
ATOM 1185 N N . VAL A 1 152 ? 0.606 -7.816 -5.949 1.00 98.31 152 VAL A N 1
ATOM 1186 C CA . VAL A 1 152 ? -0.429 -8.606 -5.282 1.00 98.31 152 VAL A CA 1
ATOM 1187 C C . VAL A 1 152 ? -1.287 -9.281 -6.333 1.00 98.31 152 VAL A C 1
ATOM 1189 O O . VAL A 1 152 ? -1.845 -8.622 -7.212 1.00 98.31 152 VAL A O 1
ATOM 1192 N N . THR A 1 153 ? -1.424 -10.595 -6.222 1.00 96.00 153 THR A N 1
ATOM 1193 C CA . THR A 1 153 ? -2.292 -11.405 -7.076 1.00 96.00 153 THR A CA 1
ATOM 1194 C C . THR A 1 153 ? -3.510 -11.897 -6.290 1.00 96.00 153 THR A C 1
ATOM 1196 O O . THR A 1 153 ? -3.720 -11.550 -5.126 1.00 96.00 153 THR A O 1
ATOM 1199 N N . ASN A 1 154 ? -4.350 -12.727 -6.905 1.00 90.94 154 ASN A N 1
ATOM 1200 C CA . ASN A 1 154 ? -5.388 -13.477 -6.193 1.00 90.94 154 ASN A CA 1
ATOM 1201 C C . ASN A 1 154 ? -4.838 -14.476 -5.154 1.00 90.94 154 ASN A C 1
ATOM 1203 O O . ASN A 1 154 ? -5.604 -14.889 -4.280 1.00 90.94 154 ASN A O 1
ATOM 1207 N N . LYS A 1 155 ? -3.558 -14.864 -5.232 1.00 91.38 155 L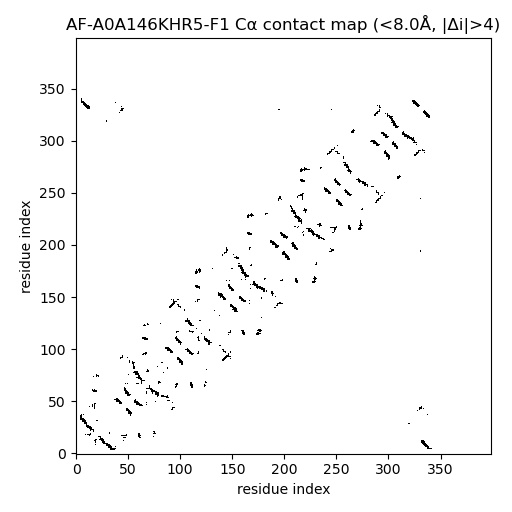YS A N 1
ATOM 1208 C CA . LYS A 1 155 ? -2.983 -15.962 -4.436 1.00 91.38 155 LYS A CA 1
ATOM 1209 C C . LYS A 1 155 ? -1.740 -15.591 -3.635 1.00 91.38 155 LYS A C 1
ATOM 1211 O O . LYS A 1 155 ? -1.490 -16.209 -2.607 1.00 91.38 155 LYS A O 1
ATOM 1216 N N . ARG A 1 156 ? -0.938 -14.644 -4.117 1.00 95.81 156 ARG A N 1
ATOM 1217 C CA . ARG A 1 156 ? 0.407 -14.365 -3.611 1.00 95.81 156 ARG A CA 1
ATOM 1218 C C . ARG A 1 156 ? 0.625 -12.864 -3.473 1.00 95.81 156 ARG A C 1
ATOM 1220 O O . ARG A 1 156 ? 0.017 -12.053 -4.172 1.00 95.81 156 ARG A O 1
ATOM 1227 N N . ILE A 1 157 ? 1.533 -12.511 -2.573 1.00 98.25 157 ILE A N 1
ATOM 1228 C CA . ILE A 1 157 ? 2.144 -11.185 -2.515 1.00 98.25 157 ILE A CA 1
ATOM 1229 C C . ILE A 1 157 ? 3.611 -11.389 -2.851 1.00 98.25 157 ILE A C 1
ATOM 1231 O O . ILE A 1 157 ? 4.276 -12.182 -2.194 1.00 98.25 157 ILE A O 1
ATOM 1235 N N . TYR A 1 158 ? 4.113 -10.688 -3.854 1.00 98.56 158 TYR A N 1
ATOM 1236 C CA . TYR A 1 158 ? 5.529 -10.650 -4.182 1.00 98.56 158 TYR A CA 1
ATOM 1237 C C . TYR A 1 158 ? 6.141 -9.359 -3.664 1.00 98.56 158 TYR A C 1
ATOM 1239 O O . TYR A 1 158 ? 5.483 -8.321 -3.715 1.00 98.56 158 TYR A O 1
ATOM 1247 N N . ALA A 1 159 ? 7.401 -9.412 -3.240 1.00 98.62 159 ALA A N 1
ATOM 1248 C CA . ALA A 1 159 ? 8.172 -8.231 -2.874 1.00 98.62 159 ALA A CA 1
ATOM 1249 C C . ALA A 1 159 ? 9.555 -8.215 -3.534 1.00 98.62 159 ALA A C 1
ATOM 1251 O O . ALA A 1 159 ? 10.159 -9.264 -3.757 1.00 98.62 159 ALA A O 1
ATOM 1252 N N . SER A 1 160 ? 10.068 -7.019 -3.805 1.00 98.62 160 SER A N 1
ATOM 1253 C CA . SER A 1 160 ? 11.466 -6.761 -4.169 1.00 98.62 160 SER A CA 1
ATOM 1254 C C . SER A 1 160 ? 11.964 -5.521 -3.443 1.00 98.62 160 SER A C 1
ATOM 1256 O O . SER A 1 160 ? 11.174 -4.616 -3.171 1.00 98.62 160 SER A O 1
ATOM 1258 N N . GLY A 1 161 ? 13.263 -5.432 -3.170 1.00 98.25 161 GLY A N 1
ATOM 1259 C CA . GLY A 1 161 ? 13.829 -4.290 -2.459 1.00 98.25 161 GLY A CA 1
ATOM 1260 C C . GLY A 1 161 ? 14.415 -4.625 -1.092 1.00 98.25 161 GLY A C 1
ATOM 1261 O O . GLY A 1 161 ? 14.683 -5.784 -0.771 1.00 98.25 161 GLY A O 1
ATOM 1262 N N . GLN A 1 162 ? 14.607 -3.593 -0.272 1.00 98.06 162 GLN A N 1
ATOM 1263 C CA . GLN A 1 162 ? 15.150 -3.716 1.081 1.00 98.06 162 GLN A CA 1
ATOM 1264 C C . GLN A 1 162 ? 14.047 -4.032 2.093 1.00 98.06 162 GLN A C 1
ATOM 1266 O O . GLN A 1 162 ? 13.365 -3.139 2.591 1.00 98.06 162 GLN A O 1
ATOM 1271 N N . CYS A 1 163 ? 13.905 -5.305 2.434 1.00 96.19 163 CYS A N 1
ATOM 1272 C CA . CYS A 1 163 ? 12.996 -5.776 3.465 1.00 96.19 163 CYS A CA 1
ATOM 1273 C C . CYS A 1 163 ? 13.626 -5.588 4.846 1.00 96.19 163 CYS A C 1
ATOM 1275 O O . CYS A 1 163 ? 14.353 -6.458 5.313 1.00 96.19 163 CYS A O 1
ATOM 1277 N N . THR A 1 164 ? 13.354 -4.472 5.514 1.00 96.81 164 THR A N 1
ATOM 1278 C CA . THR A 1 164 ? 13.724 -4.254 6.923 1.00 96.81 164 THR A CA 1
ATOM 1279 C C . THR A 1 164 ? 12.482 -4.218 7.797 1.00 96.81 164 THR A C 1
ATOM 1281 O O . THR A 1 164 ? 11.364 -4.062 7.297 1.00 96.81 164 THR A O 1
ATOM 1284 N N . ASN A 1 165 ? 12.660 -4.363 9.113 1.00 95.75 165 ASN A N 1
ATOM 1285 C CA . ASN A 1 165 ? 11.597 -4.097 10.092 1.00 95.75 165 ASN A CA 1
ATOM 1286 C C . ASN A 1 165 ? 10.316 -4.929 9.872 1.00 95.75 165 ASN A C 1
ATOM 1288 O O . ASN A 1 165 ? 9.224 -4.494 10.225 1.00 95.75 165 ASN A O 1
ATOM 1292 N N . GLY A 1 166 ? 10.438 -6.114 9.263 1.00 96.31 166 GLY A N 1
ATOM 1293 C CA . GLY A 1 166 ? 9.312 -7.007 8.982 1.00 96.31 166 GLY A CA 1
ATOM 1294 C C . GLY A 1 166 ? 8.451 -6.637 7.769 1.00 96.31 166 GLY A C 1
ATOM 1295 O O . GLY A 1 166 ? 7.434 -7.289 7.549 1.00 96.31 166 GLY A O 1
ATOM 1296 N N . LEU A 1 167 ? 8.830 -5.654 6.943 1.00 97.06 167 LEU A N 1
ATOM 1297 C CA . LEU A 1 167 ? 8.024 -5.213 5.787 1.00 97.06 167 LEU A CA 1
ATOM 1298 C C . LEU A 1 167 ? 7.705 -6.323 4.769 1.00 97.06 167 LEU A C 1
ATOM 1300 O O . LEU A 1 167 ? 6.669 -6.282 4.115 1.00 97.06 167 LEU A O 1
ATOM 1304 N N . CYS A 1 168 ? 8.548 -7.351 4.680 1.00 97.69 168 CYS A N 1
ATOM 1305 C CA . CYS A 1 168 ? 8.334 -8.499 3.797 1.00 97.69 168 CYS A CA 1
ATOM 1306 C C . CYS A 1 168 ? 7.891 -9.767 4.538 1.00 97.69 168 CYS A C 1
ATOM 1308 O O . CYS A 1 168 ? 8.079 -10.859 4.012 1.00 97.69 168 CYS A O 1
ATOM 1310 N N . ALA A 1 169 ? 7.348 -9.648 5.757 1.00 97.19 169 ALA A N 1
ATOM 1311 C CA . ALA A 1 169 ? 6.913 -10.793 6.564 1.00 97.19 169 ALA A CA 1
ATOM 1312 C C . ALA A 1 169 ? 8.000 -11.876 6.728 1.00 97.19 169 ALA A C 1
ATOM 1314 O O . ALA A 1 169 ? 7.710 -13.070 6.708 1.00 97.19 169 ALA A O 1
ATOM 1315 N N . GLN A 1 170 ? 9.255 -11.438 6.867 1.00 95.75 170 GLN A N 1
ATOM 1316 C CA . GLN A 1 170 ? 10.414 -12.289 7.123 1.00 95.75 170 GLN A CA 1
ATOM 1317 C C . GLN A 1 170 ? 11.541 -11.499 7.802 1.00 95.75 170 GLN A C 1
ATOM 1319 O O . GLN A 1 170 ? 11.437 -10.283 8.003 1.00 95.75 170 GLN A O 1
ATOM 1324 N N . SER A 1 171 ? 12.626 -12.200 8.139 1.00 95.62 171 SER A N 1
ATOM 1325 C CA . SER A 1 171 ? 13.888 -11.600 8.582 1.00 95.62 171 SER A CA 1
ATOM 1326 C C . SER A 1 171 ? 14.450 -10.616 7.559 1.00 95.62 171 SER A C 1
ATOM 1328 O O . SER A 1 171 ? 14.207 -10.731 6.360 1.00 95.62 171 SER A O 1
ATOM 1330 N N . ASP A 1 172 ? 15.227 -9.657 8.052 1.00 97.38 172 ASP A N 1
ATOM 1331 C CA . ASP A 1 172 ? 15.755 -8.566 7.247 1.00 97.38 172 ASP A CA 1
ATOM 1332 C C . ASP A 1 172 ? 16.619 -9.087 6.085 1.00 97.38 172 ASP A C 1
ATOM 1334 O O . ASP A 1 172 ? 17.547 -9.874 6.284 1.00 97.38 172 ASP A O 1
ATOM 1338 N N . ILE A 1 173 ? 16.290 -8.669 4.861 1.00 97.38 173 ILE A N 1
ATOM 1339 C CA . ILE A 1 173 ? 16.901 -9.167 3.621 1.00 97.38 173 ILE A CA 1
ATOM 1340 C C . ILE A 1 173 ? 16.762 -8.140 2.492 1.00 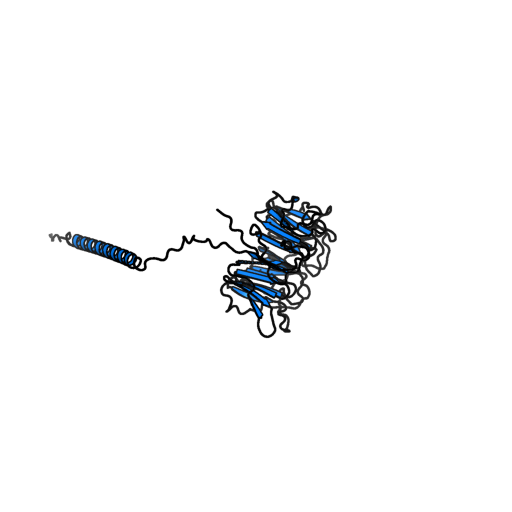97.38 173 ILE A C 1
ATOM 1342 O O . ILE A 1 173 ? 15.852 -7.316 2.488 1.00 97.38 173 ILE A O 1
ATOM 1346 N N . VAL A 1 174 ? 17.648 -8.192 1.497 1.00 98.12 174 VAL A N 1
ATOM 1347 C CA . VAL A 1 174 ? 17.490 -7.446 0.242 1.00 98.12 174 VAL A CA 1
ATOM 1348 C C . VAL A 1 174 ? 17.105 -8.421 -0.869 1.00 98.12 174 VAL A C 1
ATOM 1350 O O . VAL A 1 174 ? 17.882 -9.307 -1.222 1.00 98.12 174 VAL A O 1
ATOM 1353 N N . LEU A 1 175 ? 15.906 -8.262 -1.426 1.00 97.62 175 LEU A N 1
ATOM 1354 C CA . LEU A 1 175 ? 15.365 -9.111 -2.486 1.00 97.62 175 LEU A CA 1
ATOM 1355 C C . LEU A 1 175 ? 15.691 -8.516 -3.857 1.00 97.62 175 LEU A C 1
ATOM 1357 O O . LEU A 1 175 ? 15.139 -7.485 -4.238 1.00 97.62 175 LEU A O 1
ATOM 1361 N N . ALA A 1 176 ? 16.575 -9.181 -4.605 1.00 95.81 176 ALA A N 1
ATOM 1362 C CA . ALA A 1 176 ? 17.017 -8.723 -5.924 1.00 95.81 176 ALA A CA 1
ATOM 1363 C C . ALA A 1 176 ? 15.905 -8.747 -6.992 1.00 95.81 176 ALA A C 1
ATOM 1365 O O . ALA A 1 176 ? 15.886 -7.914 -7.895 1.00 95.81 176 ALA A O 1
ATOM 1366 N N . ASN A 1 177 ? 14.979 -9.701 -6.877 1.00 96.31 177 ASN A N 1
ATOM 1367 C CA . ASN A 1 177 ? 13.850 -9.902 -7.781 1.00 96.31 177 ASN A CA 1
ATOM 1368 C C . ASN A 1 177 ? 12.563 -10.076 -6.968 1.00 96.31 177 ASN A C 1
ATOM 1370 O O . ASN A 1 177 ? 12.616 -10.399 -5.777 1.00 96.31 177 ASN A O 1
ATOM 1374 N N . PHE A 1 178 ? 11.412 -9.916 -7.626 1.00 98.19 178 PHE A N 1
ATOM 1375 C CA . PHE A 1 178 ? 10.109 -10.164 -7.011 1.00 98.19 178 PHE A CA 1
ATOM 1376 C C . PHE A 1 178 ? 10.004 -11.604 -6.500 1.00 98.19 178 PHE A C 1
ATOM 1378 O O . PHE A 1 178 ? 9.952 -12.556 -7.275 1.00 98.19 178 PHE A O 1
ATOM 1385 N N . THR A 1 179 ? 9.971 -11.746 -5.177 1.00 97.81 179 THR A N 1
ATOM 1386 C CA . THR A 1 179 ? 9.935 -13.029 -4.468 1.00 97.81 179 THR A CA 1
ATOM 1387 C C . THR A 1 179 ? 8.607 -13.157 -3.738 1.00 97.81 179 THR A C 1
ATOM 1389 O O . THR A 1 179 ? 8.176 -12.207 -3.085 1.00 97.81 179 THR A O 1
ATOM 1392 N N . SER A 1 180 ? 7.949 -14.314 -3.857 1.00 97.19 180 SER A N 1
ATOM 1393 C CA . SER A 1 180 ? 6.686 -14.571 -3.158 1.00 97.19 180 SER A CA 1
ATOM 1394 C C . SER A 1 180 ? 6.912 -14.594 -1.649 1.00 97.19 180 SER A C 1
ATOM 1396 O O . SER A 1 180 ? 7.784 -15.306 -1.157 1.00 97.19 180 SER A O 1
ATOM 1398 N N . LEU A 1 181 ? 6.094 -13.843 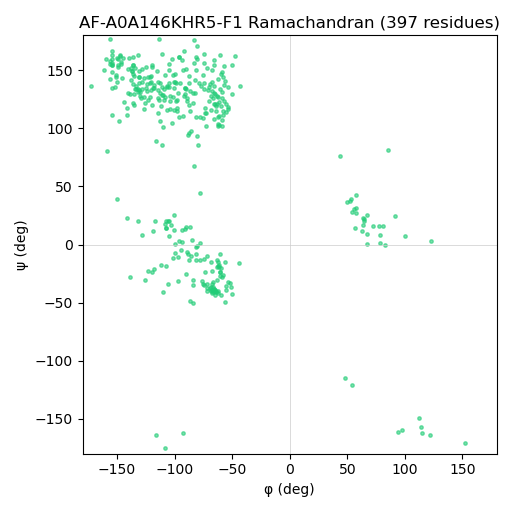-0.922 1.00 97.25 181 LEU A N 1
ATOM 1399 C CA . LEU A 1 181 ? 6.058 -13.834 0.532 1.00 97.25 181 LEU A CA 1
ATOM 1400 C C . LEU A 1 181 ? 5.240 -15.019 1.049 1.00 97.25 181 LEU A C 1
ATOM 1402 O O . LEU A 1 181 ? 4.286 -15.466 0.404 1.00 97.25 181 LEU A O 1
ATOM 1406 N N . GLN A 1 182 ? 5.599 -15.509 2.233 1.00 96.00 182 GLN A N 1
ATOM 1407 C CA . GLN A 1 182 ? 4.900 -16.620 2.866 1.00 96.00 182 GLN A CA 1
ATOM 1408 C C . GLN A 1 182 ? 3.598 -16.133 3.507 1.00 96.00 182 GLN A C 1
ATOM 1410 O O . GLN A 1 182 ? 3.621 -15.450 4.529 1.00 96.00 182 GLN A O 1
ATOM 1415 N N . LEU A 1 183 ? 2.456 -16.515 2.933 1.00 95.62 183 LEU A N 1
ATOM 1416 C CA . LEU A 1 183 ? 1.144 -16.243 3.521 1.00 95.62 183 LEU A CA 1
ATOM 1417 C C . LEU A 1 183 ? 0.772 -17.294 4.585 1.00 95.62 183 LEU A C 1
ATOM 1419 O O . LEU A 1 183 ? 1.262 -18.431 4.528 1.00 95.62 183 LEU A O 1
ATOM 1423 N N . PRO A 1 184 ? -0.123 -16.958 5.532 1.00 93.44 184 PRO A N 1
ATOM 1424 C CA . PRO A 1 184 ? -0.731 -17.940 6.426 1.00 93.44 184 PRO A CA 1
ATOM 1425 C C . PRO A 1 184 ? -1.490 -19.018 5.638 1.00 93.44 184 PRO A C 1
ATOM 1427 O O . PRO A 1 184 ? -2.055 -18.747 4.574 1.00 93.44 184 PRO A O 1
ATOM 1430 N N . GLN A 1 185 ? -1.532 -20.245 6.165 1.00 88.50 185 GLN A N 1
ATOM 1431 C CA . GLN A 1 185 ? -2.185 -21.369 5.486 1.00 88.50 185 GLN A CA 1
ATOM 1432 C C . GLN A 1 185 ? -3.656 -21.075 5.166 1.00 88.50 185 GLN A C 1
ATOM 1434 O O . GLN A 1 185 ? -4.378 -20.494 5.976 1.00 88.50 185 GLN A O 1
ATOM 1439 N N . SER A 1 186 ? -4.096 -21.511 3.982 1.00 84.94 186 SER A N 1
ATOM 1440 C CA . SER A 1 186 ? -5.489 -21.402 3.526 1.00 84.94 186 SER A CA 1
ATOM 1441 C C . SER A 1 186 ? -6.038 -19.967 3.504 1.00 84.94 186 SER A C 1
ATOM 1443 O O . SER A 1 186 ? -7.233 -19.753 3.713 1.00 84.94 186 SER A O 1
ATOM 1445 N N . THR A 1 187 ? -5.180 -18.972 3.248 1.00 87.69 187 THR A N 1
ATOM 1446 C CA . THR A 1 187 ? -5.595 -17.573 3.075 1.00 87.69 187 THR A CA 1
ATOM 1447 C C . THR A 1 187 ? -5.520 -17.143 1.614 1.00 87.69 187 THR A C 1
ATOM 1449 O O . THR A 1 187 ? -4.562 -17.441 0.907 1.00 87.69 187 THR A O 1
ATOM 1452 N N . TYR A 1 188 ? -6.550 -16.425 1.164 1.00 90.88 188 TYR A N 1
ATOM 1453 C CA . TYR A 1 188 ? -6.608 -15.808 -0.160 1.00 90.88 188 TYR A CA 1
ATOM 1454 C C . TYR A 1 188 ? -6.787 -14.309 -0.010 1.00 90.88 188 TYR A C 1
ATOM 1456 O O . TYR A 1 188 ? -7.495 -13.851 0.889 1.00 90.88 188 TYR A O 1
ATOM 1464 N N . ILE A 1 189 ? -6.175 -13.543 -0.905 1.00 94.31 189 ILE A N 1
ATOM 1465 C CA . ILE A 1 189 ? -6.104 -12.091 -0.773 1.00 94.31 189 ILE A CA 1
ATOM 1466 C C . ILE A 1 189 ? -7.348 -11.457 -1.400 1.00 94.31 189 ILE A C 1
ATOM 1468 O O . ILE A 1 189 ? -7.614 -11.596 -2.603 1.00 94.31 189 ILE A O 1
ATOM 1472 N N . GLN A 1 190 ? -8.102 -10.730 -0.575 1.00 93.44 190 GLN A N 1
ATOM 1473 C CA . GLN A 1 190 ? -9.180 -9.860 -1.034 1.00 93.44 190 GLN A CA 1
ATOM 1474 C C . GLN A 1 190 ? -8.620 -8.495 -1.447 1.00 93.44 190 GLN A C 1
ATOM 1476 O O . GLN A 1 190 ? -8.911 -8.030 -2.547 1.00 93.44 190 GLN A O 1
ATOM 1481 N N . LYS A 1 191 ? -7.813 -7.871 -0.580 1.00 94.31 191 LYS A N 1
ATOM 1482 C CA . LYS A 1 191 ? -7.230 -6.538 -0.790 1.00 94.31 191 LYS A CA 1
ATOM 1483 C C . LYS A 1 191 ? -5.963 -6.366 0.044 1.00 94.31 191 LYS A C 1
ATOM 1485 O O . LYS A 1 191 ? -5.933 -6.820 1.183 1.00 94.31 191 LYS A O 1
ATOM 1490 N N . ALA A 1 192 ? -4.959 -5.684 -0.496 1.00 97.00 192 ALA A N 1
ATOM 1491 C CA . ALA A 1 192 ? -3.783 -5.236 0.238 1.00 97.00 192 ALA A CA 1
ATOM 1492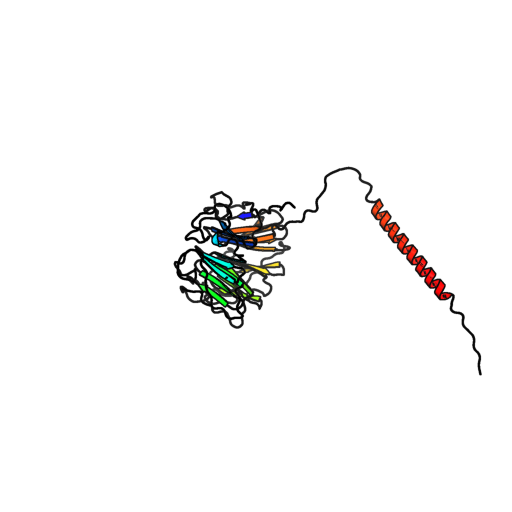 C C . ALA A 1 192 ? -3.844 -3.728 0.526 1.00 97.00 192 ALA A C 1
ATOM 1494 O O . ALA A 1 192 ? -4.499 -2.959 -0.182 1.00 97.00 192 ALA A O 1
ATOM 1495 N N . PHE A 1 193 ? -3.143 -3.324 1.578 1.00 95.25 193 PHE A N 1
ATOM 1496 C CA . PHE A 1 193 ? -2.986 -1.958 2.049 1.00 95.25 193 PHE A CA 1
ATOM 1497 C C . PHE A 1 193 ? -1.500 -1.706 2.298 1.00 95.25 193 PHE A C 1
ATOM 1499 O O . PHE A 1 193 ? -0.818 -2.511 2.940 1.00 95.25 193 PHE A O 1
ATOM 1506 N N . PHE A 1 194 ? -1.009 -0.590 1.772 1.00 94.44 194 PHE A N 1
ATOM 1507 C CA . PHE A 1 194 ? 0.401 -0.223 1.798 1.00 94.44 194 PHE A CA 1
ATOM 1508 C C . PHE A 1 194 ? 0.555 1.056 2.617 1.00 94.44 194 PHE A C 1
ATOM 1510 O O . PHE A 1 194 ? 0.440 2.157 2.081 1.00 94.44 194 PHE A O 1
ATOM 1517 N N . PHE A 1 195 ? 0.753 0.902 3.923 1.00 91.75 195 PHE A N 1
ATOM 1518 C CA . PHE A 1 195 ? 0.999 2.015 4.838 1.00 91.75 195 PHE A CA 1
ATOM 1519 C C . PHE A 1 195 ? 2.504 2.267 4.971 1.00 91.75 195 PHE A C 1
ATOM 1521 O O . PHE A 1 195 ? 3.320 1.437 4.575 1.00 91.75 195 PHE A O 1
ATOM 1528 N N . GLU A 1 196 ? 2.897 3.402 5.548 1.00 86.31 196 GLU A N 1
ATOM 1529 C CA . GLU A 1 196 ? 4.297 3.863 5.575 1.00 86.31 196 GLU A CA 1
ATOM 1530 C C . GLU A 1 196 ? 5.291 2.850 6.174 1.00 86.31 196 GLU A C 1
ATOM 1532 O O . GLU A 1 196 ? 6.426 2.711 5.703 1.00 86.31 196 GLU A O 1
ATOM 1537 N N . HIS A 1 197 ? 4.858 2.108 7.193 1.00 92.38 197 HIS A N 1
ATOM 1538 C CA . HIS A 1 197 ? 5.682 1.117 7.884 1.00 92.38 197 HIS A CA 1
ATOM 1539 C C . HIS A 1 197 ? 5.022 -0.260 7.999 1.00 92.38 197 HIS A C 1
ATOM 1541 O O . HIS A 1 197 ? 5.566 -1.138 8.674 1.00 92.38 197 HIS A O 1
ATOM 1547 N N . ASN A 1 198 ? 3.878 -0.462 7.340 1.00 95.62 198 ASN A N 1
ATOM 1548 C CA . ASN A 1 198 ? 3.080 -1.672 7.483 1.00 95.62 198 ASN A CA 1
ATOM 1549 C C . ASN A 1 198 ? 2.504 -2.128 6.149 1.00 95.62 198 ASN A C 1
ATOM 1551 O O . ASN A 1 198 ? 1.846 -1.368 5.438 1.00 95.62 198 ASN A O 1
ATOM 1555 N N . LEU A 1 199 ? 2.698 -3.410 5.858 1.00 97.88 199 LEU A N 1
ATOM 1556 C CA . LEU A 1 199 ? 1.946 -4.109 4.831 1.00 97.88 199 LEU A CA 1
ATOM 1557 C C . LEU A 1 199 ? 0.820 -4.873 5.524 1.00 97.88 199 LEU A C 1
ATOM 1559 O O . LEU A 1 199 ? 1.074 -5.693 6.410 1.00 97.88 199 LEU A O 1
ATOM 1563 N N . VAL A 1 200 ? -0.414 -4.619 5.103 1.00 97.81 200 VAL A N 1
ATOM 1564 C CA . VAL A 1 200 ? -1.597 -5.318 5.611 1.00 97.81 200 VAL A CA 1
ATOM 1565 C C . VAL A 1 200 ? -2.377 -5.888 4.441 1.00 97.81 200 VAL A C 1
ATOM 1567 O O . VAL A 1 200 ? -2.483 -5.253 3.396 1.00 97.81 200 VAL A O 1
ATOM 1570 N N . PHE A 1 201 ? -2.970 -7.066 4.598 1.00 96.88 201 PHE A N 1
ATOM 1571 C CA . PHE A 1 201 ? -3.976 -7.542 3.658 1.00 96.88 201 PHE A CA 1
ATOM 1572 C C . PHE A 1 201 ? -5.227 -8.042 4.375 1.00 96.88 201 PHE A C 1
ATOM 1574 O O . PHE A 1 201 ? -5.162 -8.643 5.447 1.00 96.88 201 PHE A O 1
ATOM 1581 N N . LYS A 1 202 ? -6.378 -7.798 3.748 1.00 95.38 202 LYS A N 1
ATOM 1582 C CA . LYS A 1 202 ? -7.659 -8.409 4.092 1.00 95.38 202 LYS A CA 1
ATOM 1583 C C . LYS A 1 202 ? -7.798 -9.699 3.296 1.00 95.38 202 LYS A C 1
ATOM 1585 O O . LYS A 1 202 ? -7.692 -9.697 2.064 1.00 95.38 202 LYS A O 1
ATOM 1590 N N . ALA A 1 203 ? -8.004 -10.801 3.998 1.00 93.94 203 ALA A N 1
ATOM 1591 C CA . ALA A 1 203 ? -8.257 -12.099 3.403 1.00 93.94 203 ALA A CA 1
ATOM 1592 C C . ALA A 1 203 ? -9.734 -12.247 2.999 1.00 93.94 203 ALA A C 1
ATOM 1594 O O . ALA A 1 203 ? -10.611 -11.548 3.505 1.00 93.94 203 ALA A O 1
ATOM 1595 N N . THR A 1 204 ? -10.039 -13.197 2.114 1.00 92.50 204 THR A N 1
ATOM 1596 C CA . THR A 1 204 ? -11.422 -13.506 1.695 1.00 92.50 204 THR A CA 1
ATOM 1597 C C . THR A 1 204 ? -12.310 -14.016 2.831 1.00 92.50 204 THR A C 1
ATOM 1599 O O . THR A 1 204 ? -13.528 -13.935 2.733 1.00 92.50 204 THR A O 1
ATOM 1602 N N . ASN A 1 205 ? -11.713 -14.494 3.925 1.00 91.31 205 ASN A N 1
ATOM 1603 C CA . ASN A 1 205 ? -12.406 -14.857 5.162 1.00 91.31 205 ASN A CA 1
ATOM 1604 C C . ASN A 1 205 ? -12.603 -13.662 6.121 1.00 91.31 205 ASN A C 1
ATOM 1606 O O . ASN A 1 205 ? -12.875 -13.869 7.301 1.00 91.31 205 ASN A O 1
ATOM 1610 N N . TYR A 1 206 ? -12.435 -12.431 5.625 1.00 91.44 206 TYR A N 1
ATOM 1611 C CA . TYR A 1 206 ? -12.588 -11.158 6.337 1.00 91.44 206 TYR A CA 1
ATOM 1612 C C . TYR A 1 206 ? -11.565 -10.871 7.443 1.00 91.44 206 TYR A C 1
ATOM 1614 O O . TYR A 1 206 ? -11.618 -9.797 8.038 1.00 91.44 206 TYR A O 1
ATOM 1622 N N . ASN A 1 207 ? -10.605 -11.765 7.694 1.00 93.62 207 ASN A N 1
ATOM 1623 C CA . ASN A 1 207 ? -9.517 -11.488 8.629 1.00 93.62 207 ASN A CA 1
ATOM 1624 C C . ASN A 1 207 ? -8.487 -10.542 8.006 1.00 93.62 207 ASN A C 1
ATOM 1626 O O . ASN A 1 207 ? -8.185 -10.629 6.814 1.00 93.62 207 ASN A O 1
ATOM 1630 N N . PHE A 1 208 ? -7.897 -9.692 8.839 1.00 96.62 208 PHE A N 1
ATOM 1631 C CA . PHE A 1 208 ? -6.760 -8.861 8.468 1.00 96.62 208 PHE A CA 1
ATOM 1632 C C . PHE A 1 208 ? -5.466 -9.494 8.969 1.00 96.62 208 PHE A C 1
ATOM 1634 O O . PHE A 1 208 ? -5.410 -10.012 10.085 1.00 96.62 208 PHE A O 1
ATOM 1641 N N . TYR A 1 209 ? -4.427 -9.440 8.143 1.00 97.12 209 TYR A N 1
ATOM 1642 C CA . TYR A 1 209 ? -3.085 -9.884 8.491 1.00 97.12 209 TYR A CA 1
ATOM 1643 C C . TYR A 1 209 ? -2.096 -8.762 8.215 1.00 97.12 209 TYR A C 1
ATOM 1645 O O . TYR A 1 209 ? -2.065 -8.229 7.105 1.00 97.12 209 TYR A O 1
ATOM 1653 N N . GLY A 1 210 ? -1.295 -8.419 9.219 1.00 97.19 210 GLY A N 1
ATOM 1654 C CA . GLY A 1 210 ? -0.333 -7.326 9.165 1.00 97.19 210 GLY A CA 1
ATOM 1655 C C . GLY A 1 210 ? 1.100 -7.795 9.379 1.00 97.19 210 GLY A C 1
ATOM 1656 O O . GLY A 1 210 ? 1.354 -8.824 10.009 1.00 97.19 210 GLY A O 1
ATOM 1657 N N . THR A 1 211 ? 2.037 -7.020 8.845 1.00 98.19 211 THR A N 1
ATOM 1658 C CA . THR A 1 211 ? 3.478 -7.148 9.073 1.00 98.19 211 THR A CA 1
ATOM 1659 C C . THR A 1 211 ? 4.121 -5.758 9.098 1.00 98.19 211 THR A C 1
ATOM 1661 O O . THR A 1 211 ? 3.525 -4.792 8.609 1.00 98.19 211 THR A O 1
ATOM 1664 N N . GLY A 1 212 ? 5.320 -5.630 9.666 1.00 97.06 212 GLY A N 1
ATOM 1665 C CA . GLY A 1 212 ? 6.033 -4.352 9.760 1.00 97.06 212 GLY A CA 1
ATOM 1666 C C . GLY A 1 212 ? 6.177 -3.821 11.189 1.00 97.06 212 GLY A C 1
ATOM 1667 O O . GLY A 1 212 ? 6.262 -4.591 12.147 1.00 97.06 212 GLY A O 1
ATOM 1668 N N . ARG A 1 213 ? 6.216 -2.490 11.329 1.00 94.88 213 ARG A N 1
ATOM 1669 C CA . ARG A 1 213 ? 6.379 -1.789 12.616 1.00 94.88 213 ARG A CA 1
ATOM 1670 C C . ARG A 1 213 ? 5.171 -2.012 13.533 1.00 94.88 213 ARG A C 1
ATOM 1672 O O . ARG A 1 213 ? 4.037 -1.934 13.078 1.00 94.88 213 ARG A O 1
ATOM 1679 N N . ASN A 1 214 ? 5.417 -2.274 14.813 1.00 94.06 214 ASN A N 1
ATOM 1680 C CA . ASN A 1 214 ? 4.369 -2.456 15.819 1.00 94.06 214 ASN A CA 1
ATOM 1681 C C . ASN A 1 214 ? 4.851 -2.024 17.223 1.00 94.06 214 ASN A C 1
ATOM 1683 O O . ASN A 1 214 ? 4.584 -2.695 18.214 1.00 94.06 214 ASN A O 1
ATOM 1687 N N . TYR A 1 215 ? 5.618 -0.927 17.298 1.00 90.44 215 TYR A N 1
ATOM 1688 C CA . TYR A 1 215 ? 6.130 -0.399 18.575 1.00 90.44 215 TYR A CA 1
ATOM 1689 C C . TYR A 1 215 ? 4.999 -0.027 19.523 1.00 90.44 215 TYR A C 1
ATOM 1691 O O . TYR A 1 215 ? 5.057 -0.396 20.685 1.00 90.44 215 TYR A O 1
ATOM 1699 N N . GLU A 1 216 ? 3.966 0.620 18.992 1.00 89.81 216 GLU A N 1
ATOM 1700 C CA . GLU A 1 216 ? 2.852 1.131 19.788 1.00 89.81 216 GLU A CA 1
ATOM 1701 C C . GLU A 1 216 ? 1.661 0.161 19.796 1.00 89.81 216 GLU A C 1
ATOM 1703 O O . GLU A 1 216 ? 0.599 0.461 20.319 1.00 89.81 216 GLU A O 1
ATOM 1708 N N . GLY A 1 217 ? 1.782 -1.010 19.159 1.00 91.25 217 GLY A N 1
ATOM 1709 C CA . GLY A 1 217 ? 0.657 -1.938 19.014 1.00 91.25 217 GLY A CA 1
ATOM 1710 C C . GLY A 1 217 ? -0.313 -1.602 17.873 1.00 91.25 217 GLY A C 1
ATOM 1711 O O . GLY A 1 217 ? -1.401 -2.178 17.817 1.00 91.25 217 GLY A O 1
ATOM 1712 N N . GLN A 1 218 ? 0.069 -0.738 16.922 1.00 91.88 218 GLN A N 1
ATOM 1713 C CA . GLN A 1 218 ? -0.781 -0.308 15.798 1.00 91.88 218 GLN A CA 1
ATOM 1714 C C . GLN A 1 218 ? -1.247 -1.435 14.851 1.00 91.88 218 GLN A C 1
ATOM 1716 O O . GLN A 1 218 ? -2.044 -1.192 13.952 1.00 91.88 218 GLN A O 1
ATOM 1721 N N . LEU A 1 219 ? -0.745 -2.668 14.985 1.00 94.94 219 LEU A N 1
ATOM 1722 C CA . LEU A 1 219 ? -1.258 -3.823 14.240 1.00 94.94 219 LEU A CA 1
ATOM 1723 C C . LEU A 1 219 ? -2.325 -4.624 15.007 1.00 94.94 219 LEU A C 1
ATOM 1725 O O . LEU A 1 219 ? -2.798 -5.639 14.495 1.00 94.94 219 LEU A O 1
ATOM 1729 N N . CYS A 1 220 ? -2.722 -4.199 16.211 1.00 94.94 220 CYS A N 1
ATOM 1730 C CA . CYS A 1 220 ? -3.742 -4.863 17.031 1.00 94.94 220 CYS A CA 1
ATOM 1731 C C . CYS A 1 220 ? -3.473 -6.362 17.259 1.00 94.94 220 CYS A C 1
ATOM 1733 O O . CYS A 1 220 ? -4.388 -7.186 17.175 1.00 94.94 220 CYS A O 1
ATOM 1735 N N . THR A 1 221 ? -2.221 -6.768 17.475 1.00 93.75 221 THR A N 1
ATOM 1736 C CA . THR A 1 221 ? -1.857 -8.196 17.571 1.00 93.75 221 THR A CA 1
ATOM 1737 C C . THR A 1 221 ? -2.138 -8.813 18.943 1.00 93.75 221 THR A C 1
ATOM 1739 O O . THR A 1 221 ? -1.952 -10.013 19.123 1.00 93.75 221 THR A O 1
ATOM 1742 N N . GLY A 1 222 ? -2.618 -8.026 19.910 1.00 89.69 222 GLY A N 1
ATOM 1743 C CA . GLY A 1 222 ? -2.941 -8.471 21.269 1.00 89.69 222 GLY A CA 1
ATOM 1744 C C . GLY A 1 222 ? -1.735 -8.632 22.197 1.00 89.69 222 GLY A C 1
ATOM 1745 O O . GLY A 1 222 ? -1.897 -9.030 23.348 1.00 89.69 222 GLY A O 1
ATOM 1746 N N . SER A 1 223 ? -0.531 -8.334 21.710 1.00 86.06 223 SER A N 1
ATOM 1747 C CA . SER A 1 223 ? 0.712 -8.376 22.476 1.00 86.06 223 SER A CA 1
ATOM 1748 C C . SER A 1 223 ? 1.759 -7.427 21.895 1.00 86.06 223 SER A C 1
ATOM 1750 O O . SER A 1 223 ? 1.751 -7.133 20.693 1.00 86.06 223 SER A O 1
ATOM 1752 N N . TYR A 1 224 ? 2.687 -6.987 22.752 1.00 86.50 224 TYR A N 1
ATOM 1753 C CA . TYR A 1 224 ? 3.835 -6.195 22.330 1.00 86.50 224 TYR A CA 1
ATOM 1754 C C . TYR A 1 224 ? 4.773 -7.021 21.460 1.00 86.50 224 TYR A C 1
ATOM 1756 O O . TYR A 1 224 ? 5.246 -8.097 21.835 1.00 86.50 224 TYR A O 1
ATOM 1764 N N . THR A 1 225 ? 5.074 -6.494 20.282 1.00 89.81 225 THR A N 1
ATOM 1765 C CA . THR A 1 225 ? 6.152 -6.980 19.428 1.00 89.81 225 THR A CA 1
ATOM 1766 C C . THR A 1 225 ? 6.591 -5.816 18.565 1.00 89.81 225 THR A C 1
ATOM 1768 O O . THR A 1 225 ? 5.849 -5.409 17.683 1.00 89.81 225 THR A O 1
ATOM 1771 N N . GLN A 1 226 ? 7.803 -5.314 18.786 1.00 91.69 226 GLN A N 1
ATOM 1772 C CA . GLN A 1 226 ? 8.359 -4.145 18.095 1.00 91.69 226 GLN A CA 1
ATOM 1773 C C . GLN A 1 226 ? 8.235 -4.212 16.560 1.00 91.69 226 GLN A C 1
ATOM 1775 O O . GLN A 1 226 ? 7.891 -3.224 15.906 1.00 91.69 226 GLN A O 1
ATOM 1780 N N . PHE A 1 227 ? 8.503 -5.390 15.988 1.00 95.88 227 PHE A N 1
ATOM 1781 C CA . PHE A 1 227 ? 8.367 -5.667 14.561 1.00 95.88 227 PHE A CA 1
ATOM 1782 C C . PHE A 1 227 ? 7.705 -7.017 14.335 1.00 95.88 227 PHE A C 1
ATOM 1784 O O . PHE A 1 227 ? 8.235 -8.060 14.726 1.00 95.88 227 PHE A O 1
ATOM 1791 N N . ILE A 1 228 ? 6.588 -7.008 13.624 1.00 96.50 228 ILE A N 1
ATOM 1792 C CA . ILE A 1 228 ? 5.938 -8.220 13.154 1.00 96.50 228 ILE A CA 1
ATOM 1793 C C . ILE A 1 228 ? 6.671 -8.671 11.887 1.00 96.50 228 ILE A C 1
ATOM 1795 O O . ILE A 1 228 ? 6.608 -7.997 10.862 1.00 96.50 228 ILE A O 1
ATOM 1799 N N . LYS A 1 229 ? 7.411 -9.786 11.971 1.00 96.56 229 LYS A N 1
ATOM 1800 C CA . LYS A 1 229 ? 8.238 -10.341 10.875 1.00 96.56 229 LYS A CA 1
ATOM 1801 C C . LYS A 1 229 ? 7.628 -11.574 10.205 1.00 96.56 229 LYS A C 1
ATOM 1803 O O . LYS A 1 229 ? 8.337 -12.352 9.585 1.00 96.56 229 LYS A O 1
ATOM 1808 N N . GLN A 1 230 ? 6.326 -11.760 10.355 1.00 96.12 230 GLN A N 1
ATOM 1809 C CA . GLN A 1 230 ? 5.517 -12.772 9.682 1.00 96.12 230 GLN A CA 1
ATOM 1810 C C . GLN A 1 230 ? 4.088 -12.245 9.637 1.00 96.12 230 GLN A C 1
ATOM 1812 O O . GLN A 1 230 ? 3.683 -11.548 10.567 1.00 96.12 230 GLN A O 1
ATOM 1817 N N . PHE A 1 231 ? 3.303 -12.583 8.616 1.00 97.69 231 PHE A N 1
ATOM 1818 C CA . PHE A 1 231 ? 1.911 -12.139 8.568 1.00 97.69 231 PHE A CA 1
ATOM 1819 C C . PHE A 1 231 ? 1.142 -12.636 9.796 1.00 97.69 231 PHE A C 1
ATOM 1821 O O . PHE A 1 231 ? 0.826 -13.819 9.916 1.00 97.69 231 PHE A O 1
ATOM 1828 N N . THR A 1 232 ? 0.844 -11.712 10.706 1.00 96.69 232 THR A N 1
ATOM 1829 C CA . THR A 1 232 ? 0.148 -11.993 11.963 1.00 96.69 232 THR A CA 1
ATOM 1830 C C . THR A 1 232 ? -1.280 -11.503 11.845 1.00 96.69 232 THR A C 1
ATOM 1832 O O . THR A 1 232 ? -1.528 -10.411 11.334 1.00 96.69 232 THR A O 1
ATOM 1835 N N . LYS A 1 233 ? -2.228 -12.328 12.292 1.00 95.94 233 LYS A N 1
ATOM 1836 C CA . LYS A 1 233 ? -3.639 -11.950 12.316 1.00 95.94 233 LYS A CA 1
ATOM 1837 C C . LYS A 1 233 ? -3.824 -10.751 13.250 1.00 95.94 233 LYS A C 1
ATOM 1839 O O . LYS A 1 233 ? -3.424 -10.812 14.408 1.00 95.94 233 LYS A O 1
ATOM 1844 N N . MET A 1 234 ? -4.445 -9.694 12.745 1.00 96.38 234 MET A N 1
ATOM 1845 C CA . MET A 1 234 ? -4.868 -8.548 13.546 1.00 96.38 234 MET A CA 1
ATOM 1846 C C . MET A 1 234 ? -6.168 -8.916 14.274 1.00 96.38 234 MET A C 1
ATOM 1848 O O . MET A 1 234 ? -7.052 -9.537 13.672 1.00 96.38 234 MET A O 1
ATOM 1852 N N . ASN A 1 235 ? -6.321 -8.525 15.540 1.00 95.56 235 ASN A N 1
ATOM 1853 C CA . ASN A 1 235 ? -7.515 -8.803 16.353 1.00 95.56 235 ASN A CA 1
ATOM 1854 C C . ASN A 1 235 ? -8.688 -7.870 16.013 1.00 95.56 235 ASN A C 1
ATOM 1856 O O . ASN A 1 235 ? -9.363 -7.353 16.896 1.00 95.56 235 ASN A O 1
ATOM 1860 N N . LEU A 1 236 ? -8.924 -7.655 14.720 1.00 92.81 236 LEU A N 1
ATOM 1861 C CA . LEU A 1 236 ? -10.030 -6.861 14.201 1.00 92.81 236 LEU A CA 1
ATOM 1862 C C . LEU A 1 236 ? -11.275 -7.734 14.014 1.00 92.81 236 LEU A C 1
ATOM 1864 O O . LEU A 1 236 ? -11.182 -8.900 13.621 1.00 92.81 236 LEU A O 1
ATOM 1868 N N . GLY A 1 237 ? -12.452 -7.158 14.261 1.00 84.94 237 GLY A N 1
ATOM 1869 C CA . GLY A 1 237 ? -13.726 -7.808 13.959 1.00 84.94 237 GLY A CA 1
ATOM 1870 C C . GLY A 1 237 ? -13.930 -8.004 12.452 1.00 84.94 237 GLY A C 1
ATOM 1871 O O . GLY A 1 237 ? -13.426 -7.235 11.633 1.00 84.94 237 GLY A O 1
ATOM 1872 N N . SER A 1 238 ? -14.735 -9.000 12.067 1.00 86.31 238 SER A N 1
ATOM 1873 C CA . SER A 1 238 ? -15.086 -9.267 10.657 1.00 86.31 238 SER A CA 1
ATOM 1874 C C . SER A 1 238 ? -15.871 -8.129 9.993 1.00 86.31 238 SER A C 1
ATOM 1876 O O . SER A 1 238 ? -16.019 -8.103 8.770 1.00 86.31 238 SER A O 1
ATOM 1878 N N . THR A 1 239 ? -16.367 -7.189 10.796 1.00 91.31 239 THR A N 1
ATOM 1879 C CA . THR A 1 239 ? -17.186 -6.060 10.370 1.00 91.31 239 THR A CA 1
ATOM 1880 C C . THR A 1 239 ? -16.386 -4.853 9.901 1.00 91.31 239 THR A C 1
ATOM 1882 O O . THR A 1 239 ? -16.972 -3.936 9.326 1.00 91.31 239 THR A O 1
ATOM 1885 N N . VAL A 1 240 ? -15.062 -4.850 10.096 1.00 93.56 240 VAL A N 1
ATOM 1886 C CA . VAL A 1 240 ? -14.188 -3.756 9.661 1.00 93.56 240 VAL A CA 1
ATOM 1887 C C . VAL A 1 240 ? -14.167 -3.661 8.132 1.00 93.56 240 VAL A C 1
ATOM 1889 O O . VAL A 1 240 ? -13.789 -4.598 7.410 1.00 93.56 240 VAL A O 1
ATOM 1892 N N . GLU A 1 241 ? -14.564 -2.496 7.630 1.00 89.12 241 GLU A N 1
ATOM 1893 C CA . GLU A 1 241 ? -14.591 -2.157 6.208 1.00 89.12 241 GLU A CA 1
ATOM 1894 C C . GLU A 1 241 ? -13.471 -1.198 5.803 1.00 89.12 241 GLU A C 1
ATOM 1896 O O . GLU A 1 241 ? -12.924 -1.350 4.706 1.00 89.12 241 GLU A O 1
ATOM 1901 N N . LYS A 1 242 ? -13.076 -0.277 6.692 1.00 90.38 242 LYS A N 1
ATOM 1902 C CA . LYS A 1 242 ? -11.989 0.678 6.452 1.00 90.38 242 LYS A CA 1
ATOM 1903 C C . LYS A 1 242 ? -10.912 0.567 7.516 1.00 90.38 242 LYS A C 1
ATOM 1905 O O . LYS A 1 242 ? -11.195 0.324 8.686 1.00 90.38 242 LYS A O 1
ATOM 1910 N N . LEU A 1 243 ? -9.679 0.753 7.065 1.00 92.81 243 LEU A N 1
ATOM 1911 C CA . LEU A 1 243 ? -8.467 0.646 7.857 1.00 92.81 243 LEU A CA 1
ATOM 1912 C C . LEU A 1 243 ? -7.529 1.779 7.451 1.00 92.81 243 LEU A C 1
ATOM 1914 O O . LEU A 1 243 ? -7.238 1.934 6.262 1.00 92.81 243 LEU A O 1
ATOM 1918 N N . ALA A 1 244 ? -7.028 2.513 8.435 1.00 90.81 244 ALA A N 1
ATOM 1919 C CA . ALA A 1 244 ? -5.979 3.506 8.260 1.00 90.81 244 ALA A CA 1
ATOM 1920 C C . ALA A 1 244 ? -4.903 3.278 9.330 1.00 90.81 244 ALA A C 1
ATOM 1922 O O . ALA A 1 244 ? -5.245 3.060 10.486 1.00 90.81 244 ALA A O 1
ATOM 1923 N N . ILE A 1 245 ? -3.620 3.289 8.958 1.00 90.12 245 ILE A N 1
ATOM 1924 C CA . ILE A 1 245 ? -2.497 3.051 9.883 1.00 90.12 245 ILE A CA 1
ATOM 1925 C C . ILE A 1 245 ? -1.404 4.095 9.637 1.00 90.12 245 ILE A C 1
ATOM 1927 O O . ILE A 1 245 ? -1.030 4.335 8.486 1.00 90.12 245 ILE A O 1
ATOM 1931 N N . ASN A 1 246 ? -0.886 4.690 10.713 1.00 86.00 246 ASN A N 1
ATOM 1932 C CA . ASN A 1 246 ? 0.307 5.541 10.708 1.00 86.00 246 ASN A CA 1
ATOM 1933 C C . ASN A 1 246 ? 1.424 4.885 11.554 1.00 86.00 246 ASN A C 1
ATOM 1935 O O . ASN A 1 246 ? 1.394 3.690 11.849 1.00 86.00 246 ASN A O 1
ATOM 1939 N N . ILE A 1 247 ? 2.447 5.654 11.927 1.00 84.12 247 ILE A N 1
ATOM 1940 C CA . ILE A 1 247 ? 3.598 5.152 12.686 1.00 84.12 247 ILE A CA 1
ATOM 1941 C C . ILE A 1 247 ? 3.277 4.717 14.132 1.00 84.12 247 ILE A C 1
ATOM 1943 O O . ILE A 1 247 ? 4.005 3.866 14.657 1.00 84.12 247 ILE A O 1
ATOM 1947 N N . ASN A 1 248 ? 2.191 5.224 14.726 1.00 84.94 248 ASN A N 1
ATOM 1948 C CA . ASN A 1 248 ? 1.858 5.052 16.147 1.00 84.94 248 ASN A CA 1
ATOM 1949 C C . ASN A 1 248 ? 0.481 4.416 16.395 1.00 84.94 248 ASN A C 1
ATOM 1951 O O . ASN A 1 248 ? 0.244 3.843 17.448 1.00 84.94 248 ASN A O 1
ATOM 1955 N N . THR A 1 249 ? -0.444 4.503 15.445 1.00 87.56 249 THR A N 1
ATOM 1956 C CA . THR A 1 249 ? -1.849 4.164 15.650 1.00 87.56 249 THR A CA 1
ATOM 1957 C C . THR A 1 249 ? -2.497 3.589 14.398 1.00 87.56 249 THR A C 1
ATOM 1959 O O . THR A 1 249 ? -2.006 3.716 13.270 1.00 87.56 249 THR A O 1
ATOM 1962 N N . SER A 1 250 ? -3.633 2.951 14.615 1.00 91.12 250 SER A N 1
ATOM 1963 C CA . SER A 1 250 ? -4.498 2.390 13.592 1.00 91.12 250 SER A CA 1
ATOM 1964 C C . SER A 1 250 ? -5.938 2.732 13.912 1.00 91.12 250 SER A C 1
ATOM 1966 O O . SER A 1 250 ? -6.352 2.646 15.062 1.00 91.12 250 SER A O 1
ATOM 1968 N N . LEU A 1 251 ? -6.696 3.108 12.889 1.00 91.19 251 LEU A N 1
ATOM 1969 C CA . LEU A 1 251 ? -8.101 3.462 12.986 1.00 91.19 251 LEU A CA 1
ATOM 1970 C C . LEU A 1 251 ? -8.922 2.503 12.125 1.00 91.19 251 LEU A C 1
ATOM 1972 O O . LEU A 1 251 ? -8.573 2.213 10.974 1.00 91.19 251 LEU A O 1
ATOM 1976 N N . HIS A 1 252 ? -10.023 2.021 12.689 1.00 92.94 252 HIS A N 1
ATOM 1977 C CA . HIS A 1 252 ? -10.868 0.989 12.103 1.00 92.94 252 HIS A CA 1
ATOM 1978 C C . HIS A 1 252 ? -12.317 1.451 12.099 1.00 92.94 252 HIS A C 1
ATOM 1980 O O . HIS A 1 252 ? -12.860 1.782 13.154 1.00 92.94 252 HIS A O 1
ATOM 1986 N N . LEU A 1 253 ? -12.953 1.410 10.930 1.00 91.75 253 LEU A N 1
ATOM 1987 C CA . LEU A 1 253 ? -14.382 1.670 10.781 1.00 91.75 253 LEU A CA 1
ATOM 1988 C C . LEU A 1 253 ? -15.092 0.386 10.372 1.00 91.75 253 LEU A C 1
ATOM 1990 O O . LEU A 1 253 ? -14.681 -0.295 9.425 1.00 91.75 253 LEU A O 1
ATOM 1994 N N . THR A 1 254 ? -16.162 0.062 11.087 1.00 91.69 254 THR A N 1
ATOM 1995 C CA . THR A 1 254 ? -17.036 -1.068 10.765 1.00 91.69 254 THR A CA 1
ATOM 1996 C C . THR A 1 254 ? -18.218 -0.637 9.900 1.00 91.69 254 THR A C 1
ATOM 1998 O O . THR A 1 254 ? -18.625 0.520 9.942 1.00 91.69 254 THR A O 1
ATOM 2001 N N . TYR A 1 255 ? -18.839 -1.577 9.178 1.00 88.69 255 TYR A N 1
ATOM 2002 C CA . TYR A 1 255 ? -20.053 -1.297 8.391 1.00 88.69 255 TYR A CA 1
ATOM 2003 C C . TYR A 1 255 ? -21.253 -0.855 9.251 1.00 88.69 255 TYR A C 1
ATOM 2005 O O . TYR A 1 255 ? -22.235 -0.332 8.734 1.00 88.69 255 TYR A O 1
ATOM 2013 N N . ASN A 1 256 ? -21.178 -1.068 10.570 1.00 87.69 256 ASN A N 1
ATOM 2014 C CA . ASN A 1 256 ? -22.155 -0.597 11.551 1.00 87.69 256 ASN A CA 1
ATOM 2015 C C . ASN A 1 256 ? -21.814 0.800 12.094 1.00 87.69 256 ASN A C 1
ATOM 2017 O O . ASN A 1 256 ? -22.346 1.191 13.128 1.00 87.69 256 ASN A O 1
ATOM 2021 N N . ASN A 1 257 ? -20.910 1.531 11.436 1.00 87.19 257 ASN A N 1
ATOM 2022 C CA . ASN A 1 257 ? -20.483 2.877 11.813 1.00 87.19 257 ASN A CA 1
ATOM 2023 C C . ASN A 1 257 ? -19.767 2.972 13.181 1.00 87.19 257 ASN A C 1
ATOM 2025 O O . ASN A 1 257 ? -19.614 4.059 13.725 1.00 87.19 257 ASN A O 1
ATOM 2029 N N . GLN A 1 258 ? -19.295 1.847 13.734 1.00 88.25 258 GLN A N 1
ATOM 2030 C CA . GLN A 1 258 ? -18.474 1.843 14.948 1.00 88.25 258 GLN A CA 1
ATOM 2031 C C . GLN A 1 258 ? -17.011 2.126 14.601 1.00 88.25 258 GLN A C 1
ATOM 2033 O O . GLN A 1 258 ? -16.442 1.454 13.730 1.00 88.25 258 GLN A O 1
ATOM 2038 N N . LEU A 1 259 ? -16.418 3.077 15.324 1.00 88.69 259 LEU A N 1
ATOM 2039 C CA . LEU A 1 259 ? -15.017 3.460 15.223 1.00 88.69 259 LEU A CA 1
ATOM 2040 C C . LEU A 1 259 ? -14.212 2.822 16.363 1.00 88.69 259 LEU A C 1
ATOM 2042 O O . LEU A 1 259 ? -14.670 2.739 17.502 1.00 88.69 259 LEU A O 1
ATOM 2046 N N . SER A 1 260 ? -13.004 2.357 16.069 1.00 89.94 260 SER A N 1
ATOM 2047 C CA . SER A 1 260 ? -12.085 1.834 17.085 1.00 89.94 260 SER A CA 1
ATOM 2048 C C . SER A 1 260 ? -10.638 2.059 16.681 1.00 89.94 260 SER A C 1
ATOM 2050 O O . SER A 1 260 ? -10.353 2.238 15.495 1.00 89.94 260 SER A O 1
ATOM 2052 N N . PHE A 1 261 ? -9.722 2.009 17.643 1.00 90.94 261 PHE A N 1
ATOM 2053 C CA . PHE A 1 261 ? -8.295 2.183 17.393 1.00 90.94 261 PHE A CA 1
ATOM 2054 C C . PHE A 1 261 ? -7.433 1.166 18.149 1.00 90.94 261 PHE A C 1
ATOM 2056 O O . PHE A 1 261 ? -7.884 0.562 19.119 1.00 90.94 261 PHE A O 1
ATOM 2063 N N . CYS A 1 262 ? -6.195 0.994 17.693 1.00 91.75 262 CYS A N 1
ATOM 2064 C CA . CYS A 1 262 ? -5.098 0.368 18.440 1.00 91.75 262 CYS A CA 1
ATOM 2065 C C . CYS A 1 262 ? -3.851 1.212 18.240 1.00 91.75 262 CYS A C 1
ATOM 2067 O O . CYS A 1 262 ? -3.710 1.826 17.179 1.00 91.75 262 CYS A O 1
ATOM 2069 N N . GLY A 1 263 ? -2.915 1.163 19.176 1.00 89.06 263 GLY A N 1
ATOM 2070 C CA . GLY A 1 263 ? -1.754 2.036 19.131 1.00 89.06 263 GLY A CA 1
ATOM 2071 C C . GLY A 1 263 ? -1.611 2.905 20.366 1.00 89.06 263 GLY A C 1
ATOM 2072 O O . GLY A 1 263 ? -2.289 2.706 21.377 1.00 89.06 263 GLY A O 1
ATOM 2073 N N . ASP A 1 264 ? -0.774 3.917 20.201 1.00 82.38 264 ASP A N 1
ATOM 2074 C CA . ASP A 1 264 ? -0.697 5.068 21.084 1.00 82.38 264 ASP A CA 1
ATOM 2075 C C . ASP A 1 264 ? -1.909 5.992 20.851 1.00 82.38 264 ASP A C 1
ATOM 2077 O O . ASP A 1 264 ? -2.347 6.210 19.710 1.00 82.38 264 ASP A O 1
ATOM 2081 N N . ASP A 1 265 ? -2.460 6.501 21.949 1.00 70.00 265 ASP A N 1
ATOM 2082 C CA . ASP A 1 265 ? -3.518 7.514 22.009 1.00 70.00 265 ASP A CA 1
ATOM 2083 C C . ASP A 1 265 ? -3.067 8.791 22.730 1.00 70.00 265 ASP A C 1
ATOM 2085 O O . ASP A 1 265 ? -3.900 9.627 23.084 1.00 70.00 265 ASP A O 1
ATOM 2089 N N . GLU A 1 266 ? -1.764 8.933 22.986 1.00 66.56 266 GLU A N 1
ATOM 2090 C CA . GLU A 1 266 ? -1.131 10.088 23.628 1.00 66.56 266 GLU A CA 1
ATOM 2091 C C . GLU A 1 266 ? -1.709 10.426 25.014 1.00 66.56 266 GLU A C 1
ATOM 2093 O O . GLU A 1 266 ? -1.444 11.489 25.582 1.00 66.56 266 GLU A O 1
ATOM 2098 N N . SER A 1 267 ? -2.481 9.510 25.611 1.00 58.06 267 SER A N 1
ATOM 2099 C CA . SER A 1 267 ? -3.086 9.690 26.933 1.00 58.06 267 SER A CA 1
ATOM 2100 C C . SER A 1 267 ? -2.105 9.416 28.081 1.00 58.06 267 SER A C 1
ATOM 2102 O O . SER A 1 267 ? -2.463 9.544 29.254 1.00 58.06 267 SER A O 1
ATOM 2104 N N . GLY A 1 268 ? -0.865 9.024 27.766 1.00 53.84 268 GLY A N 1
ATOM 2105 C CA . GLY A 1 268 ? 0.109 8.535 28.745 1.00 53.84 268 GLY A CA 1
ATOM 2106 C C . GLY A 1 268 ? -0.280 7.189 29.374 1.00 53.84 268 GLY A C 1
ATOM 2107 O O . GLY A 1 268 ? 0.345 6.775 30.353 1.00 53.84 268 GLY A O 1
ATOM 2108 N N . GLY A 1 269 ? -1.321 6.529 28.850 1.00 54.06 269 GLY A N 1
ATOM 2109 C CA . GLY A 1 269 ? -1.732 5.172 29.199 1.00 54.06 269 GLY A CA 1
ATOM 2110 C C . GLY A 1 269 ? -0.899 4.092 28.499 1.00 54.06 269 GLY A C 1
ATOM 2111 O O . GLY A 1 269 ? -0.088 4.373 27.624 1.00 54.06 269 GLY A O 1
ATOM 2112 N N . SER A 1 270 ? -1.085 2.836 28.916 1.00 59.97 270 SER A N 1
ATOM 2113 C CA . SER A 1 270 ? -0.449 1.664 28.295 1.00 59.97 270 SER A CA 1
ATOM 2114 C C . SER A 1 270 ? -0.881 1.499 26.838 1.00 59.97 270 SER A C 1
ATOM 2116 O O . SER A 1 270 ? -2.067 1.669 26.546 1.00 59.97 270 SER A O 1
ATOM 2118 N N . GLU A 1 271 ? 0.037 1.083 25.964 1.00 68.31 271 GLU A N 1
ATOM 2119 C CA . GLU A 1 271 ? -0.252 0.919 24.539 1.00 68.31 271 GLU A CA 1
ATOM 2120 C C . GLU A 1 271 ? -1.433 -0.049 24.298 1.00 68.31 271 GLU A C 1
ATOM 2122 O O . GLU A 1 271 ? -1.555 -1.103 24.939 1.00 68.31 271 GLU A O 1
ATOM 2127 N N . GLN A 1 272 ? -2.331 0.303 23.372 1.00 78.06 272 GLN A N 1
ATOM 2128 C CA . GLN A 1 272 ? -3.551 -0.466 23.114 1.00 78.06 272 GLN A CA 1
ATOM 2129 C C . GLN A 1 272 ? -3.290 -1.557 22.072 1.00 78.06 272 GLN A C 1
ATOM 2131 O O . GLN A 1 272 ? -3.386 -1.334 20.867 1.00 78.06 272 GLN A O 1
ATOM 2136 N N . TYR A 1 273 ? -2.981 -2.770 22.533 1.00 84.62 273 TYR A N 1
ATOM 2137 C CA . TYR A 1 273 ? -2.732 -3.928 21.658 1.00 84.62 273 TYR A CA 1
ATOM 2138 C C . TYR A 1 273 ? -4.009 -4.635 21.171 1.00 84.62 273 TYR A C 1
ATOM 2140 O O . TYR A 1 273 ? -3.933 -5.529 20.321 1.00 84.62 273 TYR A O 1
ATOM 2148 N N . TYR A 1 274 ? -5.168 -4.252 21.709 1.00 88.56 274 TYR A N 1
ATOM 2149 C CA . TYR A 1 274 ? -6.498 -4.696 21.293 1.00 88.56 274 TYR A CA 1
ATOM 2150 C C . TYR A 1 274 ? -7.326 -3.490 20.842 1.00 88.56 274 TYR A C 1
ATOM 2152 O O . TYR A 1 274 ? -7.083 -2.391 21.336 1.00 88.56 274 TYR A O 1
ATOM 2160 N N . PRO A 1 275 ? -8.314 -3.677 19.945 1.00 90.25 275 PRO A N 1
ATOM 2161 C CA . PRO A 1 275 ? -9.158 -2.571 19.518 1.00 90.25 275 PRO A CA 1
ATOM 2162 C C . PRO A 1 275 ? -9.939 -1.963 20.680 1.00 90.25 275 PRO A C 1
ATOM 2164 O O . PRO A 1 275 ? -10.750 -2.639 21.316 1.00 90.25 275 PRO A O 1
ATOM 2167 N N . THR A 1 276 ? -9.744 -0.668 20.891 1.00 88.56 276 THR A N 1
ATOM 2168 C CA . THR A 1 276 ? -10.516 0.144 21.828 1.00 88.56 276 THR A CA 1
ATOM 2169 C C . THR A 1 276 ? -11.576 0.908 21.052 1.00 88.56 276 THR A C 1
ATOM 2171 O O . THR A 1 276 ? -11.275 1.608 20.085 1.00 88.56 276 THR A O 1
ATOM 2174 N N . THR A 1 277 ? -12.840 0.729 21.437 1.00 86.38 277 THR A N 1
ATOM 2175 C CA . THR A 1 277 ? -13.968 1.414 20.791 1.00 86.38 277 THR A CA 1
ATOM 2176 C C . THR A 1 277 ? -13.937 2.896 21.140 1.00 86.38 277 THR A C 1
ATOM 2178 O O . THR A 1 277 ? -13.738 3.257 22.298 1.00 86.38 277 THR A O 1
ATOM 2181 N N . ILE A 1 278 ? -14.150 3.738 20.136 1.00 82.00 278 ILE A N 1
ATOM 2182 C CA . ILE A 1 278 ? -14.323 5.179 20.300 1.00 82.00 278 ILE A CA 1
ATOM 2183 C C . ILE A 1 278 ? -15.821 5.437 20.306 1.00 82.00 278 ILE A C 1
ATOM 2185 O O . ILE A 1 278 ? -16.530 4.943 19.430 1.00 82.00 278 ILE A O 1
ATOM 2189 N N . ASP A 1 279 ? -16.293 6.190 21.293 1.00 74.75 279 ASP A N 1
ATOM 2190 C CA . ASP A 1 279 ? -17.693 6.584 21.362 1.00 74.75 279 ASP A CA 1
ATOM 2191 C C . ASP A 1 279 ? -18.050 7.468 20.155 1.00 74.75 279 ASP A C 1
ATOM 2193 O O . ASP A 1 279 ? -17.421 8.503 19.901 1.00 74.75 279 ASP A O 1
ATOM 2197 N N . THR A 1 280 ? -19.026 7.005 19.372 1.00 66.75 280 THR A N 1
ATOM 2198 C CA . THR A 1 280 ? -19.480 7.632 18.131 1.00 66.75 280 THR A CA 1
ATOM 2199 C C . THR A 1 280 ? -20.840 8.300 18.271 1.00 66.75 280 THR A C 1
ATOM 2201 O O . THR A 1 280 ? -21.423 8.630 17.245 1.00 66.75 280 THR A O 1
ATOM 2204 N N . ASP A 1 281 ? -21.356 8.531 19.481 1.00 64.75 281 ASP A N 1
ATOM 2205 C CA . ASP A 1 281 ? -22.668 9.175 19.683 1.00 64.75 281 ASP A CA 1
ATOM 2206 C C . ASP A 1 281 ? -22.784 10.565 19.010 1.00 64.75 281 ASP A C 1
ATOM 2208 O O . ASP A 1 281 ? -23.878 11.081 18.788 1.00 64.75 281 ASP A O 1
ATOM 2212 N N . GLU A 1 282 ? -21.656 11.155 18.605 1.00 62.56 282 GLU A N 1
ATOM 2213 C CA . GLU A 1 282 ? -21.591 12.399 17.833 1.00 62.56 282 GLU A CA 1
ATOM 2214 C C . GLU A 1 282 ? -21.370 12.227 16.312 1.00 62.56 282 GLU A C 1
ATOM 2216 O O . GLU A 1 282 ? -21.430 13.219 15.581 1.00 62.56 282 GLU A O 1
ATOM 2221 N N . PHE A 1 283 ? -21.109 11.012 15.812 1.00 70.12 283 PHE A N 1
ATOM 2222 C CA . PHE A 1 283 ? -20.894 10.716 14.389 1.00 70.12 283 PHE A CA 1
ATOM 2223 C C . PHE A 1 283 ? -22.039 9.864 13.836 1.00 70.12 283 PHE A C 1
ATOM 2225 O O . PHE A 1 283 ? -22.121 8.660 14.075 1.00 70.12 283 PHE A O 1
ATOM 2232 N N . TYR A 1 284 ? -22.912 10.467 13.033 1.00 66.25 284 TYR A N 1
ATOM 2233 C CA . TYR A 1 284 ? -24.134 9.795 12.589 1.00 66.25 284 TYR A CA 1
ATOM 2234 C C . TYR A 1 284 ? -23.911 8.892 11.369 1.00 66.25 284 TYR A C 1
ATOM 2236 O O . TYR A 1 284 ? -24.605 7.882 11.230 1.00 66.25 284 TYR A O 1
ATOM 2244 N N . ASN A 1 285 ? -22.957 9.217 10.482 1.00 79.88 285 ASN A N 1
ATOM 2245 C CA . ASN A 1 285 ? -22.681 8.420 9.285 1.00 79.88 285 ASN A CA 1
ATOM 2246 C C . ASN A 1 285 ? -21.268 8.659 8.724 1.00 79.88 285 ASN A C 1
ATOM 2248 O O . ASN A 1 285 ? -21.082 9.377 7.732 1.00 79.88 285 ASN A O 1
ATOM 2252 N N . ILE A 1 286 ? -20.272 8.014 9.334 1.00 82.12 286 ILE A N 1
ATOM 2253 C CA . ILE A 1 286 ? -18.877 8.103 8.909 1.00 82.12 286 ILE A CA 1
ATOM 2254 C C . ILE A 1 286 ? -18.752 7.499 7.510 1.00 82.12 286 ILE A C 1
ATOM 2256 O O . ILE A 1 286 ? -18.955 6.308 7.283 1.00 82.12 286 ILE A O 1
ATOM 2260 N N . LYS A 1 287 ? -18.405 8.349 6.547 1.00 80.19 287 LYS A N 1
ATOM 2261 C CA . LYS A 1 287 ? -18.112 7.964 5.174 1.00 80.19 287 LYS A CA 1
ATOM 2262 C C . LYS A 1 287 ? -16.701 7.499 4.996 1.00 80.19 287 LYS A C 1
ATOM 2264 O O . LYS A 1 287 ? -16.511 6.623 4.165 1.00 80.19 287 LYS A O 1
ATOM 2269 N N . ASP A 1 288 ? -15.725 8.063 5.696 1.00 82.19 288 ASP A N 1
ATOM 2270 C CA . ASP A 1 288 ? -14.324 7.715 5.486 1.00 82.19 288 ASP A CA 1
ATOM 2271 C C . ASP A 1 288 ? -13.432 8.082 6.672 1.00 82.19 288 ASP A C 1
ATOM 2273 O O . ASP A 1 288 ? -13.795 8.920 7.499 1.00 82.19 288 ASP A O 1
ATOM 2277 N N . ILE A 1 289 ? -12.265 7.439 6.750 1.00 86.38 289 ILE A N 1
ATOM 2278 C CA . ILE A 1 289 ? -11.307 7.624 7.842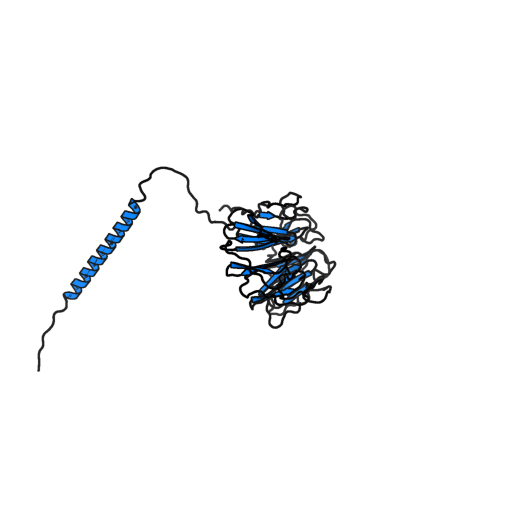 1.00 86.38 289 ILE A CA 1
ATOM 2279 C C . ILE A 1 289 ? -9.872 7.737 7.329 1.00 86.38 289 ILE A C 1
ATOM 2281 O O . ILE A 1 289 ? -9.482 7.093 6.356 1.00 86.38 289 ILE A O 1
ATOM 2285 N N . ALA A 1 290 ? -9.069 8.531 8.024 1.00 82.00 290 ALA A N 1
ATOM 2286 C CA . ALA A 1 290 ? -7.655 8.728 7.744 1.00 82.00 290 ALA A CA 1
ATOM 2287 C C . ALA A 1 290 ? -6.876 8.966 9.039 1.00 82.00 290 ALA A C 1
ATOM 2289 O O . ALA A 1 290 ? -7.421 9.436 10.035 1.00 82.00 290 ALA A O 1
ATOM 2290 N N . VAL A 1 291 ? -5.576 8.686 9.003 1.00 78.56 291 VAL A N 1
ATOM 2291 C CA . VAL A 1 291 ? -4.636 9.034 10.073 1.00 78.56 291 VAL A CA 1
ATOM 2292 C C . VAL A 1 291 ? -3.498 9.859 9.484 1.00 78.56 291 VAL A C 1
ATOM 2294 O O . VAL A 1 291 ? -2.981 9.534 8.416 1.00 78.56 291 VAL A O 1
ATOM 2297 N N . TYR A 1 292 ? -3.136 10.949 10.154 1.00 73.06 292 TYR A N 1
ATOM 2298 C CA . TYR A 1 292 ? -2.136 11.916 9.714 1.00 73.06 292 TYR A CA 1
ATOM 2299 C C . TYR A 1 292 ? -1.307 12.408 10.898 1.00 73.06 292 TYR A C 1
ATOM 2301 O O . TYR A 1 292 ? -1.841 13.066 11.787 1.00 73.06 292 TYR A O 1
ATOM 2309 N N . GLY A 1 293 ? 0.005 12.146 10.877 1.00 69.25 293 GLY A N 1
ATOM 2310 C CA . GLY A 1 293 ? 0.874 12.482 12.005 1.00 69.25 293 GLY A CA 1
ATOM 2311 C C . GLY A 1 293 ? 0.301 11.862 13.276 1.00 69.25 293 GLY A C 1
ATOM 2312 O O . GLY A 1 293 ? 0.059 10.662 13.304 1.00 69.25 293 GLY A O 1
ATOM 2313 N N . GLU A 1 294 ? -0.002 12.698 14.256 1.00 69.81 294 GLU A N 1
ATOM 2314 C CA . GLU A 1 294 ? -0.622 12.341 15.542 1.00 69.81 294 GLU A CA 1
ATOM 2315 C C . GLU A 1 294 ? -2.158 12.489 15.537 1.00 69.81 294 GLU A C 1
ATOM 2317 O O . GLU A 1 294 ? -2.856 12.162 16.489 1.00 69.81 294 GLU A O 1
ATOM 2322 N N . SER A 1 295 ? -2.729 12.991 14.443 1.00 72.25 295 SER A N 1
ATOM 2323 C CA . SER A 1 295 ? -4.151 13.305 14.331 1.00 72.25 295 SER A CA 1
ATOM 2324 C C . SER A 1 295 ? -4.923 12.294 13.496 1.00 72.25 295 SER A C 1
ATOM 2326 O O . SER A 1 295 ? -4.422 11.705 12.536 1.00 72.25 295 SER A O 1
ATOM 2328 N N . TRP A 1 296 ? -6.194 12.131 13.828 1.00 80.44 296 TRP A N 1
ATOM 2329 C CA . TRP A 1 296 ? -7.133 11.297 13.093 1.00 80.44 296 TRP A CA 1
ATOM 2330 C C . TRP A 1 296 ? -8.117 12.181 12.349 1.00 80.44 296 TRP A C 1
ATOM 2332 O O . TRP A 1 296 ? -8.497 13.249 12.827 1.00 80.44 296 TRP A O 1
ATOM 2342 N N . VAL A 1 297 ? -8.536 11.741 11.172 1.00 77.44 297 VAL A N 1
ATOM 2343 C CA . VAL A 1 297 ? -9.539 12.434 10.374 1.00 77.44 297 VAL A CA 1
ATOM 2344 C C . VAL A 1 297 ? -10.716 11.518 10.126 1.00 77.44 297 VAL A C 1
ATOM 2346 O O . VAL A 1 297 ? -10.562 10.402 9.632 1.00 77.44 297 VAL A O 1
ATOM 2349 N N . VAL A 1 298 ? -11.896 12.025 10.468 1.00 79.75 298 VAL A N 1
ATOM 2350 C CA . VAL A 1 298 ? -13.176 11.341 10.307 1.00 79.75 298 VAL A CA 1
ATOM 2351 C C . VAL A 1 298 ? -14.045 12.191 9.392 1.00 79.75 298 VAL A C 1
ATOM 2353 O O . VAL A 1 298 ? -14.320 13.358 9.686 1.00 79.75 298 VAL A O 1
ATOM 2356 N N . VAL A 1 299 ? -14.453 11.610 8.266 1.00 78.25 299 VAL A N 1
ATOM 2357 C CA . VAL A 1 299 ? -15.396 12.220 7.326 1.00 78.25 299 VAL A CA 1
ATOM 2358 C C . VAL A 1 299 ? -16.777 11.685 7.638 1.00 78.25 299 VAL A C 1
ATOM 2360 O O . VAL A 1 299 ? -17.049 10.516 7.393 1.00 78.25 299 VAL A O 1
ATOM 2363 N N . ASP A 1 300 ? -17.640 12.535 8.169 1.00 75.81 300 ASP A N 1
ATOM 2364 C CA . ASP A 1 300 ? -19.066 12.289 8.364 1.00 75.81 300 ASP A CA 1
ATOM 2365 C C . ASP A 1 300 ? -19.860 12.888 7.189 1.00 75.81 300 ASP A C 1
ATOM 2367 O O . ASP A 1 300 ? -19.352 13.749 6.466 1.00 75.81 300 ASP A O 1
ATOM 2371 N N . GLN A 1 301 ? -21.109 12.459 6.989 1.00 69.69 301 GLN A N 1
ATOM 2372 C CA . GLN A 1 301 ? -21.969 12.931 5.893 1.00 69.69 301 GLN A CA 1
ATOM 2373 C C . GLN A 1 301 ? -22.056 14.454 5.781 1.00 69.69 301 GLN A C 1
ATOM 2375 O O . GLN A 1 301 ? -22.130 14.989 4.675 1.00 69.69 301 GLN A O 1
ATOM 2380 N N . GLU A 1 302 ? -22.065 15.142 6.918 1.00 66.88 302 GLU A N 1
ATOM 2381 C CA . GLU A 1 302 ? -22.203 16.594 6.963 1.00 66.88 302 GLU A CA 1
ATOM 2382 C C . GLU A 1 302 ? -20.860 17.317 7.090 1.00 66.88 302 GLU A C 1
ATOM 2384 O O . GLU A 1 302 ? -20.731 18.464 6.663 1.00 66.88 302 GLU A O 1
ATOM 2389 N N . LYS A 1 303 ? -19.873 16.711 7.760 1.00 70.06 303 LYS A N 1
ATOM 2390 C CA . LYS A 1 303 ? -18.712 17.429 8.307 1.00 70.06 303 LYS A CA 1
ATOM 2391 C C . LYS A 1 303 ? -17.472 16.547 8.328 1.00 70.06 303 LYS A C 1
ATOM 2393 O O . LYS A 1 303 ? -17.542 15.337 8.481 1.00 70.06 303 LYS A O 1
ATOM 2398 N N . THR A 1 304 ? -16.308 17.179 8.244 1.00 72.00 304 THR A N 1
ATOM 2399 C CA . THR A 1 304 ? -15.024 16.520 8.501 1.00 72.00 304 THR A CA 1
ATOM 2400 C C . THR A 1 304 ? -14.421 17.025 9.800 1.00 72.00 304 THR A C 1
ATOM 2402 O O . THR A 1 304 ? -14.345 18.237 10.041 1.00 72.00 304 THR A O 1
ATOM 2405 N N . TYR A 1 305 ? -13.944 16.084 10.605 1.00 73.56 305 TYR A N 1
ATOM 2406 C CA . TYR A 1 305 ? -13.373 16.329 11.919 1.00 73.56 305 TYR A CA 1
ATOM 2407 C C . TYR A 1 305 ? -11.909 15.905 11.950 1.00 73.56 305 TYR A C 1
ATOM 2409 O O . TYR A 1 305 ? -11.577 14.811 11.496 1.00 73.56 305 TYR A O 1
ATOM 2417 N N . GLN A 1 306 ? -11.051 16.758 12.513 1.00 74.69 306 GLN A N 1
ATOM 2418 C CA . GLN A 1 306 ? -9.756 16.348 13.044 1.00 74.69 306 GLN A CA 1
ATOM 2419 C C . GLN A 1 306 ? -9.964 16.031 14.505 1.00 74.69 306 GLN A C 1
ATOM 2421 O O . GLN A 1 306 ? -10.506 16.841 15.263 1.00 74.69 306 GLN A O 1
ATOM 2426 N N . ILE A 1 307 ? -9.522 14.848 14.874 1.00 73.44 307 ILE A N 1
ATOM 2427 C CA . ILE A 1 307 ? -9.538 14.357 16.229 1.00 73.44 307 ILE A CA 1
ATOM 2428 C C . ILE A 1 307 ? -8.076 14.223 16.623 1.00 73.44 307 ILE A C 1
ATOM 2430 O O . ILE A 1 307 ? -7.348 13.419 16.045 1.00 73.44 307 ILE A O 1
ATOM 2434 N N . THR A 1 308 ? -7.641 15.039 17.575 1.00 69.12 308 THR A N 1
ATOM 2435 C CA . THR A 1 308 ? -6.348 14.844 18.228 1.00 69.12 308 THR A CA 1
ATOM 2436 C C . THR A 1 308 ? -6.626 14.166 19.566 1.00 69.12 308 THR A C 1
ATOM 2438 O O . THR A 1 308 ? -7.339 14.755 20.393 1.00 69.12 308 THR A O 1
ATOM 2441 N N . PRO A 1 309 ? -6.147 12.929 19.768 1.00 63.09 309 PRO A N 1
ATOM 2442 C CA . PRO A 1 309 ? -6.217 12.277 21.069 1.00 63.09 309 PRO A CA 1
ATOM 2443 C C . PRO A 1 309 ? -5.593 13.179 22.151 1.00 63.09 309 PRO A C 1
ATOM 2445 O O . PRO A 1 309 ? -4.579 13.827 21.915 1.00 63.09 309 PRO A O 1
ATOM 2448 N N . ASN A 1 310 ? -6.232 13.320 23.315 1.00 57.00 310 ASN A N 1
ATOM 2449 C CA . ASN A 1 310 ? -5.642 14.019 24.461 1.00 57.00 310 ASN A CA 1
ATOM 2450 C C . ASN A 1 310 ? -6.198 13.451 25.775 1.00 57.00 310 ASN A C 1
ATOM 2452 O O . ASN A 1 310 ? -7.377 13.124 25.876 1.00 57.00 310 ASN A O 1
ATOM 2456 N N . THR A 1 311 ? -5.337 13.431 26.792 1.00 44.47 311 THR A N 1
ATOM 2457 C CA . THR A 1 311 ? -5.467 12.920 28.172 1.00 44.47 311 THR A CA 1
ATOM 2458 C C . THR A 1 311 ? -6.753 13.227 28.958 1.00 44.47 311 THR A C 1
ATOM 2460 O O . THR A 1 311 ? -6.972 12.590 29.986 1.00 44.47 311 THR A O 1
ATOM 2463 N N . GLN A 1 312 ? -7.593 14.190 28.556 1.00 43.75 312 GLN A N 1
ATOM 2464 C CA . GLN A 1 312 ? -8.787 14.578 29.333 1.00 43.75 312 GLN A CA 1
ATOM 2465 C C . GLN A 1 312 ? -10.047 14.833 28.496 1.00 43.75 312 GLN A C 1
ATOM 2467 O O . GLN A 1 312 ? -11.140 14.591 28.993 1.00 43.75 312 GLN A O 1
ATOM 2472 N N . GLU A 1 313 ? -9.917 15.249 27.233 1.00 54.16 313 GLU A N 1
ATOM 2473 C CA . GLU A 1 313 ? -11.028 15.406 26.289 1.00 54.16 313 GLU A CA 1
ATOM 2474 C C . GLU A 1 313 ? -10.492 15.266 24.860 1.00 54.16 313 GLU A C 1
ATOM 2476 O O . GLU A 1 313 ? -9.473 15.871 24.512 1.00 54.16 313 GLU A O 1
ATOM 2481 N N . TRP A 1 314 ? -11.194 14.504 24.017 1.00 57.84 314 TRP A N 1
ATOM 2482 C CA . TRP A 1 314 ? -10.925 14.430 22.583 1.00 57.84 314 TRP A CA 1
ATOM 2483 C C . TRP A 1 314 ? -11.127 15.819 21.973 1.00 57.84 314 TRP A C 1
ATOM 2485 O O . TRP A 1 314 ? -12.262 16.259 21.771 1.00 57.84 314 TRP A O 1
ATOM 2495 N N . LYS A 1 315 ? -10.037 16.540 21.685 1.00 53.66 315 LYS A N 1
ATOM 2496 C CA . LYS A 1 315 ? -10.138 17.868 21.073 1.00 53.66 315 LYS A CA 1
ATOM 2497 C C . LYS A 1 315 ? -10.550 17.701 19.617 1.00 53.66 315 LYS A C 1
ATOM 2499 O O . LYS A 1 315 ? -9.745 17.358 18.754 1.00 53.66 315 LYS A O 1
ATOM 2504 N N . LYS A 1 316 ? -11.833 17.950 19.361 1.00 61.09 316 LYS A N 1
ATOM 2505 C CA . LYS A 1 316 ? -12.424 17.951 18.024 1.00 61.09 316 LYS A CA 1
ATOM 2506 C C . LYS A 1 316 ? -12.244 19.332 17.415 1.00 61.09 316 LYS A C 1
ATOM 2508 O O . LYS A 1 316 ? -12.828 20.310 17.881 1.00 61.09 316 LYS A O 1
ATOM 2513 N N . GLN A 1 317 ? -11.467 19.412 16.345 1.00 59.28 317 GLN A N 1
ATOM 2514 C CA . GLN A 1 317 ? -11.430 20.597 15.503 1.00 59.28 317 GLN A CA 1
ATOM 2515 C C . GLN A 1 317 ? -12.214 20.300 14.225 1.00 59.28 317 GLN A C 1
ATOM 2517 O O . GLN A 1 317 ? -11.846 19.423 13.442 1.00 59.28 317 GLN A O 1
ATOM 2522 N N . LYS A 1 318 ? -13.313 21.030 13.998 1.00 59.94 318 LYS A N 1
ATOM 2523 C CA . LYS A 1 318 ? -14.012 20.992 12.706 1.00 59.94 318 LYS A CA 1
ATOM 2524 C C . LYS A 1 318 ? -13.058 21.539 11.648 1.00 59.94 318 LYS A C 1
ATOM 2526 O O . LYS A 1 318 ? -12.623 22.686 11.759 1.00 59.94 318 LYS A O 1
ATOM 2531 N N . LEU A 1 319 ? -12.726 20.724 10.651 1.00 55.38 319 LEU A N 1
ATOM 2532 C CA . LEU A 1 319 ? -11.675 21.082 9.707 1.00 55.38 319 LEU A CA 1
ATOM 2533 C C . LEU A 1 319 ? -12.167 21.913 8.533 1.00 55.38 319 LEU A C 1
ATOM 2535 O O . LEU A 1 319 ? -11.537 22.918 8.219 1.00 55.38 319 LEU A O 1
ATOM 2539 N N . VAL A 1 320 ? -13.248 21.509 7.860 1.00 54.97 320 VAL A N 1
ATOM 2540 C CA . VAL A 1 320 ? -13.650 22.100 6.568 1.00 54.97 320 VAL A CA 1
ATOM 2541 C C . VAL A 1 320 ? -15.175 21.943 6.325 1.00 54.97 320 VAL A C 1
ATOM 2543 O O . VAL A 1 320 ? -15.851 21.192 7.031 1.00 54.97 320 VAL A O 1
ATOM 2546 N N . GLN A 1 321 ? -15.698 22.742 5.379 1.00 52.31 321 GLN A N 1
ATOM 2547 C CA . GLN A 1 321 ? -17.084 22.901 4.891 1.00 52.31 321 GLN A CA 1
ATOM 2548 C C . GLN A 1 321 ? -17.851 21.602 4.563 1.00 52.31 321 GLN A C 1
ATOM 2550 O O . GLN A 1 321 ? -17.270 20.538 4.376 1.00 52.31 321 GLN A O 1
ATOM 2555 N N . GLU A 1 322 ? -19.178 21.733 4.481 1.00 52.19 322 GLU A N 1
ATOM 2556 C CA . GLU A 1 322 ? -20.135 20.665 4.162 1.00 52.19 322 GLU A CA 1
ATOM 2557 C C . GLU A 1 322 ? -19.859 19.997 2.801 1.00 52.19 322 GLU A C 1
ATOM 2559 O O . GLU A 1 322 ? -19.470 20.661 1.840 1.00 52.19 322 GLU A O 1
ATOM 2564 N N . GLY A 1 323 ? -20.089 18.679 2.708 1.00 54.53 323 GLY A N 1
ATOM 2565 C CA . GLY A 1 323 ? -20.157 17.950 1.429 1.00 54.53 323 GLY A CA 1
ATOM 2566 C C . GLY A 1 323 ? -18.913 17.166 0.984 1.00 54.53 323 GLY A C 1
ATOM 2567 O O . GLY A 1 323 ? -18.895 16.653 -0.137 1.00 54.53 323 GLY A O 1
ATOM 2568 N N . MET A 1 324 ? -17.876 17.033 1.816 1.00 61.00 324 MET A N 1
ATOM 2569 C CA . MET A 1 324 ? -16.736 16.147 1.518 1.00 61.00 324 MET A CA 1
ATOM 2570 C C . MET A 1 324 ? -17.098 14.683 1.774 1.00 61.00 324 MET A C 1
ATOM 2572 O O . MET A 1 324 ? -17.708 14.370 2.790 1.00 61.00 324 MET A O 1
ATOM 2576 N N . THR A 1 325 ? -16.714 13.780 0.868 1.00 60.16 325 THR A N 1
ATOM 2577 C CA . THR A 1 325 ? -17.183 12.383 0.914 1.00 60.16 325 THR A CA 1
ATOM 2578 C C . THR A 1 325 ? -16.081 11.343 1.066 1.00 60.16 325 THR A C 1
ATOM 2580 O O . THR A 1 325 ? -16.372 10.251 1.539 1.00 60.16 325 THR A O 1
ATOM 2583 N N . ASN A 1 326 ? -14.840 11.652 0.680 1.00 62.50 326 ASN A N 1
ATOM 2584 C CA . ASN A 1 326 ? -13.708 10.724 0.773 1.00 62.50 326 ASN A CA 1
ATOM 2585 C C . ASN A 1 326 ? -12.486 11.429 1.349 1.00 62.50 326 ASN A C 1
ATOM 2587 O O . ASN A 1 326 ? -12.320 12.631 1.136 1.00 62.50 326 ASN A O 1
ATOM 2591 N N . VAL A 1 327 ? -11.623 10.665 2.014 1.00 68.06 327 VAL A N 1
ATOM 2592 C CA . VAL A 1 327 ? -10.357 11.130 2.567 1.00 68.06 327 VAL A CA 1
ATOM 2593 C C . VAL A 1 327 ? -9.238 10.155 2.226 1.00 68.06 327 VAL A C 1
ATOM 2595 O O . VAL A 1 327 ? -9.372 8.945 2.359 1.00 68.06 327 VAL A O 1
ATOM 2598 N N . THR A 1 328 ? -8.097 10.661 1.772 1.00 63.44 328 THR A N 1
ATOM 2599 C CA . THR A 1 328 ? -6.884 9.844 1.623 1.00 63.44 328 THR A CA 1
ATOM 2600 C C . THR A 1 328 ? -5.752 10.501 2.381 1.00 63.44 328 THR A C 1
ATOM 2602 O O . THR A 1 328 ? -5.422 11.641 2.074 1.00 63.44 328 THR A O 1
ATOM 2605 N N . ALA A 1 329 ? -5.174 9.775 3.340 1.00 60.84 329 ALA A N 1
ATOM 2606 C CA . ALA A 1 329 ? -3.939 10.151 4.015 1.00 60.84 329 ALA A CA 1
ATOM 2607 C C . ALA A 1 329 ? -2.719 9.584 3.274 1.00 60.84 329 ALA A C 1
ATOM 2609 O O . ALA A 1 329 ? -2.699 8.401 2.927 1.00 60.84 329 ALA A O 1
ATOM 2610 N N . SER A 1 330 ? -1.691 10.403 3.057 1.00 56.12 330 SER A N 1
ATOM 2611 C CA . SER A 1 330 ? -0.385 9.954 2.565 1.00 56.12 330 SER A CA 1
ATOM 2612 C C . SER A 1 330 ? 0.660 9.872 3.681 1.00 56.12 330 SER A C 1
ATOM 2614 O O . SER A 1 330 ? 0.550 10.546 4.704 1.00 56.12 330 SER A O 1
ATOM 2616 N N . SER A 1 331 ? 1.726 9.099 3.446 1.00 49.75 331 SER A N 1
ATOM 2617 C CA . SER A 1 331 ? 2.879 8.963 4.354 1.00 49.75 331 SER A CA 1
ATOM 2618 C C . SER A 1 331 ? 3.638 10.271 4.609 1.00 49.75 331 SER A C 1
ATOM 2620 O O . SER A 1 331 ? 4.359 10.393 5.586 1.00 49.75 331 SER A O 1
ATOM 2622 N N . SER A 1 332 ? 3.484 11.278 3.748 1.00 47.00 332 SER A N 1
ATOM 2623 C CA . SER A 1 332 ? 4.077 12.609 3.931 1.00 47.00 332 SER A CA 1
ATOM 2624 C C . SER A 1 332 ? 3.087 13.642 4.457 1.00 47.00 332 SER A C 1
ATOM 2626 O O . SER A 1 332 ? 3.353 14.842 4.392 1.00 47.00 332 SER A O 1
ATOM 2628 N N . GLY A 1 333 ? 1.930 13.190 4.929 1.00 47.97 333 GLY A N 1
ATOM 2629 C CA . GLY A 1 333 ? 0.997 14.048 5.622 1.00 47.97 333 GLY A CA 1
ATOM 2630 C C . GLY A 1 333 ? -0.052 14.731 4.772 1.00 47.97 333 GLY A C 1
ATOM 2631 O O . GLY A 1 333 ? -0.553 15.784 5.156 1.00 47.97 333 GLY A O 1
ATOM 2632 N N . LEU A 1 334 ? -0.362 14.151 3.613 1.00 51.59 334 LEU A N 1
ATOM 2633 C CA . LEU A 1 334 ? -1.368 14.710 2.736 1.00 51.59 334 LEU A CA 1
ATOM 2634 C C . LEU A 1 334 ? -2.753 14.180 3.053 1.00 51.59 334 LEU A C 1
ATOM 2636 O O . LEU A 1 334 ? -2.929 12.971 3.004 1.00 51.59 334 LEU A O 1
ATOM 2640 N N . ILE A 1 335 ? -3.725 15.061 3.287 1.00 54.31 335 ILE A N 1
ATOM 2641 C CA . ILE A 1 335 ? -5.141 14.685 3.334 1.00 54.31 335 ILE A CA 1
ATOM 2642 C C . ILE A 1 335 ? -5.864 15.304 2.147 1.00 54.31 335 ILE A C 1
ATOM 2644 O O . ILE A 1 335 ? -5.877 16.529 2.015 1.00 54.31 335 ILE A O 1
ATOM 2648 N N . ILE A 1 336 ? -6.445 14.462 1.288 1.00 56.00 336 ILE A N 1
ATOM 2649 C CA . ILE A 1 336 ? -7.215 14.914 0.124 1.00 56.00 336 ILE A CA 1
ATOM 2650 C C . ILE A 1 336 ? -8.684 14.601 0.301 1.00 56.00 336 ILE A C 1
ATOM 2652 O O . ILE A 1 336 ? -9.038 13.446 0.532 1.00 56.00 336 ILE A O 1
ATOM 2656 N N . PHE A 1 337 ? -9.517 15.621 0.103 1.00 56.88 337 PHE A N 1
ATOM 2657 C CA . PHE A 1 337 ? -10.964 15.472 0.045 1.00 56.88 337 PHE A CA 1
ATOM 2658 C C . PHE A 1 337 ? -11.485 15.566 -1.382 1.00 56.88 337 PHE A C 1
ATOM 2660 O O . PHE A 1 337 ? -11.064 16.435 -2.145 1.00 56.88 337 PHE A O 1
ATOM 2667 N N . SER A 1 338 ? -12.440 14.702 -1.720 1.00 53.91 338 SER A N 1
ATOM 2668 C CA . SER A 1 338 ? -13.288 14.853 -2.906 1.00 53.91 338 SER A CA 1
ATOM 2669 C C . SER A 1 338 ? -14.729 15.129 -2.483 1.00 53.91 338 SER A C 1
ATOM 2671 O O . SER A 1 338 ? -15.225 14.474 -1.565 1.00 53.91 338 SER A O 1
ATOM 2673 N N . THR A 1 339 ? -15.410 16.040 -3.173 1.00 49.31 339 THR A N 1
ATOM 2674 C CA . THR A 1 339 ? -16.862 16.254 -3.075 1.00 49.31 339 THR A CA 1
ATOM 2675 C C . THR A 1 339 ? -17.576 15.471 -4.186 1.00 49.31 339 THR A C 1
ATOM 2677 O O . THR A 1 339 ? -17.104 15.433 -5.325 1.00 49.31 339 THR A O 1
ATOM 2680 N N . ILE A 1 340 ? -18.713 14.834 -3.882 1.00 45.09 340 ILE A N 1
ATOM 2681 C CA . ILE A 1 340 ? -19.637 14.319 -4.910 1.00 45.09 340 ILE A CA 1
ATOM 2682 C C . ILE A 1 340 ? -20.595 15.452 -5.283 1.00 45.09 340 ILE A C 1
ATOM 2684 O O . ILE A 1 340 ? -21.064 16.179 -4.409 1.00 45.09 340 ILE A O 1
ATOM 2688 N N . SER A 1 341 ? -20.909 15.600 -6.574 1.00 37.84 341 SER A N 1
ATOM 2689 C CA . SER A 1 341 ? -21.917 16.560 -7.021 1.00 37.84 341 SER A CA 1
ATOM 2690 C C . SER A 1 341 ? -23.266 16.244 -6.375 1.00 37.84 341 SER A C 1
ATOM 2692 O O . SER A 1 341 ? -23.851 15.195 -6.653 1.00 37.84 341 SER A O 1
ATOM 2694 N N . GLN A 1 342 ? -23.817 17.171 -5.596 1.00 34.59 342 GLN A N 1
ATOM 2695 C CA . GLN A 1 342 ? -25.269 17.258 -5.532 1.00 34.59 342 GLN A CA 1
ATOM 2696 C C . GLN A 1 342 ? -25.726 17.658 -6.937 1.00 34.59 342 GLN A C 1
ATOM 2698 O O . GLN A 1 342 ? -25.271 18.666 -7.478 1.00 34.59 342 GLN A O 1
ATOM 2703 N N . THR A 1 343 ? -26.563 16.842 -7.573 1.00 28.19 343 THR A N 1
ATOM 2704 C CA . THR A 1 343 ? -27.345 17.296 -8.722 1.00 28.19 343 THR A CA 1
ATOM 2705 C C . THR A 1 343 ? -28.183 18.470 -8.240 1.00 28.19 343 THR A C 1
ATOM 2707 O O . THR A 1 343 ? -29.175 18.271 -7.542 1.00 28.19 343 THR A O 1
ATOM 2710 N N . THR A 1 344 ? -27.761 19.688 -8.559 1.00 29.23 344 THR A N 1
ATOM 2711 C CA . THR A 1 344 ? -28.580 20.876 -8.373 1.00 29.23 344 THR A CA 1
ATOM 2712 C C . THR A 1 344 ? -29.810 20.719 -9.259 1.00 29.23 344 THR A C 1
ATOM 2714 O O . THR A 1 344 ? -29.718 20.758 -10.486 1.00 29.23 344 THR A O 1
ATOM 2717 N N . GLN A 1 345 ? -30.975 20.503 -8.645 1.00 29.23 345 GLN A N 1
ATOM 2718 C CA . GLN A 1 345 ? -32.214 20.941 -9.273 1.00 29.23 345 GLN A CA 1
ATOM 2719 C C . GLN A 1 345 ? -32.057 22.447 -9.499 1.00 29.23 345 GLN A C 1
ATOM 2721 O O . GLN A 1 345 ? -31.717 23.174 -8.567 1.00 29.23 345 GLN A O 1
ATOM 2726 N N . GLN A 1 346 ? -32.201 22.889 -10.747 1.00 28.97 346 GLN A N 1
ATOM 2727 C CA . GLN A 1 346 ? -32.264 24.309 -11.071 1.00 28.97 346 GLN A CA 1
ATOM 2728 C C . GLN A 1 346 ? -33.398 24.937 -10.256 1.00 28.97 346 GLN A C 1
ATOM 2730 O O . GLN A 1 346 ? -34.561 24.598 -10.458 1.00 28.97 346 GLN A O 1
ATOM 2735 N N . SER A 1 347 ? -33.045 25.827 -9.333 1.00 29.86 347 SER A N 1
ATOM 2736 C CA . SER A 1 347 ? -33.924 26.899 -8.890 1.00 29.86 347 SER A CA 1
ATOM 2737 C C . SER A 1 347 ? -33.940 27.944 -10.005 1.00 29.86 347 SER A C 1
ATOM 2739 O O . SER A 1 347 ? -32.912 28.574 -10.260 1.00 29.86 347 SER A O 1
ATOM 2741 N N . GLU A 1 348 ? -35.061 28.050 -10.714 1.00 33.88 348 GLU A N 1
ATOM 2742 C CA . GLU A 1 348 ? -35.403 29.267 -11.453 1.00 33.88 348 GLU A CA 1
ATOM 2743 C C . GLU A 1 348 ? -35.854 30.349 -10.459 1.00 33.88 348 GLU A C 1
ATOM 2745 O O . GLU A 1 348 ? -36.224 30.044 -9.324 1.00 33.88 348 GLU A O 1
ATOM 2750 N N . ASP A 1 349 ? -35.705 31.588 -10.906 1.00 31.47 349 ASP A N 1
ATOM 2751 C CA . ASP A 1 349 ? -35.536 32.829 -10.157 1.00 31.47 349 ASP A CA 1
ATOM 2752 C C . ASP A 1 349 ? -36.670 33.250 -9.199 1.00 31.47 349 ASP A C 1
ATOM 2754 O O . ASP A 1 349 ? -37.812 32.796 -9.274 1.00 31.47 349 ASP A O 1
ATOM 2758 N N . ASP A 1 350 ? -36.296 34.179 -8.313 1.00 30.08 350 ASP A N 1
ATOM 2759 C CA . ASP A 1 350 ? -37.162 35.008 -7.477 1.00 30.08 350 ASP A CA 1
ATOM 2760 C C . ASP A 1 350 ? -38.270 35.705 -8.291 1.00 30.08 350 ASP A C 1
ATOM 2762 O O . ASP A 1 350 ? -37.982 36.434 -9.236 1.00 30.08 350 ASP A O 1
ATOM 2766 N N . ASP A 1 351 ? -39.517 35.575 -7.835 1.00 29.83 351 ASP A N 1
ATOM 2767 C CA . ASP A 1 351 ? -40.539 36.623 -7.919 1.00 29.83 351 ASP A CA 1
ATOM 2768 C C . ASP A 1 351 ? -41.472 36.481 -6.698 1.00 29.83 351 ASP A C 1
ATOM 2770 O O . ASP A 1 351 ? -42.287 35.561 -6.590 1.00 29.83 351 ASP A O 1
ATOM 2774 N N . GLU A 1 352 ? -41.332 37.395 -5.733 1.00 34.06 352 GLU A N 1
ATOM 2775 C CA . GLU A 1 352 ? -42.354 37.660 -4.718 1.00 34.06 352 GLU A CA 1
ATOM 2776 C C . G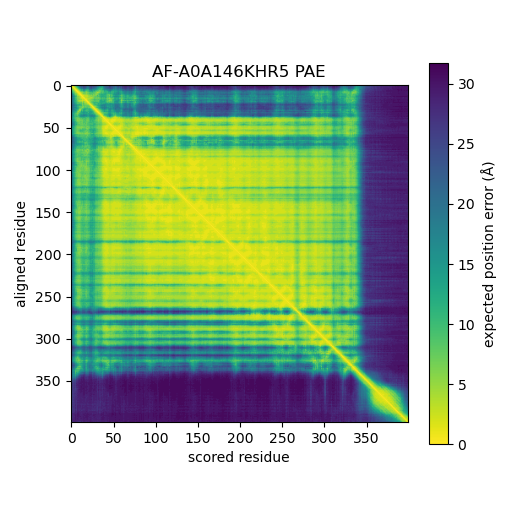LU A 1 352 ? -43.591 38.250 -5.408 1.00 34.06 352 GLU A C 1
ATOM 2778 O O . GLU A 1 352 ? -43.566 39.415 -5.792 1.00 34.06 352 GLU A O 1
ATOM 2783 N N . LEU A 1 353 ? -44.686 37.489 -5.513 1.00 30.61 353 LEU A N 1
ATOM 2784 C CA . LEU A 1 353 ? -46.065 37.995 -5.423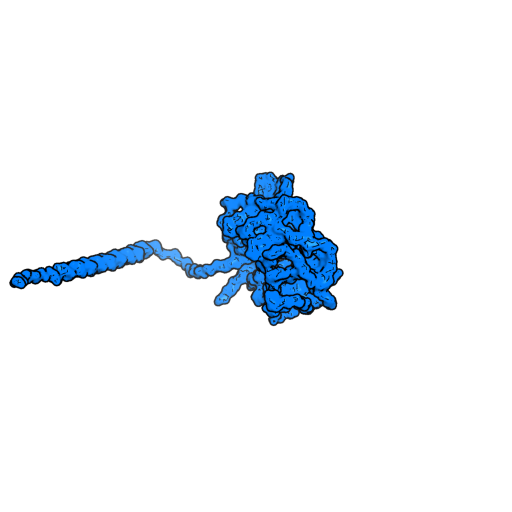 1.00 30.61 353 LEU A CA 1
ATOM 2785 C C . LEU A 1 353 ? -47.083 36.837 -5.405 1.00 30.61 353 LEU A C 1
ATOM 2787 O O . LEU A 1 353 ? -47.015 35.907 -6.197 1.00 30.61 353 LEU A O 1
ATOM 2791 N N . GLU A 1 354 ? -48.060 36.973 -4.505 1.00 33.38 354 GLU A N 1
ATOM 2792 C CA . GLU A 1 354 ? -49.300 36.188 -4.351 1.00 33.38 354 GLU A CA 1
ATOM 2793 C C . GLU A 1 354 ? -49.247 34.880 -3.537 1.00 33.38 354 GLU A C 1
ATOM 2795 O O . GLU A 1 354 ? -49.301 33.747 -4.019 1.00 33.38 354 GLU A O 1
ATOM 2800 N N . SER A 1 355 ? -49.320 35.080 -2.217 1.00 45.38 355 SER A N 1
ATOM 2801 C CA . SER A 1 355 ? -50.195 34.296 -1.343 1.00 45.38 355 SER A CA 1
ATOM 2802 C C . SER A 1 355 ? -51.589 34.102 -1.969 1.00 45.38 355 SER A C 1
ATOM 2804 O O . SER A 1 355 ? -52.157 35.077 -2.448 1.00 45.38 355 SER A O 1
ATOM 2806 N N . ASP A 1 356 ? -52.128 32.875 -1.887 1.00 39.19 356 ASP A N 1
ATOM 2807 C CA . ASP A 1 356 ? -53.556 32.474 -2.012 1.00 39.19 356 ASP A CA 1
ATOM 2808 C C . ASP A 1 356 ? -53.952 31.434 -3.086 1.00 39.19 356 ASP A C 1
ATOM 2810 O O . ASP A 1 356 ? -55.121 31.048 -3.142 1.00 39.19 356 ASP A O 1
ATOM 2814 N N . ILE A 1 357 ? -53.031 30.837 -3.860 1.00 39.28 357 ILE A N 1
ATOM 2815 C CA . ILE A 1 357 ? -53.441 29.903 -4.946 1.00 39.28 357 ILE A CA 1
ATOM 2816 C C . ILE A 1 357 ? -53.169 28.402 -4.666 1.00 39.28 357 ILE A C 1
ATOM 2818 O O . ILE A 1 357 ? -53.850 27.536 -5.221 1.00 39.28 357 ILE A O 1
ATOM 2822 N N . PHE A 1 358 ? -52.294 28.035 -3.720 1.00 37.09 358 PHE A N 1
ATOM 2823 C CA . PHE A 1 358 ? -51.982 26.613 -3.441 1.00 37.09 358 PHE A CA 1
ATOM 2824 C C . PHE A 1 358 ? -52.985 25.872 -2.532 1.00 37.09 358 PHE A C 1
ATOM 2826 O O . PHE A 1 358 ? -52.993 24.641 -2.488 1.00 37.09 358 PHE A O 1
ATOM 2833 N N . GLY A 1 359 ? -53.885 26.588 -1.849 1.00 38.44 359 GLY A N 1
ATOM 2834 C CA . GLY A 1 359 ? -54.962 25.974 -1.057 1.00 38.44 359 GLY A CA 1
ATOM 2835 C C . GLY A 1 359 ? -56.088 25.368 -1.908 1.00 38.44 359 GLY A C 1
ATOM 2836 O O . GLY A 1 359 ? -56.768 24.436 -1.476 1.00 38.44 359 GLY A O 1
ATOM 2837 N N . PHE A 1 360 ? -56.265 25.846 -3.144 1.00 43.22 360 PHE A N 1
ATOM 2838 C CA . PHE A 1 360 ? -57.382 25.451 -4.008 1.00 43.22 360 PHE A CA 1
ATOM 2839 C C . PHE A 1 360 ? -57.086 24.226 -4.888 1.00 43.22 360 PHE A C 1
ATOM 2841 O O . PHE A 1 360 ? -58.007 23.472 -5.213 1.00 43.22 360 PHE A O 1
ATOM 2848 N N . THR A 1 361 ? -55.820 23.950 -5.216 1.00 43.53 361 THR A N 1
ATOM 2849 C CA . THR A 1 361 ? -55.423 22.783 -6.028 1.00 43.53 361 THR A CA 1
ATOM 2850 C C . THR A 1 361 ? -55.481 21.470 -5.245 1.00 43.53 361 THR A C 1
ATOM 2852 O O . THR A 1 361 ? -55.899 20.449 -5.793 1.00 43.53 361 THR A O 1
ATOM 2855 N N . ILE A 1 362 ? -55.173 21.495 -3.943 1.00 48.91 362 ILE A N 1
ATOM 2856 C CA . ILE A 1 362 ? -55.307 20.322 -3.061 1.00 48.91 362 ILE A CA 1
ATOM 2857 C C . ILE A 1 362 ? -56.789 20.018 -2.794 1.00 48.91 362 ILE A C 1
ATOM 2859 O O . ILE A 1 362 ? -57.201 18.858 -2.852 1.00 48.91 362 ILE A O 1
ATOM 2863 N N . LEU A 1 363 ? -57.623 21.045 -2.593 1.00 46.19 363 LEU A N 1
ATOM 2864 C CA . LEU A 1 363 ? -59.061 20.862 -2.380 1.00 46.19 363 LEU A CA 1
ATOM 2865 C C . LEU A 1 363 ? -59.761 20.311 -3.637 1.00 46.19 363 LEU A C 1
ATOM 2867 O O . LEU A 1 363 ? -60.594 19.412 -3.527 1.00 46.19 363 LEU A O 1
ATOM 2871 N N . ALA A 1 364 ? -59.378 20.766 -4.836 1.00 48.50 364 ALA A N 1
ATOM 2872 C CA . ALA A 1 364 ? -59.917 20.251 -6.097 1.00 48.50 364 ALA A CA 1
ATOM 2873 C C . ALA A 1 364 ? -59.532 18.781 -6.354 1.00 48.50 364 ALA A C 1
ATOM 2875 O O . ALA A 1 364 ? -60.369 17.999 -6.811 1.00 48.50 364 ALA A O 1
ATOM 2876 N N . PHE A 1 365 ? -58.306 18.373 -6.003 1.00 48.62 365 PHE A N 1
ATOM 2877 C CA . PHE A 1 365 ? -57.869 16.976 -6.120 1.00 48.62 365 PHE A CA 1
ATOM 2878 C C . PHE A 1 365 ? -58.596 16.054 -5.132 1.00 48.62 365 PHE A C 1
ATOM 2880 O O . PHE A 1 365 ? -59.011 14.953 -5.501 1.00 48.62 365 PHE A O 1
ATOM 2887 N N . VAL A 1 366 ? -58.817 16.516 -3.897 1.00 60.12 366 VAL A N 1
ATOM 2888 C CA . VAL A 1 366 ? -59.564 15.759 -2.880 1.00 60.12 366 VAL A CA 1
ATOM 2889 C C . VAL A 1 366 ? -61.042 15.627 -3.268 1.00 60.12 366 VAL A C 1
ATOM 2891 O O . VAL A 1 366 ? -61.599 14.531 -3.185 1.00 60.12 366 VAL A O 1
ATOM 2894 N N . VAL A 1 367 ? -61.675 16.688 -3.782 1.00 61.75 367 VAL A N 1
ATOM 2895 C CA . VAL A 1 367 ? -63.065 16.634 -4.277 1.00 61.75 367 VAL A CA 1
ATOM 2896 C C . VAL A 1 367 ? -63.190 15.711 -5.497 1.00 61.75 367 VAL A C 1
ATOM 2898 O O . VAL A 1 367 ? -64.136 14.922 -5.567 1.00 61.75 367 VAL A O 1
ATOM 2901 N N . ALA A 1 368 ? -62.220 15.728 -6.418 1.00 52.22 368 ALA A N 1
ATOM 2902 C CA . ALA A 1 368 ? -62.199 14.826 -7.570 1.00 52.22 368 ALA A CA 1
ATOM 2903 C C . ALA A 1 368 ? -62.058 13.349 -7.155 1.00 52.22 368 ALA A C 1
ATOM 2905 O O . ALA A 1 368 ? -62.764 12.491 -7.689 1.00 52.22 368 ALA A O 1
ATOM 2906 N N . GLN A 1 369 ? -61.220 13.037 -6.160 1.00 57.19 369 GLN A N 1
ATOM 2907 C CA . GLN A 1 369 ? -61.089 11.665 -5.658 1.00 57.19 369 GLN A CA 1
ATOM 2908 C C . GLN A 1 369 ? -62.337 11.182 -4.905 1.00 57.19 369 GLN A C 1
ATOM 2910 O O . GLN A 1 369 ? -62.753 10.035 -5.090 1.00 57.19 369 GLN A O 1
ATOM 2915 N N . ILE A 1 370 ? -62.994 12.051 -4.130 1.00 63.84 370 ILE A N 1
ATOM 2916 C CA . ILE A 1 370 ? -64.256 11.717 -3.448 1.00 63.84 370 ILE A CA 1
ATOM 2917 C C . ILE A 1 370 ? -65.389 11.485 -4.465 1.00 63.84 370 ILE A C 1
ATOM 2919 O O . ILE A 1 370 ? -66.168 10.540 -4.312 1.00 63.84 370 ILE A O 1
ATOM 2923 N N . ALA A 1 371 ? -65.458 12.270 -5.546 1.00 59.34 371 ALA A N 1
ATOM 2924 C CA . ALA A 1 371 ? -66.441 12.074 -6.615 1.00 59.34 371 ALA A CA 1
ATOM 2925 C C . ALA A 1 371 ? -66.240 10.741 -7.366 1.00 59.34 371 ALA A C 1
ATOM 2927 O O . ALA A 1 371 ? -67.213 10.037 -7.657 1.00 59.34 371 ALA A O 1
ATOM 2928 N N . ILE A 1 372 ? -64.989 10.343 -7.624 1.00 63.19 372 ILE A N 1
ATOM 2929 C CA . ILE A 1 372 ? -64.664 9.050 -8.251 1.00 63.19 372 ILE A CA 1
ATOM 2930 C C . ILE A 1 372 ? -65.070 7.882 -7.335 1.00 63.19 372 ILE A C 1
ATOM 2932 O O . ILE A 1 372 ? -65.707 6.930 -7.796 1.00 63.19 372 ILE A O 1
ATOM 2936 N N . LEU A 1 373 ? -64.798 7.978 -6.029 1.00 60.03 373 LEU A N 1
ATOM 2937 C CA . LEU A 1 373 ? -65.204 6.978 -5.031 1.00 60.03 373 LEU A CA 1
ATOM 2938 C C . LEU A 1 373 ? -66.730 6.834 -4.919 1.00 60.03 373 LEU A C 1
ATOM 2940 O O . LEU A 1 373 ? -67.242 5.712 -4.870 1.00 60.03 373 LEU A O 1
ATOM 2944 N N . LEU A 1 374 ? -67.476 7.941 -4.946 1.00 59.88 374 LEU A N 1
ATOM 2945 C CA . LEU A 1 374 ? -68.943 7.913 -4.933 1.00 59.88 374 LEU A CA 1
ATOM 2946 C C . LEU A 1 374 ? -69.518 7.289 -6.214 1.00 59.88 374 LEU A C 1
ATOM 2948 O O . LEU A 1 374 ? -70.466 6.503 -6.144 1.00 59.88 374 LEU A O 1
ATOM 2952 N N . THR A 1 375 ? -68.911 7.555 -7.372 1.00 59.41 375 THR A N 1
ATOM 2953 C CA . THR A 1 375 ? -69.359 6.999 -8.661 1.00 59.41 375 THR A CA 1
ATOM 2954 C C . THR A 1 375 ? -69.128 5.483 -8.735 1.00 59.41 375 THR A C 1
ATOM 2956 O O . THR A 1 375 ? -70.010 4.738 -9.176 1.00 59.41 375 THR A O 1
ATOM 2959 N N . LEU A 1 376 ? -67.996 5.001 -8.209 1.00 58.75 376 LEU A N 1
ATOM 2960 C CA . LEU A 1 376 ? -67.706 3.567 -8.075 1.00 58.75 376 LEU A CA 1
ATOM 2961 C C . LEU A 1 376 ? -68.641 2.879 -7.064 1.00 58.75 376 LEU A C 1
ATOM 2963 O O . LEU A 1 376 ? -69.100 1.761 -7.305 1.00 58.75 376 LEU A O 1
ATOM 2967 N N . CYS A 1 377 ? -69.003 3.558 -5.970 1.00 56.44 377 CYS A N 1
ATOM 2968 C CA . CYS A 1 377 ? -69.944 3.032 -4.977 1.00 56.44 377 CYS A CA 1
ATOM 2969 C C . CYS A 1 377 ? -71.369 2.868 -5.552 1.00 56.44 377 CYS A C 1
ATOM 2971 O O . CYS A 1 377 ? -72.020 1.838 -5.340 1.00 56.44 377 CYS A O 1
ATOM 2973 N N . VAL A 1 378 ? -71.836 3.825 -6.366 1.00 60.25 378 VAL A N 1
ATOM 2974 C CA . VAL A 1 378 ? -73.133 3.732 -7.066 1.00 60.25 378 VAL A CA 1
ATOM 2975 C C . VAL A 1 378 ? -73.137 2.601 -8.105 1.00 60.25 378 VAL A C 1
ATOM 2977 O O . VAL A 1 378 ? -74.133 1.877 -8.213 1.00 60.25 378 VAL A O 1
ATOM 2980 N N . GLN A 1 379 ? -72.034 2.385 -8.833 1.00 54.16 379 GLN A N 1
ATOM 2981 C CA . GLN A 1 379 ? -71.921 1.256 -9.768 1.00 54.16 379 GLN A CA 1
ATOM 2982 C C . GLN A 1 379 ? -71.903 -0.104 -9.048 1.00 54.16 379 GLN A C 1
ATOM 2984 O O . GLN A 1 379 ? -72.613 -1.021 -9.469 1.00 54.16 379 GLN A O 1
ATOM 2989 N N . CYS A 1 380 ? -71.206 -0.227 -7.914 1.00 53.34 380 CYS A N 1
ATOM 2990 C CA . CYS A 1 380 ? -71.221 -1.444 -7.092 1.00 53.34 380 CYS A CA 1
ATOM 2991 C C . CYS A 1 380 ? -72.621 -1.777 -6.542 1.00 53.34 380 CYS A C 1
ATOM 2993 O O . CYS A 1 380 ? -73.034 -2.943 -6.556 1.00 53.34 380 CYS A O 1
ATOM 2995 N N . ASN A 1 381 ? -73.392 -0.770 -6.117 1.00 53.47 381 ASN A N 1
ATOM 2996 C CA . ASN A 1 381 ? -74.765 -0.983 -5.649 1.00 53.47 381 ASN A CA 1
ATOM 2997 C C . ASN A 1 381 ? -75.743 -1.329 -6.786 1.00 53.47 381 ASN A C 1
ATOM 2999 O O . ASN A 1 381 ? -76.619 -2.175 -6.586 1.00 53.47 381 ASN A O 1
ATOM 3003 N N . LYS A 1 382 ? -75.564 -0.787 -8.002 1.00 52.62 382 LYS A N 1
ATOM 3004 C CA . LYS A 1 382 ? -76.336 -1.220 -9.186 1.00 52.62 382 LYS A CA 1
ATOM 3005 C C . LYS A 1 382 ? -76.061 -2.682 -9.558 1.00 52.62 382 LYS A C 1
ATOM 3007 O O . LYS A 1 382 ? -77.007 -3.411 -9.849 1.00 52.62 382 LYS A O 1
ATOM 3012 N N . ILE A 1 383 ? -74.811 -3.145 -9.469 1.00 53.31 383 ILE A N 1
ATOM 3013 C CA . ILE A 1 383 ? -74.443 -4.542 -9.770 1.00 53.31 383 ILE A CA 1
ATOM 3014 C C . ILE A 1 383 ? -75.016 -5.516 -8.721 1.00 53.31 383 ILE A C 1
ATOM 3016 O O . ILE A 1 383 ? -75.490 -6.600 -9.076 1.00 53.31 383 ILE A O 1
ATOM 3020 N N . LYS A 1 384 ? -75.065 -5.128 -7.436 1.00 50.47 384 LYS A N 1
ATOM 3021 C CA . LYS A 1 384 ? -75.725 -5.926 -6.380 1.00 50.47 384 LYS A CA 1
ATOM 3022 C C . LYS A 1 384 ? -77.250 -6.003 -6.537 1.00 50.47 384 LYS A C 1
ATOM 3024 O O . LYS A 1 384 ? -77.829 -7.040 -6.220 1.00 50.47 384 LYS A O 1
ATOM 3029 N N . LEU A 1 385 ? -77.897 -4.950 -7.042 1.00 49.25 385 LEU A N 1
ATOM 3030 C CA . LEU A 1 385 ? -79.344 -4.937 -7.301 1.00 49.25 385 LEU A CA 1
ATOM 3031 C C . LEU A 1 385 ? -79.735 -5.729 -8.561 1.00 49.25 385 LEU A C 1
ATOM 3033 O O . LEU A 1 385 ? -80.798 -6.346 -8.568 1.00 49.25 385 LEU A O 1
ATOM 3037 N N . MET A 1 386 ? -78.876 -5.787 -9.586 1.00 48.03 386 MET A N 1
ATOM 3038 C CA . MET A 1 386 ? -79.131 -6.595 -10.789 1.00 48.03 386 MET A CA 1
ATOM 3039 C C . MET A 1 386 ? -78.993 -8.104 -10.525 1.00 48.03 386 MET A C 1
ATOM 3041 O O . MET A 1 386 ? -79.839 -8.871 -10.970 1.00 48.03 386 MET A O 1
ATOM 3045 N N . LYS A 1 387 ? -78.036 -8.544 -9.692 1.00 47.72 387 LYS A N 1
ATOM 3046 C CA . LYS A 1 387 ? -77.893 -9.973 -9.330 1.00 47.72 387 LYS A CA 1
ATOM 3047 C C . LYS A 1 387 ? -79.023 -10.536 -8.454 1.00 47.72 387 LYS A C 1
ATOM 3049 O O . LYS A 1 387 ? -79.149 -11.750 -8.344 1.00 47.72 387 LYS A O 1
ATOM 3054 N N . LYS A 1 388 ? -79.854 -9.687 -7.835 1.00 48.56 388 LYS A N 1
ATOM 3055 C CA . LYS A 1 388 ? -81.012 -10.117 -7.026 1.00 48.56 388 LYS A CA 1
ATOM 3056 C C . LYS A 1 388 ? -82.311 -10.268 -7.827 1.00 48.56 388 LYS A C 1
ATOM 3058 O O . LYS A 1 388 ? -83.299 -10.722 -7.258 1.00 48.56 388 LYS A O 1
ATOM 3063 N N . ARG A 1 389 ? -82.333 -9.891 -9.113 1.00 47.00 389 ARG A N 1
ATOM 3064 C CA . ARG A 1 389 ? -83.557 -9.869 -9.933 1.00 47.00 389 ARG A CA 1
ATOM 3065 C C . ARG A 1 389 ? -83.755 -11.115 -10.816 1.00 47.00 389 ARG A C 1
ATOM 3067 O O . ARG A 1 389 ? -84.873 -11.323 -11.272 1.00 47.00 389 ARG A O 1
ATOM 3074 N N . ASP A 1 390 ? -82.740 -11.976 -10.947 1.00 46.06 390 ASP A N 1
ATOM 3075 C CA . ASP A 1 390 ? -82.742 -13.139 -11.859 1.00 46.06 390 ASP A CA 1
ATOM 3076 C C . ASP A 1 390 ? -82.847 -14.522 -11.182 1.00 46.06 390 ASP A C 1
ATOM 3078 O O . ASP A 1 390 ? -82.592 -15.546 -11.808 1.00 46.06 390 ASP A O 1
ATOM 3082 N N . ALA A 1 391 ? -83.280 -14.600 -9.920 1.00 44.41 391 ALA A N 1
ATOM 3083 C CA . ALA A 1 391 ? -83.558 -15.881 -9.259 1.00 44.41 391 ALA A CA 1
ATOM 3084 C C . ALA A 1 391 ? -85.069 -16.067 -9.021 1.00 44.41 391 ALA A C 1
ATOM 3086 O O . ALA A 1 391 ? -85.587 -15.737 -7.955 1.00 44.41 391 ALA A O 1
ATOM 3087 N N . LYS A 1 392 ? -85.790 -16.592 -10.023 1.00 41.44 392 LYS A N 1
ATOM 3088 C CA . LYS A 1 392 ? -87.131 -17.188 -9.846 1.00 41.44 392 LYS A CA 1
ATOM 3089 C C . LYS A 1 392 ? -86.983 -18.672 -9.463 1.00 41.44 392 LYS A C 1
ATOM 3091 O O . LYS A 1 392 ? -86.257 -19.375 -10.163 1.00 41.44 392 LYS A O 1
ATOM 3096 N N . PRO A 1 393 ? -87.684 -19.180 -8.434 1.00 44.75 393 PRO A N 1
ATOM 3097 C CA . PRO A 1 393 ? -87.726 -20.609 -8.145 1.00 44.75 393 PRO A CA 1
ATOM 3098 C C . PRO A 1 393 ? -88.799 -21.301 -9.004 1.00 44.75 393 PRO A C 1
ATOM 3100 O O . PRO A 1 393 ? -89.941 -20.847 -9.067 1.00 44.75 393 PRO A O 1
ATOM 3103 N N . VAL A 1 394 ? -88.424 -22.395 -9.671 1.00 41.41 394 VAL A N 1
ATOM 3104 C CA . VAL A 1 394 ? -89.351 -23.319 -10.344 1.00 41.41 394 VAL A CA 1
ATOM 3105 C C . VAL A 1 394 ? -89.740 -24.412 -9.350 1.00 41.41 394 VAL A C 1
ATOM 3107 O O . VAL A 1 394 ? -88.879 -24.990 -8.692 1.00 41.41 394 VAL A O 1
ATOM 3110 N N . ALA A 1 395 ? -91.048 -24.630 -9.226 1.00 41.12 395 ALA A N 1
ATOM 3111 C CA . ALA A 1 395 ? -91.682 -25.590 -8.335 1.00 41.12 395 ALA A CA 1
ATOM 3112 C C . ALA A 1 395 ? -91.667 -27.030 -8.885 1.00 41.12 395 ALA A C 1
ATOM 3114 O O . ALA A 1 395 ? -91.517 -27.264 -10.082 1.00 41.12 395 ALA A O 1
ATOM 3115 N N . GLU A 1 396 ? -91.839 -27.955 -7.944 1.00 42.59 396 GLU A N 1
ATOM 3116 C CA . GLU A 1 396 ? -91.877 -29.417 -8.020 1.00 42.59 396 GLU A CA 1
ATOM 3117 C C . GLU A 1 396 ? -92.809 -30.012 -9.091 1.00 42.59 396 GLU A C 1
ATOM 3119 O O . GLU A 1 396 ? -93.866 -29.461 -9.389 1.00 42.59 396 GLU A O 1
ATOM 3124 N N . ASN A 1 397 ? -92.496 -31.238 -9.536 1.00 36.06 397 ASN A N 1
ATOM 3125 C CA . ASN A 1 397 ? -93.523 -32.277 -9.635 1.00 36.06 397 ASN A CA 1
ATOM 3126 C C . ASN A 1 397 ? -92.955 -33.700 -9.489 1.00 36.06 397 ASN A C 1
ATOM 3128 O O . ASN A 1 397 ? -91.922 -34.045 -10.058 1.00 36.06 397 ASN A O 1
ATOM 3132 N N . LYS A 1 398 ? -93.687 -34.487 -8.691 1.00 43.22 398 LYS A N 1
ATOM 3133 C CA . LYS A 1 398 ? -93.545 -35.919 -8.377 1.00 43.22 398 LYS A CA 1
ATOM 3134 C C . LYS A 1 398 ? -93.937 -36.804 -9.572 1.00 43.22 398 LYS A C 1
ATOM 3136 O O . LYS A 1 398 ? -94.826 -36.404 -10.319 1.00 43.22 398 LYS A O 1
ATOM 3141 N N . VAL A 1 399 ? -93.363 -38.007 -9.684 1.00 42.91 399 VAL A N 1
ATOM 3142 C CA . VAL A 1 399 ? -93.924 -39.332 -9.300 1.00 42.91 399 VAL A CA 1
ATOM 3143 C C . VAL A 1 399 ? -92.756 -40.297 -9.141 1.00 42.91 399 VAL A C 1
ATOM 3145 O O . VAL A 1 399 ? -91.862 -40.264 -10.014 1.00 42.91 399 VAL A O 1
#

Radius of gyration: 30.36 Å; Cα contacts (8 Å, |Δi|>4): 992; chains: 1; bounding box: 114×77×53 Å

Sequence (399 aa):
LFSIQQPQYIIGDNTYNSLGCNKSQQFYKFEACKTSSPFDKIITTKYQTMLLHGNELYGLGTPTNYSLGSSFTFTSPAKIPFFQNKNVIDFGVGTYHTIVLLQDGSIYTQGSNNYNQLGRSGSSYPSKVVLNLDSDESIKQVGAIQNVSYIVTNKRIYASGQCTNGLCAQSDIVLANFTSLQLPQSTYIQKAFFFEHNLVFKATNYNFYGTGRNYEGQLCTGSYTQFIKQFTKMNLGSTVEKLAININTSLHLTYNNQLSFCGDDESGGSEQYYPTTIDTDEFYNIKDIAVYGESWVVVDQEKTYQITPNTQEWKKQKLVQEGMTNVTASSSGLIIFSTISQTTQQSEDDDELESDIFGFTILAFVVAQIAILLTLCVQCNKIKLMKKRDAKPVAENKV

Foldseek 3Di:
DDPPQWWKKKAFQCCQLQVLQLDNGHGPAIDTDRDRDDFPDWATDPAWIWTHDPQFIWIAGQQAQCQLLDRDHHSHTDTSVVCVPQRWDAKAGAPFKIWTAGPVRWIWIAGDCPLLQRQDDDGRHTDTADDDDDPPKGWDYWYYAHQKTWTDIQAWIWIAGFDDLQQLLAHTDHHNHTDTGDDDPPWTFPDWDHARFKTWTQTPQLWIWMWGAQQLLQQLQVDDDRTRNHGGTHQDDSQWDDWETANFKIWTAGPVRWIWMFGDLALPDRGRSHTDTDDCPVADAFQEWYDFDQWIWTDGQFFIWIFRRYNPDGDTDGRDGGAWRYWDAYNRGMIITTGDDDPDPDDDDDDDDDDDDPVVVVVVVVVVVVVVVVVVVVVVVVVVVVVVPPDDDDDDDDD

pLDDT: mean 75.89, std 20.67, range [23.41, 98.75]

InterPro domains:
  IPR000408 Regulator of chromosome condensation, RCC1 [PR00633] (8-24)
  IPR000408 Regulator of chromosome condensation, RCC1 [PR00633] (91-107)
  IPR000408 Regulator of chromosome condensation, RCC1 [PR00633] (107-121)
  IPR000408 Regulator of chromosome condensation, RCC1 [PR00633] (195-213)
  IPR000408 Regulator of chromosome condensation, RCC1 [PS50012] (55-104)
  IPR000408 Regulator of chromosome condensation, RCC1 [PS50012] (105-155)
  IPR009091 Regulator of chromosome condensation 1/beta-lactamase-inhibitor protein II [G3DSA:2.130.10.30] (8-186)
  IPR009091 Regulator of chromosome condensation 1/beta-lactamase-inhibitor protein II [G3DSA:2.130.10.30] (187-349)
  IPR009091 Regulator of chromosome condensation 1/beta-lactamase-inhibitor protein II [SSF50985] (10-278)
  IPR051553 Ran GTPase-activating [PTHR45982] (49-165)

Secondary structure (DSSP, 8-state):
-----PPEEEEEE-TTSTT-SS--SEEEEEEEE--SS--SEEEE-SSEEEEEETTEEEEEE--GGGTTSSSSPEEEEEE-GGGTTS-EEEEEE-SSEEEEEETTS-EEEEE--TTSTTSS-S-SS-EEE-----TT--EEEEEEETTEEEEEESS-EEEEEEE-TTTTSSSSEEEEEEEE--PPTT--EEEEEE-SSEEEEEETTS-EEEEEE-SS-TT--SS--SEEEEEEE----TTEEEEEE-SSEEEEEETTS-EEEEE--SSSSPPEEEEEEEP-TT-S-EEEEEEETTEEEEEESS-EEEEE--SSS-EEEEEE-TTEEEEEE-TTS-EEEEEPPP-----PPP----TTSHHHHHHHHHHHHHHHHHHHHHHHHHHHHHTTSS-PPPPP---

Nearest PDB structures (foldseek):
  5tbk-assembly2_I  TM=7.874E-01  e=3.915E-18  Homo sapiens
  8gqe-assembly1_B  TM=7.995E-01  e=4.811E-17  Arabidopsis thaliana
  4x33-assembly1_B  TM=7.375E-01  e=1.606E-13  Saccharomyces cerevisiae S288C
  4d4p-assembly1_A  TM=7.331E-01  e=3.047E-13  Saccharomyces cerevisiae
  4d4p-assembly1_E  TM=6.971E-01  e=1.297E-13  Saccharomyces cerevisiae

Organism: NCBI:txid1076344

Solvent-accessible surface area (backbone atoms only — not comparable to full-atom values): 21497 Å² total; per-residue (Å²): 135,83,81,76,66,47,58,28,37,41,29,30,64,13,65,53,24,26,73,40,70,80,50,75,45,70,38,96,54,81,42,78,42,78,40,88,60,83,62,81,44,76,52,40,46,78,42,28,22,40,38,31,41,94,37,39,47,28,26,20,8,46,29,53,59,20,31,54,62,35,82,62,66,28,66,41,82,37,72,28,75,88,48,63,95,53,42,40,72,43,58,16,62,27,77,41,24,27,39,38,31,27,73,88,68,53,34,32,24,20,7,46,50,94,46,20,28,49,31,56,86,82,74,36,56,69,40,78,57,87,78,94,65,58,96,90,53,48,80,76,49,44,31,21,37,47,51,25,28,37,45,30,30,53,72,48,43,26,37,12,4,45,28,50,62,10,52,56,32,33,78,72,46,69,30,61,40,68,40,78,46,74,71,60,87,98,60,38,52,66,46,79,45,68,31,69,57,31,38,33,34,34,28,73,85,47,45,39,31,32,19,3,60,15,75,30,14,32,52,16,59,66,54,90,42,59,49,32,41,39,58,38,65,27,66,64,62,72,54,55,74,46,79,30,56,51,94,41,25,21,44,36,34,27,81,82,58,48,39,28,34,18,10,56,55,74,51,84,66,80,63,27,20,47,67,43,76,48,90,44,95,87,52,92,47,64,62,31,59,29,41,41,86,84,31,34,37,43,29,24,66,61,43,33,34,36,38,36,61,40,71,85,57,74,50,70,43,81,69,57,72,72,48,45,52,44,54,45,55,25,81,43,38,34,43,39,34,43,52,68,83,76,81,73,75,83,78,75,80,93,75,96,80,76,90,82,65,75,71,55,59,58,51,52,52,52,51,52,52,53,51,53,52,52,54,52,50,53,51,55,52,52,55,59,56,56,71,68,71,78,77,81,87,84,82,87,83,90,132

Mean predicted aligned error: 13.5 Å